Protein AF-A0A9D2EW72-F1 (afdb_monomer_lite)

pLDDT: mean 77.36, std 16.26, range [25.86, 97.81]

Foldseek 3Di:
DDADWCLLFAEFEEADDFAWFADPVLDTDTPVVVVLVVLVVNVQQWEWEWEDDPNWIWIATQFPRNVVLLVVLDDDDPVRVVCCVVPNDDPDDTCHPPIDTDDDLVVVLVSVLVSLVPAARHEYEYELVSVQCCLVPVVSLVSLLVSRVVNNVRTYYYYYYFYLACVGHVVQLPPCSTSNCDPNPVQSVVQVPFAAKDLNLVSCCVRSPSSYHQPLLLPLVRLLSLQVSLLVVVPPVSVVCPVCSSLLSLLVSLCQFFPQSCVVLDCLADDDLSSHSVSVNVRCVDPSSVVSSVVVSVVQCVVVVVPDRSNVVSVVPTDGQRSVRSHWYPFPLLVLLVPALADPVVVVLDDPLVVLVVVLNSQSRRDINNVPDPVLVVLLVVLSVLLRVCRVVVLVQLNSLSSVLNSCSRVNGDGPVCVVLSVLLSVLSVLLSVLSVVLVVLVVVLVVLVVVLVVLLVLLVVLLVVLVVVCVVVVHDLVVVVVVVPDPDPDDDPPVNVVNVVSVLSNVLSVVLSVLSVVLSVLSVVSSVLSVVLSVLSVVLNVVSVVDDPVVVVVSSVVNVCSSVVSVVVNVVSVVVSVVSVVVSVVVVVVSVVDDDDPDPDRSVNSVVVSVVVVVVVVVVVVVVVVVVVVVSD

Structure (mmCIF, N/CA/C/O backbone):
data_AF-A0A9D2EW72-F1
#
_entry.id   AF-A0A9D2EW72-F1
#
loop_
_atom_site.group_PDB
_atom_site.id
_atom_site.type_symbol
_atom_site.label_atom_id
_atom_site.label_alt_id
_atom_site.label_comp_id
_atom_site.label_asym_id
_atom_site.label_entity_id
_atom_site.label_seq_id
_atom_site.pdbx_PDB_ins_code
_atom_site.Cartn_x
_atom_site.Cartn_y
_atom_site.Cartn_z
_atom_site.occupancy
_atom_site.B_iso_or_equiv
_atom_site.auth_seq_id
_atom_site.auth_comp_id
_atom_site.auth_asym_id
_atom_site.auth_atom_id
_atom_site.pdbx_PDB_model_num
ATOM 1 N N . MET A 1 1 ? -11.889 12.818 17.934 1.00 44.91 1 MET A N 1
ATOM 2 C CA . MET A 1 1 ? -12.718 12.105 16.928 1.00 44.91 1 MET A CA 1
ATOM 3 C C . MET A 1 1 ? -13.891 11.385 17.600 1.00 44.91 1 MET A C 1
ATOM 5 O O . MET A 1 1 ? -13.773 10.989 18.754 1.00 44.91 1 MET A O 1
ATOM 9 N N . ARG A 1 2 ? -15.030 11.219 16.909 1.00 60.03 2 ARG A N 1
ATOM 10 C CA . ARG A 1 2 ? -16.156 10.376 17.361 1.00 60.03 2 ARG A CA 1
ATOM 11 C C . ARG A 1 2 ? -15.967 8.958 16.799 1.00 60.03 2 ARG A C 1
ATOM 13 O O . ARG A 1 2 ? -16.432 8.692 15.707 1.00 60.03 2 ARG A O 1
ATOM 20 N N . ARG A 1 3 ? -15.235 8.088 17.503 1.00 82.38 3 ARG A N 1
ATOM 21 C CA . ARG A 1 3 ? -15.126 6.652 17.174 1.00 82.38 3 ARG A CA 1
ATOM 22 C C . ARG A 1 3 ? -15.952 5.823 18.168 1.00 82.38 3 ARG A C 1
ATOM 24 O O . ARG A 1 3 ? -16.225 6.305 19.271 1.00 82.38 3 ARG A O 1
ATOM 31 N N . PHE A 1 4 ? -16.326 4.604 17.776 1.00 90.62 4 PHE A N 1
ATOM 32 C CA . PHE A 1 4 ? -16.984 3.591 18.618 1.00 90.62 4 PHE A CA 1
ATOM 33 C C . PHE A 1 4 ? -18.342 4.004 19.207 1.00 90.62 4 PHE A C 1
ATOM 35 O O . PHE A 1 4 ? -18.660 3.657 20.346 1.00 90.62 4 PHE A O 1
ATOM 42 N N . ASP A 1 5 ? -19.159 4.747 18.460 1.00 89.88 5 ASP A N 1
ATOM 43 C CA . ASP A 1 5 ? -20.520 5.082 18.884 1.00 89.88 5 ASP A CA 1
ATOM 44 C C . ASP A 1 5 ? -21.520 4.019 18.403 1.00 89.88 5 ASP A C 1
ATOM 46 O O . ASP A 1 5 ? -21.641 3.742 17.211 1.00 89.88 5 ASP A O 1
ATOM 50 N N . ALA A 1 6 ? -22.269 3.423 19.331 1.00 89.38 6 ALA A N 1
ATOM 51 C CA . ALA A 1 6 ? -23.319 2.460 19.008 1.00 89.38 6 ALA A CA 1
ATOM 52 C C . ALA A 1 6 ? -24.458 3.076 18.175 1.00 89.38 6 ALA A C 1
ATOM 54 O O . ALA A 1 6 ? -25.212 2.338 17.540 1.00 89.38 6 ALA A O 1
ATOM 55 N N . GLY A 1 7 ? -24.586 4.410 18.160 1.00 87.88 7 GLY A N 1
ATOM 56 C CA . GLY A 1 7 ? -25.495 5.128 17.267 1.00 87.88 7 GLY A CA 1
ATOM 57 C C . GLY A 1 7 ? -25.180 4.923 15.782 1.00 87.88 7 GLY A C 1
ATOM 58 O O . GLY A 1 7 ? -26.095 4.997 14.967 1.00 87.88 7 GLY A O 1
ATOM 59 N N . ASP A 1 8 ? -23.931 4.595 15.437 1.00 88.75 8 ASP A N 1
ATOM 60 C CA . ASP A 1 8 ? -23.515 4.321 14.056 1.00 88.75 8 ASP A CA 1
ATOM 61 C C . ASP A 1 8 ? -23.829 2.877 13.618 1.00 88.75 8 ASP A C 1
ATOM 63 O O . ASP A 1 8 ? -23.766 2.561 12.432 1.00 88.75 8 ASP A O 1
ATOM 67 N N . GLY A 1 9 ? -24.178 1.993 14.562 1.00 90.50 9 GLY A N 1
ATOM 68 C CA . GLY A 1 9 ? -24.550 0.595 14.334 1.00 90.50 9 GLY A CA 1
ATOM 69 C C . GLY A 1 9 ? -23.885 -0.374 15.317 1.00 90.50 9 GLY A C 1
ATOM 70 O O . GLY A 1 9 ? -23.028 0.011 16.109 1.00 90.50 9 GLY A O 1
ATOM 71 N N . LEU A 1 10 ? -24.293 -1.649 15.277 1.00 94.38 10 LEU A N 1
ATOM 72 C CA . LEU A 1 10 ? -23.786 -2.681 16.194 1.00 94.38 10 LEU A CA 1
ATOM 73 C C . LEU A 1 10 ? -22.352 -3.124 15.861 1.00 94.38 10 LEU A C 1
ATOM 75 O O . LEU A 1 10 ? -21.531 -3.225 16.766 1.00 94.38 10 LEU A O 1
ATOM 79 N N . TYR A 1 11 ? -22.049 -3.395 14.590 1.00 95.19 11 TYR A N 1
ATOM 80 C CA . TYR A 1 11 ? -20.768 -3.978 14.170 1.00 95.19 11 TYR A CA 1
ATOM 81 C C . TYR A 1 11 ? -19.793 -2.911 13.695 1.00 95.19 11 TYR A C 1
ATOM 83 O O . TYR A 1 11 ? -20.068 -2.216 12.719 1.00 95.19 11 TYR A O 1
ATOM 91 N N . HIS A 1 12 ? -18.647 -2.813 14.356 1.00 95.94 12 HIS A N 1
ATOM 92 C CA . HIS A 1 12 ? -17.573 -1.884 14.023 1.00 95.94 12 HIS A CA 1
ATOM 93 C C . HIS A 1 12 ? -16.308 -2.671 13.686 1.00 95.94 12 HIS A C 1
ATOM 95 O O . HIS A 1 12 ? -16.010 -3.668 14.337 1.00 95.94 12 HIS A O 1
ATOM 101 N N . LEU A 1 13 ? -15.553 -2.219 12.689 1.00 94.88 13 LEU A N 1
ATOM 102 C CA . LEU A 1 13 ? -14.235 -2.751 12.350 1.00 94.88 13 LEU A CA 1
ATOM 103 C C . LEU A 1 13 ? -13.169 -1.754 12.810 1.00 94.88 13 LEU A C 1
ATOM 105 O O . LEU A 1 13 ? -13.225 -0.571 12.466 1.00 94.88 13 LEU A O 1
ATOM 109 N N . VAL A 1 14 ? -12.175 -2.233 13.554 1.00 94.00 14 VAL A N 1
ATOM 110 C CA . VAL A 1 14 ? -11.003 -1.446 13.936 1.00 94.00 14 VAL A CA 1
ATOM 111 C C . VAL A 1 14 ? -9.735 -2.112 13.431 1.00 94.00 14 VAL A C 1
ATOM 113 O O . VAL A 1 14 ? -9.427 -3.244 13.783 1.00 94.00 14 VAL A O 1
ATOM 116 N N . PHE A 1 15 ? -8.984 -1.398 12.605 1.00 91.25 15 PHE A N 1
ATOM 117 C CA . PHE A 1 15 ? -7.681 -1.833 12.132 1.00 91.25 15 PHE A CA 1
ATOM 118 C C . PHE A 1 15 ? -6.600 -1.222 13.011 1.00 91.25 15 PHE A C 1
ATOM 120 O O . PHE A 1 15 ? -6.482 -0.000 13.086 1.00 91.25 15 PHE A O 1
ATOM 127 N N . ALA A 1 16 ? -5.842 -2.062 13.704 1.00 88.75 16 ALA A N 1
ATOM 128 C CA . ALA A 1 16 ? -4.860 -1.641 14.690 1.00 88.75 16 ALA A CA 1
ATOM 129 C C . ALA A 1 16 ? -3.717 -2.658 14.797 1.00 88.75 16 ALA A C 1
ATOM 131 O O . ALA A 1 16 ? -3.936 -3.861 14.676 1.00 88.75 16 ALA A O 1
ATOM 132 N N . ASN A 1 17 ? -2.505 -2.175 15.070 1.00 82.88 17 ASN A N 1
ATOM 133 C CA . ASN A 1 17 ? -1.360 -3.024 15.413 1.00 82.88 17 ASN A CA 1
ATOM 134 C C . ASN A 1 17 ? -1.117 -3.026 16.923 1.00 82.88 17 ASN A C 1
ATOM 136 O O . ASN A 1 17 ? -1.477 -2.077 17.622 1.00 82.88 17 ASN A O 1
ATOM 140 N N . GLU A 1 18 ? -0.433 -4.053 17.421 1.00 83.19 18 GLU A N 1
ATOM 141 C CA . GLU A 1 18 ? 0.188 -3.965 18.741 1.00 83.19 18 GLU A CA 1
ATOM 142 C C . GLU A 1 18 ? 1.267 -2.878 18.717 1.00 83.19 18 GLU A C 1
ATOM 144 O O . GLU A 1 18 ? 2.234 -2.947 17.958 1.00 83.19 18 GLU A O 1
ATOM 149 N N . ASP A 1 19 ? 1.048 -1.832 19.509 1.00 86.62 19 ASP A N 1
ATOM 150 C CA . ASP A 1 19 ? 1.893 -0.646 19.575 1.00 86.62 19 ASP A CA 1
ATOM 151 C C . ASP A 1 19 ? 1.599 0.143 20.860 1.00 86.62 19 ASP A C 1
ATOM 153 O O . ASP A 1 19 ? 0.824 -0.274 21.726 1.00 86.62 19 ASP A O 1
ATOM 157 N N . THR A 1 20 ? 2.228 1.308 20.980 1.00 86.50 20 THR A N 1
ATOM 158 C CA . THR A 1 20 ? 1.925 2.305 21.994 1.00 86.50 20 THR A CA 1
ATOM 159 C C . THR A 1 20 ? 0.855 3.282 21.520 1.00 86.50 20 THR A C 1
ATOM 161 O O . THR A 1 20 ? 1.019 3.949 20.504 1.00 86.50 20 THR A O 1
ATOM 164 N N . TYR A 1 21 ? -0.177 3.442 22.340 1.00 88.50 21 TYR A N 1
ATOM 165 C CA . TYR A 1 21 ? -1.257 4.400 22.147 1.00 88.50 21 TYR A CA 1
ATOM 166 C C . TYR A 1 21 ? -1.234 5.455 23.251 1.00 88.50 21 TYR A C 1
ATOM 168 O O . TYR A 1 21 ? -0.874 5.164 24.395 1.00 88.50 21 TYR A O 1
ATOM 176 N N . TYR A 1 22 ? -1.643 6.676 22.915 1.00 88.25 22 TYR A N 1
ATOM 177 C CA . TYR A 1 22 ? -1.661 7.800 23.846 1.00 88.25 22 TYR A CA 1
ATOM 178 C C . TYR A 1 22 ? -3.062 8.395 23.948 1.00 88.25 22 TYR A C 1
ATOM 180 O O . TYR A 1 22 ? -3.669 8.746 22.938 1.00 88.25 22 TYR A O 1
ATOM 188 N N . LEU A 1 23 ? -3.557 8.545 25.178 1.00 87.12 23 LEU A N 1
ATOM 189 C CA . LEU A 1 23 ? -4.755 9.344 25.448 1.00 87.12 23 LEU A CA 1
ATOM 190 C C . LEU A 1 23 ? -4.438 10.846 25.372 1.00 87.12 23 LEU A C 1
ATOM 192 O O . LEU A 1 23 ? -3.277 11.253 25.422 1.00 87.12 23 LEU A O 1
ATOM 196 N N . ASP A 1 24 ? -5.472 11.690 25.356 1.00 85.12 24 ASP A N 1
ATOM 197 C CA . ASP A 1 24 ? -5.320 13.153 25.451 1.00 85.12 24 ASP A CA 1
ATOM 198 C C . ASP A 1 24 ? -4.640 13.601 26.757 1.00 85.12 24 ASP A C 1
ATOM 200 O O . ASP A 1 24 ? -3.967 14.628 26.793 1.00 85.12 24 ASP A O 1
ATOM 204 N N . SER A 1 25 ? -4.740 12.793 27.817 1.00 87.38 25 SER A N 1
ATOM 205 C CA . SER A 1 25 ? -3.996 12.973 29.071 1.00 87.38 25 SER A CA 1
ATOM 206 C C . SER A 1 25 ? -2.507 12.615 28.969 1.00 87.38 25 SER A C 1
ATOM 208 O O . SER A 1 25 ? -1.794 12.698 29.966 1.00 87.38 25 SER A O 1
ATOM 210 N N . LEU A 1 26 ? -2.040 12.194 27.788 1.00 87.44 26 LEU A N 1
ATOM 211 C CA . LEU A 1 26 ? -0.697 11.675 27.509 1.00 87.44 26 LEU A CA 1
ATOM 212 C C . LEU A 1 26 ? -0.363 10.374 28.250 1.00 87.44 26 LEU A C 1
ATOM 214 O O . LEU A 1 26 ? 0.805 9.987 28.322 1.00 87.44 26 LEU A O 1
ATOM 218 N N . LEU A 1 27 ? -1.374 9.676 28.777 1.00 89.12 27 LEU A N 1
ATOM 219 C CA . LEU A 1 27 ? -1.190 8.347 29.346 1.00 89.12 27 LEU A CA 1
ATOM 220 C C . LEU A 1 27 ? -0.828 7.357 28.236 1.00 89.12 27 LEU A C 1
ATOM 222 O O . LEU A 1 27 ? -1.564 7.213 27.259 1.00 89.12 27 LEU A O 1
ATOM 226 N N . LYS A 1 28 ? 0.304 6.678 28.424 1.00 90.31 28 LYS A N 1
ATOM 227 C CA . LYS A 1 28 ? 0.820 5.638 27.537 1.00 90.31 28 LYS A CA 1
ATOM 228 C C . LYS A 1 28 ? 0.118 4.309 27.812 1.00 90.31 28 LYS A C 1
ATOM 230 O O . LYS A 1 28 ? 0.171 3.822 28.939 1.00 90.31 28 LYS A O 1
ATOM 235 N N . LEU A 1 29 ? -0.476 3.706 26.788 1.00 91.69 29 LEU A N 1
ATOM 236 C CA . LEU A 1 29 ? -1.267 2.479 26.881 1.00 91.69 29 LEU A CA 1
ATOM 237 C C . LEU A 1 29 ? -0.881 1.477 25.786 1.00 91.69 29 LEU A C 1
ATOM 239 O O . LEU A 1 29 ? -0.407 1.864 24.717 1.00 91.69 29 LEU A O 1
ATOM 243 N N . ASN A 1 30 ? -1.118 0.188 26.035 1.00 92.00 30 ASN A N 1
ATOM 244 C CA . ASN A 1 30 ? -1.187 -0.807 24.957 1.00 92.00 30 ASN A CA 1
ATOM 245 C C . ASN A 1 30 ? -2.565 -0.774 24.266 1.00 92.00 30 ASN A C 1
ATOM 247 O O . ASN A 1 30 ? -3.487 -0.105 24.743 1.00 92.00 30 ASN A O 1
ATOM 251 N N . LEU A 1 31 ? -2.724 -1.511 23.161 1.00 91.50 31 LEU A N 1
ATOM 252 C CA . LEU A 1 31 ? -3.960 -1.512 22.370 1.00 91.50 31 LEU A CA 1
ATOM 253 C C . LEU A 1 31 ? -5.195 -1.883 23.203 1.00 91.50 31 LEU A C 1
ATOM 255 O O . LEU A 1 31 ? -6.199 -1.174 23.178 1.00 91.50 31 LEU A O 1
ATOM 259 N N . ARG A 1 32 ? -5.121 -2.968 23.984 1.00 92.44 32 ARG A N 1
ATOM 260 C CA . ARG A 1 32 ? -6.243 -3.434 24.816 1.00 92.44 32 ARG A CA 1
ATOM 261 C C . ARG A 1 32 ? -6.686 -2.365 25.812 1.00 92.44 32 ARG A C 1
ATOM 263 O O . ARG A 1 32 ? -7.879 -2.097 25.942 1.00 92.44 32 ARG A O 1
ATOM 270 N N . GLN A 1 33 ? -5.731 -1.756 26.511 1.00 93.44 33 GLN A N 1
ATOM 271 C CA . GLN A 1 33 ? -6.006 -0.683 27.460 1.00 93.44 33 GLN A CA 1
ATOM 272 C C . GLN A 1 33 ? -6.594 0.538 26.752 1.00 93.44 33 GLN A C 1
ATOM 274 O O . GLN A 1 33 ? -7.574 1.099 27.231 1.00 93.44 33 GLN A O 1
ATOM 279 N N . TYR A 1 34 ? -6.039 0.928 25.605 1.00 93.56 34 TYR A N 1
ATOM 280 C CA . TYR A 1 34 ? -6.545 2.047 24.816 1.00 93.56 34 TYR A CA 1
ATOM 281 C C . TYR A 1 34 ? -8.006 1.838 24.404 1.00 93.56 34 TYR A C 1
ATOM 283 O O . TYR A 1 34 ? -8.849 2.680 24.708 1.00 93.56 34 TYR A O 1
ATOM 291 N N . LEU A 1 35 ? -8.336 0.680 23.820 1.00 94.38 35 LEU A N 1
ATOM 292 C CA . LEU A 1 35 ? -9.714 0.334 23.459 1.00 94.38 35 LEU A CA 1
ATOM 293 C C . LEU A 1 35 ? -10.637 0.330 24.682 1.00 94.38 35 LEU A C 1
ATOM 295 O O . LEU A 1 35 ? -11.750 0.846 24.610 1.00 94.38 35 LEU A O 1
ATOM 299 N N . TYR A 1 36 ? -10.178 -0.206 25.817 1.00 95.25 36 TYR A N 1
ATOM 300 C CA . TYR A 1 36 ? -10.941 -0.173 27.064 1.00 95.25 36 TYR A CA 1
ATOM 301 C C . TYR A 1 36 ? -11.273 1.263 27.495 1.00 95.25 36 TYR A C 1
ATOM 303 O O . TYR A 1 36 ? -12.439 1.561 27.761 1.00 95.25 36 TYR A O 1
ATOM 311 N N . TYR A 1 37 ? -10.283 2.160 27.541 1.00 94.31 37 TYR A N 1
ATOM 312 C CA . TYR A 1 37 ? -10.491 3.549 27.958 1.00 94.31 37 TYR A CA 1
ATOM 313 C C . TYR A 1 37 ? -11.356 4.335 26.970 1.00 94.31 37 TYR A C 1
ATOM 315 O O . TYR A 1 37 ? -12.236 5.073 27.412 1.00 94.31 37 TYR A O 1
ATOM 323 N N . GLU A 1 38 ? -11.174 4.142 25.663 1.00 93.12 38 GLU A N 1
ATOM 324 C CA . GLU A 1 38 ? -12.024 4.754 24.637 1.00 93.12 38 GLU A CA 1
ATOM 325 C C . GLU A 1 38 ? -13.486 4.317 24.801 1.00 93.12 38 GLU A C 1
ATOM 327 O O . GLU A 1 38 ? -14.386 5.154 24.884 1.00 93.12 38 GLU A O 1
ATOM 332 N N . LEU A 1 39 ? -13.741 3.012 24.944 1.00 95.44 39 LEU A N 1
ATOM 333 C CA . LEU A 1 39 ? -15.092 2.483 25.144 1.00 95.44 39 LEU A CA 1
ATOM 334 C C . LEU A 1 39 ? -15.703 2.985 26.466 1.00 95.44 39 LEU A C 1
ATOM 336 O O . LEU A 1 39 ? -16.849 3.441 26.506 1.00 95.44 39 LEU A O 1
ATOM 340 N N . LYS A 1 40 ? -14.941 2.990 27.560 1.00 94.19 40 LYS A N 1
ATOM 341 C CA . LYS A 1 40 ? -15.415 3.556 28.832 1.00 94.19 40 LYS A CA 1
ATOM 342 C C . LYS A 1 40 ? -15.729 5.045 28.721 1.00 94.19 40 LYS A C 1
ATOM 344 O O . LYS A 1 40 ? -16.767 5.475 29.220 1.00 94.19 40 LYS A O 1
ATOM 349 N N . GLY A 1 41 ? -14.907 5.810 28.006 1.00 91.50 41 GLY A N 1
ATOM 350 C CA . GLY A 1 41 ? -15.148 7.224 27.708 1.00 91.50 41 GLY A CA 1
ATOM 351 C C . GLY A 1 41 ? -16.426 7.471 26.897 1.00 91.50 41 GLY A C 1
ATOM 352 O O . GLY A 1 41 ? -17.028 8.536 27.012 1.00 91.50 41 GLY A O 1
ATOM 353 N N . LYS A 1 42 ? -16.892 6.477 26.129 1.00 91.19 42 LYS A N 1
ATOM 354 C CA . LYS A 1 42 ? -18.178 6.492 25.403 1.00 91.19 42 LYS A CA 1
ATOM 355 C C . LYS A 1 42 ? -19.372 6.003 26.228 1.00 91.19 42 LYS A C 1
ATOM 357 O O . LYS A 1 42 ? -20.497 5.986 25.729 1.00 91.19 42 LYS A O 1
ATOM 362 N N . GLY A 1 43 ? -19.152 5.639 27.489 1.00 93.50 43 GLY A N 1
ATOM 363 C CA . GLY A 1 43 ? -20.207 5.237 28.415 1.00 93.50 43 GLY A CA 1
ATOM 364 C C . GLY A 1 43 ? -20.625 3.770 28.307 1.00 93.50 43 GLY A C 1
ATOM 365 O O . GLY A 1 43 ? -21.711 3.430 28.775 1.00 93.50 43 GLY A O 1
ATOM 366 N N . TYR A 1 44 ? -19.804 2.894 27.713 1.00 95.44 44 TYR A N 1
ATOM 367 C CA . TYR A 1 44 ? -20.066 1.453 27.765 1.00 95.44 44 TYR A CA 1
ATOM 368 C C . TYR A 1 44 ? -19.852 0.923 29.188 1.00 95.44 44 TYR A C 1
ATOM 370 O O . TYR A 1 44 ? -18.780 1.050 29.780 1.00 95.44 44 TYR A O 1
ATOM 378 N N . GLU A 1 45 ? -20.886 0.316 29.762 1.00 92.62 45 GLU A N 1
ATOM 379 C CA . GLU A 1 45 ? -20.899 -0.100 31.162 1.00 92.62 45 GLU A CA 1
ATOM 380 C C . GLU A 1 45 ? -19.999 -1.305 31.425 1.00 92.62 45 GLU A C 1
ATOM 382 O O . GLU A 1 45 ? -19.402 -1.416 32.496 1.00 92.62 45 GLU A O 1
ATOM 387 N N . SER A 1 46 ? -19.882 -2.211 30.460 1.00 95.75 46 SER A N 1
ATOM 388 C CA . SER A 1 46 ? -19.080 -3.429 30.569 1.00 95.75 46 SER A CA 1
ATOM 389 C C . SER A 1 46 ? -18.402 -3.739 29.244 1.00 95.75 46 SER A C 1
ATOM 391 O O . SER A 1 46 ? -19.007 -3.576 28.184 1.00 95.75 46 SER A O 1
ATOM 393 N N . VAL A 1 47 ? -17.141 -4.159 29.329 1.00 97.19 47 VAL A N 1
ATOM 394 C CA . VAL A 1 47 ? -16.246 -4.373 28.191 1.00 97.19 47 VAL A CA 1
ATOM 395 C C . VAL A 1 47 ? -15.664 -5.780 28.280 1.00 97.19 47 VAL A C 1
ATOM 397 O O . VAL A 1 47 ? -15.070 -6.158 29.294 1.00 97.19 47 VAL A O 1
ATOM 400 N N . PHE A 1 48 ? -15.827 -6.544 27.207 1.00 97.00 48 PHE A N 1
ATOM 401 C CA . PHE A 1 48 ? -15.391 -7.933 27.089 1.00 97.00 48 PHE A CA 1
ATOM 402 C C . PHE A 1 48 ? -14.417 -8.057 25.925 1.00 97.00 48 PHE A C 1
ATOM 404 O O . PHE A 1 48 ? -14.739 -7.614 24.829 1.00 97.00 48 PHE A O 1
ATOM 411 N N . PHE A 1 49 ? -13.259 -8.671 26.145 1.00 96.56 49 PHE A N 1
ATOM 412 C CA . PHE A 1 49 ? -12.287 -8.955 25.089 1.00 96.56 49 PHE A CA 1
ATOM 413 C C . PHE A 1 49 ? -12.274 -10.450 24.794 1.00 96.56 49 PHE A C 1
ATOM 415 O O . PHE A 1 49 ? -12.138 -11.256 25.714 1.00 96.56 49 PHE A O 1
ATOM 422 N N . LEU A 1 50 ? -12.414 -10.803 23.522 1.00 94.62 50 LEU A N 1
ATOM 423 C CA . LEU A 1 50 ? -12.509 -12.166 23.025 1.00 94.62 50 LEU A CA 1
ATOM 424 C C . LEU A 1 50 ? -11.399 -12.407 22.001 1.00 94.62 50 LEU A C 1
ATOM 426 O O . LEU A 1 50 ? -11.333 -11.740 20.967 1.00 94.62 50 LEU A O 1
ATOM 430 N N . SER A 1 51 ? -10.524 -13.356 22.304 1.00 91.19 51 SER A N 1
ATOM 431 C CA . SER A 1 51 ? -9.331 -13.673 21.512 1.00 91.19 51 SER A CA 1
ATOM 432 C C . SER A 1 51 ? -9.207 -15.176 21.301 1.00 91.19 51 SER A C 1
ATOM 434 O O . SER A 1 51 ? -9.656 -15.950 22.145 1.00 91.19 51 SER A O 1
ATOM 436 N N . GLY A 1 52 ? -8.610 -15.577 20.183 1.00 83.44 52 GLY A N 1
ATOM 437 C CA . GLY A 1 52 ? -8.430 -16.974 19.800 1.00 83.44 52 GLY A CA 1
ATOM 438 C C . GLY A 1 52 ? -6.964 -17.253 19.491 1.00 83.44 52 GLY A C 1
ATOM 439 O O . GLY A 1 52 ? -6.360 -16.539 18.696 1.00 83.44 52 GLY A O 1
ATOM 440 N N . GLU A 1 53 ? -6.392 -18.283 20.111 1.00 75.56 53 GLU A N 1
ATOM 441 C CA . GLU A 1 53 ? -5.019 -18.737 19.854 1.00 75.56 53 GLU A CA 1
ATOM 442 C C . GLU A 1 53 ? -4.996 -20.264 19.736 1.00 75.56 53 GLU A C 1
ATOM 444 O O . GLU A 1 53 ? -5.440 -20.971 20.639 1.00 75.56 53 GLU A O 1
ATOM 449 N N . GLU A 1 54 ? -4.483 -20.778 18.612 1.00 68.31 54 GLU A N 1
ATOM 450 C CA . GLU A 1 54 ? -4.247 -22.218 18.389 1.00 68.31 54 GLU A CA 1
ATOM 451 C C . GLU A 1 54 ? -5.473 -23.120 18.660 1.00 68.31 54 GLU A C 1
ATOM 453 O O . GLU A 1 54 ? -5.355 -24.224 19.188 1.00 68.31 54 GLU A O 1
ATOM 458 N N . GLY A 1 55 ? -6.674 -22.648 18.305 1.00 67.12 55 GLY A N 1
ATOM 459 C CA . GLY A 1 55 ? -7.931 -23.379 18.521 1.00 67.12 55 GLY A CA 1
ATOM 460 C C . GLY A 1 55 ? -8.501 -23.267 19.940 1.00 67.12 55 GLY A C 1
ATOM 461 O O . GLY A 1 55 ? -9.526 -23.879 20.231 1.00 67.12 55 GLY A O 1
ATOM 462 N N . ASN A 1 56 ? -7.875 -22.475 20.814 1.00 80.62 56 ASN A N 1
ATOM 463 C CA . ASN A 1 56 ? -8.397 -22.133 22.131 1.00 80.62 56 ASN A CA 1
ATOM 464 C C . ASN A 1 56 ? -9.001 -20.730 22.121 1.00 80.62 56 ASN A C 1
ATOM 466 O O . ASN A 1 56 ? -8.402 -19.776 21.623 1.00 80.62 56 ASN A O 1
ATOM 470 N N . LEU A 1 57 ? -10.172 -20.601 22.736 1.00 88.62 57 LEU A N 1
ATOM 471 C CA . LEU A 1 57 ? -10.883 -19.340 22.880 1.00 88.62 57 LEU A CA 1
ATOM 472 C C . LEU A 1 57 ? -10.691 -18.779 24.287 1.00 88.62 57 LEU A C 1
ATOM 474 O O . LEU A 1 57 ? -10.845 -19.497 25.276 1.00 88.62 57 LEU A O 1
ATOM 478 N N . PHE A 1 58 ? -10.424 -17.481 24.387 1.00 91.38 58 PHE A N 1
ATOM 479 C CA . PHE A 1 58 ? -10.213 -16.794 25.655 1.00 91.38 58 PHE A CA 1
ATOM 480 C C . PHE A 1 58 ? -11.126 -15.580 25.799 1.00 91.38 58 PHE A C 1
ATOM 482 O O . PHE A 1 58 ? -11.289 -14.779 24.878 1.00 91.38 58 PHE A O 1
ATOM 489 N N . LEU A 1 59 ? -11.679 -15.417 26.999 1.00 92.75 59 LEU A N 1
ATOM 490 C CA . LEU A 1 59 ? -12.435 -14.247 27.425 1.00 92.75 59 LEU A CA 1
ATOM 491 C C . LEU A 1 59 ? -11.639 -13.480 28.479 1.00 92.75 59 LEU A C 1
ATOM 493 O O . LEU A 1 59 ? -11.213 -14.051 29.478 1.00 92.75 59 LEU A O 1
ATOM 497 N N . THR A 1 60 ? -11.487 -12.175 28.295 1.00 94.00 60 THR A N 1
ATOM 498 C CA . THR A 1 60 ? -10.914 -11.274 29.299 1.00 94.00 60 THR A CA 1
ATOM 499 C C . THR A 1 60 ? -11.925 -10.195 29.669 1.00 94.00 60 THR A C 1
ATOM 501 O O . THR A 1 60 ? -12.511 -9.547 28.799 1.00 94.00 60 THR A O 1
ATOM 504 N N . PHE A 1 61 ? -12.109 -9.965 30.968 1.00 93.31 61 PHE A N 1
ATOM 505 C CA . PHE A 1 61 ? -12.949 -8.879 31.472 1.00 93.31 61 PHE A CA 1
ATOM 506 C C . PHE A 1 61 ? -12.161 -7.573 31.550 1.00 93.31 61 PHE A C 1
ATOM 508 O O . PHE A 1 61 ? -11.048 -7.556 32.081 1.00 93.31 61 PHE A O 1
ATOM 515 N N . GLY A 1 62 ? -12.747 -6.476 31.061 1.00 87.56 62 GLY A N 1
ATOM 516 C CA . GLY A 1 62 ? -12.144 -5.147 31.181 1.00 87.56 62 GLY A CA 1
ATOM 517 C C . GLY A 1 62 ? -12.086 -4.638 32.624 1.00 87.56 62 GLY A C 1
ATOM 518 O O . GLY A 1 62 ? -11.165 -3.912 32.978 1.00 87.56 62 GLY A O 1
ATOM 519 N N . ASP A 1 63 ? -13.052 -5.034 33.456 1.00 90.62 63 ASP A N 1
ATOM 520 C CA . ASP A 1 63 ? -13.145 -4.674 34.872 1.00 90.62 63 ASP A CA 1
ATOM 521 C C . ASP A 1 63 ? -14.024 -5.670 35.660 1.00 90.62 63 ASP A C 1
ATOM 523 O O . ASP A 1 63 ? -14.699 -6.534 35.085 1.00 90.62 63 ASP A O 1
ATOM 527 N N . ALA A 1 64 ? -14.055 -5.519 36.987 1.00 89.31 64 ALA A N 1
ATOM 528 C CA . ALA A 1 64 ? -14.875 -6.335 37.885 1.00 89.31 64 ALA A CA 1
ATOM 529 C C . ALA A 1 64 ? -16.390 -6.235 37.595 1.00 89.31 64 ALA A C 1
ATOM 531 O O . ALA A 1 64 ? -17.140 -7.200 37.782 1.00 89.31 64 ALA A O 1
ATOM 532 N N . ARG A 1 65 ? -16.871 -5.087 37.087 1.00 90.44 65 ARG A N 1
ATOM 533 C CA . ARG A 1 65 ? -18.280 -4.920 36.683 1.00 90.44 65 ARG A CA 1
ATOM 534 C C . ARG A 1 65 ? -18.615 -5.826 35.500 1.00 90.44 65 ARG A C 1
ATOM 536 O O . ARG A 1 65 ? -19.658 -6.475 35.515 1.00 90.44 65 ARG A O 1
ATOM 543 N N . SER A 1 66 ? -17.725 -5.905 34.517 1.00 93.44 66 SER A N 1
ATOM 544 C CA . SER A 1 66 ? -17.868 -6.756 33.338 1.00 93.44 66 SER A CA 1
ATOM 545 C C . SER A 1 66 ? -17.929 -8.225 33.747 1.00 93.44 66 SER A C 1
ATOM 547 O O . SER A 1 66 ? -18.848 -8.930 33.331 1.00 93.44 66 SER A O 1
ATOM 549 N N . GLN A 1 67 ? -17.045 -8.660 34.651 1.00 90.62 67 GLN A N 1
ATOM 550 C CA . GLN A 1 67 ? -17.100 -10.004 35.238 1.00 90.62 67 GLN A CA 1
ATOM 551 C C . GLN A 1 67 ? -18.459 -10.273 35.907 1.00 90.62 67 GLN A C 1
ATOM 553 O O . GLN A 1 67 ? -19.132 -11.252 35.583 1.00 90.62 67 GLN A O 1
ATOM 558 N N . THR A 1 68 ? -18.918 -9.356 36.763 1.00 89.06 68 THR A N 1
ATOM 559 C CA . THR A 1 68 ? -20.201 -9.478 37.477 1.00 89.06 68 THR A CA 1
ATOM 560 C C . THR A 1 68 ? -21.389 -9.590 36.519 1.00 89.06 68 THR A C 1
ATOM 562 O O . THR A 1 68 ? -22.332 -10.343 36.771 1.00 89.06 68 THR A O 1
ATOM 565 N N . VAL A 1 69 ? -21.385 -8.819 35.427 1.00 90.56 69 VAL A N 1
ATOM 566 C CA . VAL A 1 69 ? -22.421 -8.900 34.391 1.00 90.56 69 VAL A CA 1
ATOM 567 C C . VAL A 1 69 ? -22.363 -10.258 33.702 1.00 90.56 69 VAL A C 1
ATOM 569 O O . VAL A 1 69 ? -23.389 -10.922 33.624 1.00 90.56 69 VAL A O 1
ATOM 572 N N . TYR A 1 70 ? -21.191 -10.713 33.260 1.00 90.25 70 TYR A N 1
ATOM 573 C CA . TYR A 1 70 ? -21.049 -12.000 32.575 1.00 90.25 70 TYR A CA 1
ATOM 574 C C . TYR A 1 70 ? -21.526 -13.181 33.428 1.00 90.25 70 TYR A C 1
ATOM 576 O O . TYR A 1 70 ? -22.275 -14.037 32.956 1.00 90.25 70 TYR A O 1
ATOM 584 N N . GLU A 1 71 ? -21.161 -13.196 34.710 1.00 87.06 71 GLU A N 1
ATOM 585 C CA . GLU A 1 71 ? -21.518 -14.263 35.646 1.00 87.06 71 GLU A CA 1
ATOM 586 C C . GLU A 1 71 ? -23.029 -14.389 35.889 1.00 87.06 71 GLU A C 1
ATOM 588 O O . GLU A 1 71 ? -23.510 -15.496 36.143 1.00 87.06 71 GLU A O 1
ATOM 593 N N . ARG A 1 72 ? -23.805 -13.300 35.757 1.00 86.75 72 ARG A N 1
ATOM 594 C CA . ARG A 1 72 ? -25.281 -13.347 35.844 1.00 86.75 72 ARG A CA 1
ATOM 595 C C . ARG A 1 72 ? -25.914 -14.211 34.754 1.00 86.75 72 ARG A C 1
ATOM 597 O O . ARG A 1 72 ? -26.990 -14.757 34.976 1.00 86.75 72 ARG A O 1
ATOM 604 N N . TYR A 1 73 ? -25.251 -14.344 33.607 1.00 86.06 73 TYR A N 1
ATOM 605 C CA . TYR A 1 73 ? -25.740 -15.097 32.449 1.00 86.06 73 TYR A CA 1
ATOM 606 C C . TYR A 1 73 ? -25.031 -16.449 32.279 1.00 86.06 73 TYR A C 1
ATOM 608 O O . TYR A 1 73 ? -25.273 -17.158 31.295 1.00 86.06 73 TYR A O 1
ATOM 616 N N . THR A 1 74 ? -24.187 -16.833 33.243 1.00 77.88 74 THR A N 1
ATOM 617 C CA . THR A 1 74 ? -23.607 -18.174 33.320 1.00 77.88 74 THR A CA 1
ATOM 618 C C . THR A 1 74 ? -24.671 -19.175 33.753 1.00 77.88 74 THR A C 1
ATOM 620 O O . THR A 1 74 ? -25.327 -19.005 34.782 1.00 77.88 74 THR A O 1
ATOM 623 N N . GLU A 1 75 ? -24.828 -20.250 32.983 1.00 65.69 75 GLU A N 1
ATOM 624 C CA . GLU A 1 75 ? -25.723 -21.346 33.345 1.00 65.69 75 GLU A CA 1
ATOM 625 C C . GLU A 1 75 ? -25.229 -22.014 34.629 1.00 65.69 75 GLU A C 1
ATOM 627 O O . GLU A 1 75 ? -24.199 -22.684 34.673 1.00 65.69 75 GLU A O 1
ATOM 632 N N . GLN A 1 76 ? -25.959 -21.775 35.716 1.00 59.25 76 GLN A N 1
ATOM 633 C CA . GLN A 1 76 ? -25.717 -22.446 36.983 1.00 59.25 76 GLN A CA 1
ATOM 634 C C . GLN A 1 76 ? -26.409 -23.807 36.954 1.00 59.25 76 GLN A C 1
ATOM 636 O O . GLN A 1 76 ? -27.628 -23.878 36.765 1.00 59.25 76 GLN A O 1
ATOM 641 N N . SER A 1 77 ? -25.646 -24.875 37.190 1.00 54.75 77 SER A N 1
ATOM 642 C CA . SER A 1 77 ? -26.208 -26.204 37.436 1.00 54.75 77 SER A CA 1
ATOM 643 C C . SER A 1 77 ? -27.187 -26.161 38.619 1.00 54.75 77 SER A C 1
ATOM 645 O O . SER A 1 77 ? -27.049 -25.332 39.524 1.00 54.75 77 SER A O 1
ATOM 647 N N . ALA A 1 78 ? -28.185 -27.052 38.632 1.00 56.28 78 ALA A N 1
ATOM 648 C CA . ALA A 1 78 ? -29.232 -27.067 39.662 1.00 56.28 78 ALA A CA 1
ATOM 649 C C . ALA A 1 78 ? -28.660 -27.112 41.096 1.00 56.28 78 ALA A C 1
ATOM 651 O O . ALA A 1 78 ? -29.128 -26.388 41.974 1.00 56.28 78 ALA A O 1
ATOM 652 N N . GLY A 1 79 ? -27.579 -27.872 41.309 1.00 53.91 79 GLY A N 1
ATOM 653 C CA . GLY A 1 79 ? -26.863 -27.920 42.587 1.00 53.91 79 GLY A CA 1
ATOM 654 C C . GLY A 1 79 ? -26.143 -26.615 42.952 1.00 53.91 79 GLY A C 1
ATOM 655 O O . GLY A 1 79 ? -26.130 -26.230 44.119 1.00 53.91 79 GLY A O 1
ATOM 656 N N . LYS A 1 80 ? -25.599 -25.880 41.971 1.00 58.97 80 LYS A N 1
ATOM 657 C CA . LYS A 1 80 ? -24.934 -24.585 42.201 1.00 58.97 80 LYS A CA 1
ATOM 658 C C . LYS A 1 80 ? -25.947 -23.477 42.515 1.00 58.97 80 LYS A C 1
ATOM 660 O O . LYS A 1 80 ? -25.676 -22.642 43.373 1.00 58.97 80 LYS A O 1
ATOM 665 N N . LYS A 1 81 ? -27.144 -23.520 41.911 1.00 60.22 81 LYS A N 1
ATOM 666 C CA . LYS A 1 81 ? -28.276 -22.645 42.281 1.00 60.22 81 LYS A CA 1
ATOM 667 C C . LYS A 1 81 ? -28.729 -22.876 43.723 1.00 60.22 81 LYS A C 1
ATOM 669 O O . LYS A 1 81 ? -28.899 -21.910 44.459 1.00 60.22 81 LYS A O 1
ATOM 674 N N . LEU A 1 82 ? -28.878 -24.139 44.134 1.00 53.47 82 LEU A N 1
ATOM 675 C CA . LEU A 1 82 ? -29.273 -24.501 45.500 1.00 53.47 82 LEU A CA 1
ATOM 676 C C . LEU A 1 82 ? -28.216 -24.077 46.535 1.00 53.47 82 LEU A C 1
ATOM 678 O O . LEU A 1 82 ? -28.563 -23.530 47.578 1.00 53.47 82 LEU A O 1
ATOM 682 N N . LYS A 1 83 ? -26.925 -24.261 46.226 1.00 57.16 83 LYS A N 1
ATOM 683 C CA . LYS A 1 83 ? -25.811 -23.848 47.095 1.00 57.16 83 LYS A CA 1
ATOM 684 C C . LYS A 1 83 ? -25.732 -22.323 47.249 1.00 57.16 83 LYS A C 1
ATOM 686 O O . LYS A 1 83 ? -25.628 -21.843 48.371 1.00 57.16 83 LYS A O 1
ATOM 691 N N . ASN A 1 84 ? -25.873 -21.574 46.151 1.00 64.06 84 ASN A N 1
ATOM 692 C CA . ASN A 1 84 ? -25.911 -20.106 46.174 1.00 64.06 84 ASN A CA 1
ATOM 693 C C . ASN A 1 84 ? -27.136 -19.553 46.922 1.00 64.06 84 ASN A C 1
ATOM 695 O O . ASN A 1 84 ? -27.050 -18.492 47.535 1.00 64.06 84 ASN A O 1
ATOM 699 N N . TRP A 1 85 ? -28.276 -20.252 46.861 1.00 59.84 85 TRP A N 1
ATOM 700 C CA . TRP A 1 85 ? -29.490 -19.889 47.597 1.00 59.84 85 TRP A CA 1
ATOM 701 C C . TRP A 1 85 ? -29.352 -20.132 49.109 1.00 59.84 85 TRP A C 1
ATOM 703 O O . TRP A 1 85 ? -29.809 -19.308 49.893 1.00 59.84 85 TRP A O 1
ATOM 713 N N . LEU A 1 86 ? -28.688 -21.221 49.518 1.00 56.31 86 LEU A N 1
ATOM 714 C CA . LEU A 1 86 ? -28.502 -21.585 50.930 1.00 56.31 86 LEU A CA 1
ATOM 715 C C . LEU A 1 86 ? -27.378 -20.811 51.641 1.00 56.31 86 LEU A C 1
ATOM 717 O O . LEU A 1 86 ? -27.498 -20.554 52.834 1.00 56.31 86 LEU A O 1
ATOM 721 N N . TRP A 1 87 ? -26.290 -20.466 50.945 1.00 55.03 87 TRP A N 1
ATOM 722 C CA . TRP A 1 87 ? -25.045 -20.004 51.587 1.00 55.03 87 TRP A CA 1
ATOM 723 C C . TRP A 1 87 ? -24.537 -18.645 51.088 1.00 55.03 87 TRP A C 1
ATOM 725 O O . TRP A 1 87 ? -23.455 -18.212 51.477 1.00 55.03 87 TRP A O 1
ATOM 735 N N . GLY A 1 88 ? -25.314 -17.956 50.248 1.00 51.31 88 GLY A N 1
ATOM 736 C CA . GLY A 1 88 ? -24.863 -16.756 49.545 1.00 51.31 88 GLY A CA 1
ATOM 737 C C . GLY A 1 88 ? -23.977 -17.091 48.342 1.00 51.31 88 GLY A C 1
ATOM 738 O O . GLY A 1 88 ? -23.534 -18.226 48.158 1.00 51.31 88 GLY A O 1
ATOM 739 N N . LYS A 1 89 ? -23.751 -16.105 47.466 1.00 56.44 89 LYS A N 1
ATOM 740 C CA . LYS A 1 89 ? -22.810 -16.265 46.350 1.00 56.44 89 LYS A CA 1
ATOM 741 C C . LYS A 1 89 ? -21.392 -16.352 46.914 1.00 56.44 89 LYS A C 1
ATOM 743 O O . LYS A 1 89 ? -20.988 -15.454 47.645 1.00 56.44 89 LYS A O 1
ATOM 748 N N . GLU A 1 90 ? -20.643 -17.388 46.540 1.00 53.66 90 GLU A N 1
ATOM 749 C CA . GLU A 1 90 ? -19.185 -17.378 46.700 1.00 53.66 90 GLU A CA 1
ATOM 750 C C . GLU A 1 90 ? -18.641 -16.135 45.974 1.00 53.66 90 GLU A C 1
ATOM 752 O O . GLU A 1 90 ? -18.907 -15.949 44.783 1.00 53.66 90 GLU A O 1
ATOM 757 N N . GLU A 1 91 ? -17.929 -15.261 46.693 1.00 49.41 91 GLU A N 1
ATOM 758 C CA . GLU A 1 91 ? -17.176 -14.170 46.075 1.00 49.41 91 GLU A CA 1
ATOM 759 C C . GLU A 1 91 ? -16.121 -14.794 45.161 1.00 49.41 91 GLU A C 1
ATOM 761 O O . GLU A 1 91 ? -15.158 -15.419 45.610 1.00 49.41 91 GLU A O 1
ATOM 766 N N . HIS A 1 92 ? -16.333 -14.682 43.852 1.00 58.69 92 HIS A N 1
ATOM 767 C CA . HIS A 1 92 ? -15.312 -15.047 42.890 1.00 58.69 92 HIS A CA 1
ATOM 768 C C . HIS A 1 92 ? -14.173 -14.033 42.980 1.00 58.69 92 HIS A C 1
ATOM 770 O O . HIS A 1 92 ? -14.405 -12.825 42.999 1.00 58.69 92 HIS A O 1
ATOM 776 N N . ALA A 1 93 ? -12.938 -14.537 43.043 1.00 61.72 93 ALA A N 1
ATOM 777 C CA . ALA A 1 93 ? -11.758 -13.690 42.974 1.00 61.72 93 ALA A CA 1
ATOM 778 C C . ALA A 1 93 ? -11.825 -12.829 41.703 1.00 61.72 93 ALA A C 1
ATOM 780 O O . ALA A 1 93 ? -12.163 -13.337 40.628 1.00 61.72 93 ALA A O 1
ATOM 781 N N . ASP A 1 94 ? -11.511 -11.539 41.833 1.00 71.75 94 ASP A N 1
ATOM 782 C CA . ASP A 1 94 ? -11.448 -10.622 40.697 1.00 71.75 94 ASP A CA 1
ATOM 783 C C . ASP A 1 94 ? -10.436 -11.157 39.672 1.00 71.75 94 ASP A C 1
ATOM 785 O O . ASP A 1 94 ? -9.242 -11.308 39.948 1.00 71.75 94 ASP A O 1
ATOM 789 N N . CYS A 1 95 ? -10.951 -11.513 38.497 1.00 76.38 95 CYS A N 1
ATOM 790 C CA . CYS A 1 95 ? -10.185 -12.038 37.373 1.00 76.38 95 CYS A CA 1
ATOM 791 C C . CYS A 1 95 ? -10.033 -10.989 36.264 1.00 76.38 95 CYS A C 1
ATOM 793 O O . CYS A 1 95 ? -9.671 -11.339 35.138 1.00 76.38 95 CYS A O 1
ATOM 795 N N . SER A 1 96 ? -10.319 -9.713 36.541 1.00 76.50 96 SER A N 1
ATOM 796 C CA . SER A 1 96 ? -10.169 -8.631 35.569 1.00 76.50 96 SER A CA 1
ATOM 797 C C . SER A 1 96 ? -8.761 -8.600 34.964 1.00 76.50 96 SER A C 1
ATOM 799 O O . SER A 1 96 ? -7.746 -8.834 35.623 1.00 76.50 96 SER A O 1
ATOM 801 N N . GLY A 1 97 ? -8.705 -8.406 33.646 1.00 75.75 97 GLY A N 1
ATOM 802 C CA . GLY A 1 97 ? -7.463 -8.437 32.874 1.00 75.75 97 GLY A CA 1
ATOM 803 C C . GLY A 1 97 ? -6.836 -9.823 32.653 1.00 75.75 97 GLY A C 1
ATOM 804 O O . GLY A 1 97 ? -5.921 -9.916 31.834 1.00 75.75 97 GLY A O 1
ATOM 805 N N . ARG A 1 98 ? -7.317 -10.896 33.301 1.00 84.50 98 ARG A N 1
ATOM 806 C CA . ARG A 1 98 ? -6.813 -12.265 33.090 1.00 84.50 98 ARG A CA 1
ATOM 807 C C . ARG A 1 98 ? -7.611 -12.988 31.994 1.00 84.50 98 ARG A C 1
ATOM 809 O O . ARG A 1 98 ? -8.841 -12.944 32.027 1.00 84.50 98 ARG A O 1
ATOM 816 N N . PRO A 1 99 ? -6.942 -13.673 31.049 1.00 85.50 99 PRO A N 1
ATOM 817 C CA . PRO A 1 99 ? -7.625 -14.495 30.059 1.00 85.50 99 PRO A CA 1
ATOM 818 C C . PRO A 1 99 ? -8.194 -15.758 30.713 1.00 85.50 99 PRO A C 1
ATOM 820 O O . PRO A 1 99 ? -7.494 -16.474 31.429 1.00 85.50 99 PRO A O 1
ATOM 823 N N . LEU A 1 100 ? -9.470 -16.033 30.455 1.00 86.94 100 LEU A N 1
ATOM 824 C CA . LEU A 1 100 ? -10.177 -17.225 30.908 1.00 86.94 100 LEU A CA 1
ATOM 825 C C . LEU A 1 100 ? -10.509 -18.110 29.704 1.00 86.94 100 LEU A C 1
ATOM 827 O O . LEU A 1 100 ? -11.114 -17.605 28.755 1.00 86.94 100 LEU A O 1
ATOM 831 N N . PRO A 1 101 ? -10.159 -19.406 29.726 1.00 85.69 101 PRO A N 1
ATOM 832 C CA . PRO A 1 101 ? -10.487 -20.306 28.633 1.00 85.69 101 PRO A CA 1
ATOM 833 C C . PRO A 1 101 ? -12.003 -20.484 28.524 1.00 85.69 101 PRO A C 1
ATOM 835 O O . PRO A 1 101 ? -12.718 -20.593 29.526 1.00 85.69 101 PRO A O 1
ATOM 838 N N . VAL A 1 102 ? -12.490 -20.531 27.292 1.00 84.88 102 VAL A N 1
ATOM 839 C CA . VAL A 1 102 ? -13.892 -20.756 26.955 1.00 84.88 102 VAL A CA 1
ATOM 840 C C . VAL A 1 102 ? -13.979 -22.078 26.202 1.00 84.88 102 VAL A C 1
ATOM 842 O O . VAL A 1 102 ? -13.315 -22.272 25.191 1.00 84.88 102 VAL A O 1
ATOM 845 N N . SER A 1 103 ? -14.787 -22.999 26.720 1.00 76.81 103 SER A N 1
ATOM 846 C CA . SER A 1 103 ? -14.848 -24.382 26.236 1.00 76.81 103 SER A CA 1
ATOM 847 C C . SER A 1 103 ? -15.612 -24.563 24.925 1.00 76.81 103 SER A C 1
ATOM 849 O O . SER A 1 103 ? -15.377 -25.540 24.227 1.00 76.81 103 SER A O 1
ATOM 851 N N . ASP A 1 104 ? -16.565 -23.675 24.630 1.00 86.56 104 ASP A N 1
ATOM 852 C CA . ASP A 1 104 ? -17.435 -23.775 23.458 1.00 86.56 104 ASP A CA 1
ATOM 853 C C . ASP A 1 104 ? -17.811 -22.385 22.929 1.00 86.56 104 ASP A C 1
ATOM 855 O O . ASP A 1 104 ? -18.336 -21.539 23.666 1.00 86.56 104 ASP A O 1
ATOM 859 N N . TYR A 1 105 ? -17.540 -22.158 21.643 1.00 87.62 105 TYR A N 1
ATOM 860 C CA . TYR A 1 105 ? -17.751 -20.876 20.973 1.00 87.62 105 TYR A CA 1
ATOM 861 C C . TYR A 1 105 ? -19.246 -20.574 20.781 1.00 87.62 105 TYR A C 1
ATOM 863 O O . TYR A 1 105 ? -19.697 -19.466 21.081 1.00 87.62 105 TYR A O 1
ATOM 871 N N . GLY A 1 106 ? -20.048 -21.567 20.380 1.00 87.38 106 GLY A N 1
ATOM 872 C CA . GLY A 1 106 ? -21.496 -21.404 20.201 1.00 87.38 106 GLY A CA 1
ATOM 873 C C . GLY A 1 106 ? -22.209 -21.001 21.499 1.00 87.38 106 GLY A C 1
ATOM 874 O O . GLY A 1 106 ? -22.989 -20.046 21.527 1.00 87.38 106 GLY A O 1
ATOM 875 N N . SER A 1 107 ? -21.880 -21.653 22.616 1.00 87.38 107 SER A N 1
ATOM 876 C CA . SER A 1 107 ? -22.414 -21.337 23.949 1.00 87.38 107 SER A CA 1
ATOM 877 C C . SER A 1 107 ? -22.039 -19.935 24.420 1.00 87.38 107 SER A C 1
ATOM 879 O O . SER A 1 107 ? -22.853 -19.243 25.042 1.00 87.38 107 SER A O 1
ATOM 881 N N . LEU A 1 108 ? -20.814 -19.493 24.134 1.00 90.38 108 LEU A N 1
ATOM 882 C CA . LEU A 1 108 ? -20.369 -18.134 24.422 1.00 90.38 108 LEU A CA 1
ATOM 883 C C . LEU A 1 108 ? -21.182 -17.109 23.631 1.00 90.38 108 LEU A C 1
ATOM 885 O O . LEU A 1 108 ? -21.690 -16.155 24.217 1.00 90.38 108 LEU A O 1
ATOM 889 N N . LEU A 1 109 ? -21.339 -17.307 22.325 1.00 91.50 109 LEU A N 1
ATOM 890 C CA . LEU A 1 109 ? -22.127 -16.420 21.475 1.00 91.50 109 LEU A CA 1
ATOM 891 C C . LEU A 1 109 ? -23.601 -16.375 21.894 1.00 91.50 109 LEU A C 1
ATOM 893 O O . LEU A 1 109 ? -24.183 -15.295 22.020 1.00 91.50 109 LEU A O 1
ATOM 897 N N . GLY A 1 110 ? -24.187 -17.531 22.215 1.00 90.81 110 GLY A N 1
ATOM 898 C CA . GLY A 1 110 ? -25.529 -17.612 22.786 1.00 90.81 110 GLY A CA 1
ATOM 899 C C . GLY A 1 110 ? -25.646 -16.817 24.090 1.00 90.81 110 GLY A C 1
ATOM 900 O O . GLY A 1 110 ? -26.646 -16.136 24.329 1.00 90.81 110 GLY A O 1
ATOM 901 N N . ARG A 1 111 ? -24.606 -16.828 24.931 1.00 91.25 111 ARG A N 1
ATOM 902 C CA . ARG A 1 111 ? -24.546 -16.003 26.144 1.00 91.25 111 ARG A CA 1
ATOM 903 C C . ARG A 1 111 ? -24.432 -14.512 25.832 1.00 91.25 111 ARG A C 1
ATOM 905 O O . ARG A 1 111 ? -25.154 -13.738 26.458 1.00 91.25 111 ARG A O 1
ATOM 912 N N . VAL A 1 112 ? -23.602 -14.114 24.867 1.00 93.62 112 VAL A N 1
ATOM 913 C CA . VAL A 1 112 ? -23.490 -12.721 24.393 1.00 93.62 112 VAL A CA 1
ATOM 914 C C . VAL A 1 112 ? -24.863 -12.189 23.974 1.00 93.62 112 VAL A C 1
ATOM 916 O O . VAL A 1 112 ? -25.289 -11.140 24.457 1.00 93.62 112 VAL A O 1
ATOM 919 N N . LEU A 1 113 ? -25.617 -12.952 23.178 1.00 92.88 113 LEU A N 1
ATOM 920 C CA . LEU A 1 113 ? -26.976 -12.589 22.760 1.00 92.88 113 LEU A CA 1
ATOM 921 C C . LEU A 1 113 ? -27.937 -12.434 23.950 1.00 92.88 113 LEU A C 1
ATOM 923 O O . LEU A 1 113 ? -28.733 -11.493 23.990 1.00 92.88 113 LEU A O 1
ATOM 927 N N . ARG A 1 114 ? -27.863 -13.318 24.956 1.00 92.12 114 ARG A N 1
ATOM 928 C CA . ARG A 1 114 ? -28.665 -13.186 26.189 1.00 92.12 114 ARG A CA 1
ATOM 929 C C . ARG A 1 114 ? -28.299 -11.932 26.984 1.00 92.12 114 ARG A C 1
ATOM 931 O O . ARG A 1 114 ? -29.198 -11.243 27.461 1.00 92.12 114 ARG A O 1
ATOM 938 N N . MET A 1 115 ? -27.010 -11.615 27.091 1.00 93.56 115 MET A N 1
ATOM 939 C CA . MET A 1 115 ? -26.530 -10.404 27.762 1.00 93.56 115 MET A CA 1
ATOM 940 C C . MET A 1 115 ? -27.021 -9.140 27.051 1.00 93.56 115 MET A C 1
ATOM 942 O O . MET A 1 115 ? -27.501 -8.224 27.712 1.00 93.56 115 MET A O 1
ATOM 946 N N . MET A 1 116 ? -26.975 -9.101 25.717 1.00 92.94 116 MET A N 1
ATOM 947 C CA . MET A 1 116 ? -27.492 -7.973 24.929 1.00 92.94 116 MET A CA 1
ATOM 948 C C . MET A 1 116 ? -29.012 -7.786 25.081 1.00 92.94 116 MET A C 1
ATOM 950 O O . MET A 1 116 ? -29.520 -6.670 25.053 1.00 92.94 116 MET A O 1
ATOM 954 N N . LYS A 1 117 ? -29.770 -8.866 25.302 1.00 90.75 117 LYS A N 1
ATOM 955 C CA . LYS A 1 117 ? -31.212 -8.768 25.595 1.00 90.75 117 LYS A CA 1
ATOM 956 C C . LYS A 1 117 ? -31.496 -8.208 26.993 1.00 90.75 117 LYS A C 1
ATOM 958 O O . LYS A 1 117 ? -32.508 -7.531 27.189 1.00 90.75 117 LYS A O 1
ATOM 963 N N . GLY A 1 118 ? -30.644 -8.511 27.971 1.00 89.75 118 GLY A N 1
ATOM 964 C CA . GLY A 1 118 ? -30.863 -8.146 29.371 1.00 89.75 118 GLY A CA 1
ATOM 965 C C . GLY A 1 118 ? -30.289 -6.786 29.766 1.00 89.75 118 GLY A C 1
ATOM 966 O O . GLY A 1 118 ? -30.971 -6.002 30.421 1.00 89.75 118 GLY A O 1
ATOM 967 N N . GLU A 1 119 ? -29.081 -6.463 29.317 1.00 92.81 119 GLU A N 1
ATOM 968 C CA . GLU A 1 119 ? -28.345 -5.263 29.729 1.00 92.81 119 GLU A CA 1
ATOM 969 C C . GLU A 1 119 ? -28.436 -4.141 28.674 1.00 92.81 119 GLU A C 1
ATOM 971 O O . GLU A 1 119 ? -29.140 -4.253 27.667 1.00 92.81 119 GLU A O 1
ATOM 976 N N . LYS A 1 120 ? -27.741 -3.023 28.906 1.00 92.81 120 LYS A N 1
ATOM 977 C CA . LYS A 1 120 ? -27.571 -1.917 27.949 1.00 92.81 120 LYS A CA 1
ATOM 978 C C . LYS A 1 120 ? -26.096 -1.541 27.858 1.00 92.81 120 LYS A C 1
ATOM 980 O O . LYS A 1 120 ? -25.335 -1.839 28.773 1.00 92.81 120 LYS A O 1
ATOM 985 N N . LYS A 1 121 ? -25.699 -0.871 26.771 1.00 93.62 121 LYS A N 1
ATOM 986 C CA . LYS A 1 121 ? -24.367 -0.252 26.636 1.00 93.62 121 LYS A CA 1
ATOM 987 C C . LYS A 1 121 ? -23.217 -1.227 26.941 1.00 93.62 121 LYS A C 1
ATOM 989 O O . LYS A 1 121 ? -22.276 -0.895 27.653 1.00 93.62 121 LYS A O 1
ATOM 994 N N . LEU A 1 122 ? -23.290 -2.437 26.386 1.00 96.62 122 LEU A N 1
ATOM 995 C CA . LEU A 1 122 ? -22.199 -3.425 26.452 1.00 96.62 122 LEU A CA 1
ATOM 996 C C . LEU A 1 122 ? -21.270 -3.278 25.246 1.00 96.62 122 LEU A C 1
ATOM 998 O O . LEU A 1 122 ? -21.755 -3.026 24.143 1.00 96.62 122 LEU A O 1
ATOM 1002 N N . ALA A 1 123 ? -19.975 -3.505 25.449 1.00 97.81 123 ALA A N 1
ATOM 1003 C CA . ALA A 1 123 ? -18.989 -3.589 24.380 1.00 97.81 123 ALA A CA 1
ATOM 1004 C C . ALA A 1 123 ? -18.323 -4.969 24.354 1.00 97.81 123 ALA A C 1
ATOM 1006 O O . ALA A 1 123 ? -17.778 -5.423 25.362 1.00 97.81 123 ALA A O 1
ATOM 1007 N N . PHE A 1 124 ? -18.339 -5.613 23.191 1.00 97.75 124 PHE A N 1
ATOM 1008 C CA . PHE A 1 124 ? -17.637 -6.867 22.935 1.00 97.75 124 PHE A CA 1
ATOM 1009 C C . PHE A 1 124 ? -16.559 -6.619 21.886 1.00 97.75 124 PHE A C 1
ATOM 1011 O O . PHE A 1 124 ? -16.866 -6.175 20.786 1.00 97.75 124 PHE A O 1
ATOM 1018 N N . VAL A 1 125 ? -15.305 -6.882 22.229 1.00 97.56 125 VAL A N 1
ATOM 1019 C CA . VAL A 1 125 ? -14.146 -6.680 21.362 1.00 97.56 125 VAL A CA 1
ATOM 1020 C C . VAL A 1 125 ? -13.631 -8.045 20.929 1.00 97.56 125 VAL A C 1
ATOM 1022 O O . VAL A 1 125 ? -13.153 -8.801 21.768 1.00 97.56 125 VAL A O 1
ATOM 1025 N N . PHE A 1 126 ? -13.731 -8.367 19.646 1.00 96.50 126 PHE A N 1
ATOM 1026 C CA . PHE A 1 126 ? -13.260 -9.626 19.071 1.00 96.50 126 PHE A CA 1
ATOM 1027 C C . PHE A 1 126 ? -12.010 -9.396 18.227 1.00 96.50 126 PHE A C 1
ATOM 1029 O O . PHE A 1 126 ? -11.959 -8.421 17.485 1.00 96.50 126 PHE A O 1
ATOM 1036 N N . GLN A 1 127 ? -11.047 -10.314 18.254 1.00 94.06 127 GLN A N 1
ATOM 1037 C CA . GLN A 1 127 ? -10.096 -10.441 17.141 1.00 94.06 127 GLN A CA 1
ATOM 1038 C C . GLN A 1 127 ? -10.830 -10.916 15.875 1.00 94.06 127 GLN A C 1
ATOM 1040 O O . GLN A 1 127 ? -11.818 -11.653 15.970 1.00 94.06 127 GLN A O 1
ATOM 1045 N N . ILE A 1 128 ? -10.377 -10.489 14.694 1.00 93.88 128 ILE A N 1
ATOM 1046 C CA . ILE A 1 128 ? -11.025 -10.805 13.413 1.00 93.88 128 ILE A CA 1
ATOM 1047 C C . ILE A 1 128 ? -11.086 -12.315 13.171 1.00 93.88 128 ILE A C 1
ATOM 1049 O O . ILE A 1 128 ? -12.124 -12.808 12.739 1.00 93.88 128 ILE A O 1
ATOM 1053 N N . GLU A 1 129 ? -10.028 -13.044 13.525 1.00 92.81 129 GLU A N 1
ATOM 1054 C CA . GLU A 1 129 ? -9.940 -14.505 13.501 1.00 92.81 129 GLU A CA 1
ATOM 1055 C C . GLU A 1 129 ? -11.050 -15.131 14.352 1.00 92.81 129 GLU A C 1
ATOM 1057 O O . GLU A 1 129 ? -11.816 -15.965 13.879 1.00 92.81 129 GLU A O 1
ATOM 1062 N N . THR A 1 130 ? -11.178 -14.673 15.596 1.00 92.88 130 THR A N 1
ATOM 1063 C CA . THR A 1 130 ? -12.167 -15.170 16.552 1.00 92.88 130 THR A CA 1
ATOM 1064 C C . THR A 1 130 ? -13.582 -14.882 16.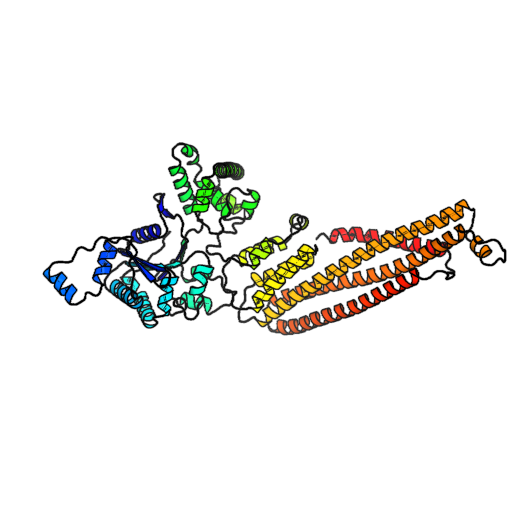090 1.00 92.88 130 THR A C 1
ATOM 1066 O O . THR A 1 130 ? -14.459 -15.725 16.222 1.00 92.88 130 THR A O 1
ATOM 1069 N N . PHE A 1 131 ? -13.847 -13.690 15.554 1.00 95.12 131 PHE A N 1
ATOM 1070 C CA . PHE A 1 131 ? -15.172 -13.362 15.032 1.00 95.12 131 PHE A CA 1
ATOM 1071 C C . PHE A 1 131 ? -15.498 -14.171 13.770 1.00 95.12 131 PHE A C 1
ATOM 1073 O O . PHE A 1 131 ? -16.652 -14.531 13.544 1.00 95.12 131 PHE A O 1
ATOM 1080 N N . TYR A 1 132 ? -14.481 -14.497 12.968 1.00 93.94 132 TYR A N 1
ATOM 1081 C CA . TYR A 1 132 ? -14.626 -15.306 11.765 1.00 93.94 132 TYR A CA 1
ATOM 1082 C C . TYR A 1 132 ? -15.172 -16.713 12.048 1.00 93.94 132 TYR A C 1
ATOM 1084 O O . TYR A 1 132 ? -15.902 -17.254 11.216 1.00 93.94 132 TYR A O 1
ATOM 1092 N N . GLU A 1 133 ? -14.904 -17.283 13.226 1.00 92.19 133 GLU A N 1
ATOM 1093 C CA . GLU A 1 133 ? -15.432 -18.593 13.642 1.00 92.19 133 GLU A CA 1
ATOM 1094 C C . GLU A 1 133 ? -16.969 -18.652 13.677 1.00 92.19 133 GLU A C 1
ATOM 1096 O O . GLU A 1 133 ? -17.541 -19.731 13.517 1.00 92.19 133 GLU A O 1
ATOM 1101 N N . LEU A 1 134 ? -17.661 -17.505 13.765 1.00 92.31 134 LEU A N 1
ATOM 1102 C CA . LEU A 1 134 ? -19.122 -17.428 13.633 1.00 92.31 134 LEU A CA 1
ATOM 1103 C C . LEU A 1 134 ? -19.625 -18.012 12.296 1.00 92.31 134 LEU A C 1
ATOM 1105 O O . LEU A 1 134 ? -20.765 -18.459 12.216 1.00 92.31 134 LEU A O 1
ATOM 1109 N N . SER A 1 135 ? -18.768 -18.093 11.271 1.00 92.00 135 SER A N 1
ATOM 1110 C CA . SER A 1 135 ? -19.072 -18.747 9.987 1.00 92.00 135 SER A CA 1
ATOM 1111 C C . SER A 1 135 ? -19.486 -20.219 10.134 1.00 92.00 135 SER A C 1
ATOM 1113 O O . SER A 1 135 ? -20.187 -20.738 9.270 1.00 92.00 135 SER A O 1
ATOM 1115 N N . ALA A 1 136 ? -19.073 -20.894 11.213 1.00 90.25 136 ALA A N 1
ATOM 1116 C CA . ALA A 1 136 ? -19.437 -22.283 11.492 1.00 90.25 136 ALA A CA 1
ATOM 1117 C C . ALA A 1 136 ? -20.844 -22.451 12.103 1.00 90.25 136 ALA A C 1
ATOM 1119 O O . ALA A 1 136 ? -21.305 -23.584 12.223 1.00 90.25 136 ALA A O 1
ATOM 1120 N N . TYR A 1 137 ? -21.531 -21.354 12.454 1.00 90.81 137 TYR A N 1
ATOM 1121 C CA . TYR A 1 137 ? -22.823 -21.356 13.155 1.00 90.81 137 TYR A CA 1
ATOM 1122 C C . TYR A 1 137 ? -23.865 -20.475 12.431 1.00 90.81 137 TYR A C 1
ATOM 1124 O O . TYR A 1 137 ? -24.178 -19.372 12.897 1.00 90.81 137 TYR A O 1
ATOM 1132 N N . PRO A 1 138 ? -24.403 -20.907 11.272 1.00 89.00 138 PRO A N 1
ATOM 1133 C CA . PRO A 1 138 ? -25.335 -20.106 10.470 1.00 89.00 138 PRO A CA 1
ATOM 1134 C C . PRO A 1 138 ? -26.574 -19.624 11.236 1.00 89.00 138 PRO A C 1
ATOM 1136 O O . PRO A 1 138 ? -27.016 -18.492 11.050 1.00 89.00 138 PRO A O 1
ATOM 1139 N N . GLU A 1 139 ? -27.103 -20.443 12.142 1.00 89.88 139 GLU A N 1
ATOM 1140 C CA . GLU A 1 139 ? -28.239 -20.103 12.999 1.00 89.88 139 GLU A CA 1
ATOM 1141 C C . GLU A 1 139 ? -27.942 -18.916 13.928 1.00 89.88 139 GLU A C 1
ATOM 1143 O O . GLU A 1 139 ? -28.797 -18.056 14.144 1.00 89.88 139 GLU A O 1
ATOM 1148 N N . LEU A 1 140 ? -26.706 -18.809 14.424 1.00 91.19 140 LEU A N 1
ATOM 1149 C CA . LEU A 1 140 ? -26.288 -17.687 15.261 1.00 91.19 140 LEU A CA 1
ATOM 1150 C C . LEU A 1 140 ? -26.062 -16.417 14.436 1.00 91.19 140 LEU A C 1
ATOM 1152 O O . LEU A 1 140 ? -26.291 -15.322 14.947 1.00 91.19 140 LEU A O 1
ATOM 1156 N N . ILE A 1 141 ? -25.667 -16.529 13.162 1.00 91.81 141 ILE A N 1
ATOM 1157 C CA . ILE A 1 141 ? -25.566 -15.371 12.259 1.00 91.81 141 ILE A CA 1
ATOM 1158 C C . ILE A 1 141 ? -26.926 -14.674 12.142 1.00 91.81 141 ILE A C 1
ATOM 1160 O O . ILE A 1 141 ? -26.995 -13.450 12.261 1.00 91.81 141 ILE A O 1
ATOM 1164 N N . GLU A 1 142 ? -28.011 -15.432 11.971 1.00 90.31 142 GLU A N 1
ATOM 1165 C CA . GLU A 1 142 ? -29.368 -14.876 11.909 1.00 90.31 142 GLU A CA 1
ATOM 1166 C C . GLU A 1 142 ? -29.784 -14.200 13.226 1.00 90.31 142 GLU A C 1
ATOM 1168 O O . GLU A 1 142 ? -30.377 -13.116 13.216 1.00 90.31 142 GLU A O 1
ATOM 1173 N N . ASP A 1 143 ? -29.438 -14.793 14.371 1.00 91.94 143 ASP A N 1
ATOM 1174 C CA . ASP A 1 143 ? -29.681 -14.194 15.688 1.00 91.94 143 ASP A CA 1
ATOM 1175 C C . ASP A 1 143 ? -28.948 -12.862 15.869 1.00 91.94 143 ASP A C 1
ATOM 1177 O O . ASP A 1 143 ? -29.524 -11.891 16.370 1.00 91.94 143 ASP A O 1
ATOM 1181 N N . PHE A 1 144 ? -27.694 -12.795 15.430 1.00 93.19 144 PHE A N 1
ATOM 1182 C CA . PHE A 1 144 ? -26.895 -11.576 15.453 1.00 93.19 144 PHE A CA 1
ATOM 1183 C C . PHE A 1 144 ? -27.428 -10.521 14.475 1.00 93.19 144 PHE A C 1
ATOM 1185 O O . PHE A 1 144 ? -27.540 -9.355 14.855 1.00 93.19 144 PHE A O 1
ATOM 1192 N N . CYS A 1 145 ? -27.873 -10.910 13.275 1.00 90.56 145 CYS A N 1
ATOM 1193 C CA . CYS A 1 145 ? -28.564 -10.004 12.351 1.00 90.56 145 CYS A CA 1
ATOM 1194 C C . CYS A 1 145 ? -29.780 -9.339 13.016 1.00 90.56 145 CYS A C 1
ATOM 1196 O O . CYS A 1 145 ? -29.932 -8.118 12.936 1.00 90.56 145 CYS A O 1
ATOM 1198 N N . ARG A 1 146 ? -30.618 -10.120 13.714 1.00 89.44 146 ARG A N 1
ATOM 1199 C CA . ARG A 1 146 ? -31.777 -9.597 14.459 1.00 89.44 146 ARG A CA 1
ATOM 1200 C C . ARG A 1 146 ? -31.353 -8.663 15.590 1.00 89.44 146 ARG A C 1
ATOM 1202 O O . ARG A 1 146 ? -31.872 -7.555 15.700 1.00 89.44 146 ARG A O 1
ATOM 1209 N N . ALA A 1 147 ? -30.351 -9.057 16.376 1.00 88.12 147 ALA A N 1
ATOM 1210 C CA . ALA A 1 147 ? -29.814 -8.217 17.445 1.00 88.12 147 ALA A CA 1
ATOM 1211 C C . ALA A 1 147 ? -29.265 -6.873 16.925 1.00 88.12 147 ALA A C 1
ATOM 1213 O O . ALA A 1 147 ? -29.394 -5.856 17.605 1.00 88.12 147 ALA A O 1
ATOM 1214 N N . GLY A 1 148 ? -28.691 -6.851 15.718 1.00 85.69 148 GLY A N 1
ATOM 1215 C CA . GLY A 1 148 ? -28.240 -5.630 15.051 1.00 85.69 148 GLY A CA 1
ATOM 1216 C C . GLY A 1 148 ? -29.372 -4.651 14.740 1.00 85.69 148 GLY A C 1
ATOM 1217 O O . GLY A 1 148 ? -29.201 -3.452 14.954 1.00 85.69 148 GLY A O 1
ATOM 1218 N N . GLN A 1 149 ? -30.530 -5.151 14.300 1.00 84.12 149 GLN A N 1
ATOM 1219 C CA . GLN A 1 149 ? -31.718 -4.333 14.012 1.00 84.12 149 GLN A CA 1
ATOM 1220 C C . GLN A 1 149 ? -32.320 -3.732 15.292 1.00 84.12 149 GLN A C 1
ATOM 1222 O O . GLN A 1 149 ? -32.705 -2.563 15.311 1.00 84.12 149 GLN A O 1
ATOM 1227 N N . ASP A 1 150 ? -32.314 -4.494 16.386 1.00 83.19 150 ASP A N 1
ATOM 1228 C CA . ASP A 1 150 ? -32.887 -4.080 17.673 1.00 83.19 150 ASP A CA 1
ATOM 1229 C C . ASP A 1 150 ? -31.938 -3.204 18.524 1.00 83.19 150 ASP A C 1
ATOM 1231 O O . ASP A 1 150 ? -32.326 -2.671 19.574 1.00 83.19 150 ASP A O 1
ATOM 1235 N N . ASN A 1 151 ? -30.683 -3.021 18.089 1.00 86.31 151 ASN A N 1
ATOM 1236 C CA . ASN A 1 151 ? -29.624 -2.413 18.899 1.00 86.31 151 ASN A CA 1
ATOM 1237 C 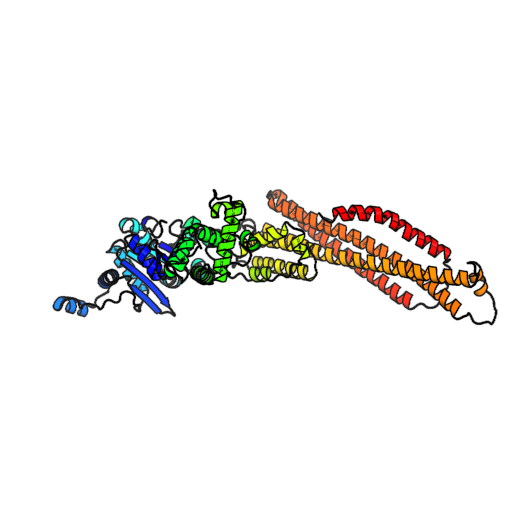C . ASN A 1 151 ? -29.841 -0.923 19.211 1.00 86.31 151 ASN A C 1
ATOM 1239 O O . ASN A 1 151 ? -29.307 -0.425 20.204 1.00 86.31 151 ASN A O 1
ATOM 1243 N N . TYR A 1 152 ? -30.641 -0.207 18.414 1.00 72.75 152 TYR A N 1
ATOM 1244 C CA . TYR A 1 152 ? -30.838 1.244 18.549 1.00 72.75 152 TYR A CA 1
ATOM 1245 C C . TYR A 1 152 ? -31.254 1.668 19.971 1.00 72.75 152 TYR A C 1
ATOM 1247 O O . TYR A 1 152 ? -30.761 2.655 20.511 1.00 72.75 152 TYR A O 1
ATOM 1255 N N . SER A 1 153 ? -32.113 0.878 20.625 1.00 74.88 153 SER A N 1
ATOM 1256 C CA . SER A 1 153 ? -32.626 1.172 21.974 1.00 74.88 153 SER A CA 1
ATOM 1257 C C . SER A 1 153 ? -31.691 0.747 23.120 1.00 74.88 153 SER A C 1
ATOM 1259 O O . SER A 1 153 ? -31.880 1.147 24.276 1.00 74.88 153 SER A O 1
ATOM 1261 N N . ARG A 1 154 ? -30.690 -0.085 22.818 1.00 86.25 154 ARG A N 1
ATOM 1262 C CA . ARG A 1 154 ? -29.814 -0.740 23.800 1.00 86.25 154 ARG A CA 1
ATOM 1263 C C . ARG A 1 154 ? -28.385 -0.209 23.775 1.00 86.25 154 ARG A C 1
ATOM 1265 O O . ARG A 1 154 ? -27.736 -0.152 24.822 1.00 86.25 154 ARG A O 1
ATOM 1272 N N . GLY A 1 155 ? -27.923 0.225 22.606 1.00 92.12 155 GLY A N 1
ATOM 1273 C CA . GLY A 1 155 ? -26.640 0.885 22.404 1.00 92.12 155 GLY A CA 1
ATOM 1274 C C . GLY A 1 155 ? -25.435 -0.015 22.663 1.00 92.12 155 GLY A C 1
ATOM 1275 O O . GLY A 1 155 ? -24.480 0.453 23.276 1.00 92.12 155 GLY A O 1
ATOM 1276 N N . HIS A 1 156 ? -25.478 -1.288 22.269 1.00 95.88 156 HIS A N 1
ATOM 1277 C CA . HIS A 1 156 ? -24.316 -2.179 22.331 1.00 95.88 156 HIS A CA 1
ATOM 1278 C C . HIS A 1 156 ? -23.369 -1.956 21.151 1.00 95.88 156 HIS A C 1
ATOM 1280 O O . HIS A 1 156 ? -23.773 -1.429 20.114 1.00 95.88 156 HIS A O 1
ATOM 1286 N N . ILE A 1 157 ? -22.129 -2.419 21.294 1.00 96.38 157 ILE A N 1
ATOM 1287 C CA . ILE A 1 157 ? -21.148 -2.459 20.211 1.00 96.38 157 ILE A CA 1
ATOM 1288 C C . ILE A 1 157 ? -20.430 -3.810 20.177 1.00 96.38 157 ILE A C 1
ATOM 1290 O O . ILE A 1 157 ? -20.060 -4.367 21.214 1.00 96.38 157 ILE A O 1
ATOM 1294 N N . ILE A 1 158 ? -20.228 -4.322 18.969 1.00 97.19 158 ILE A N 1
ATOM 1295 C CA . ILE A 1 158 ? -19.328 -5.425 18.651 1.00 97.19 158 ILE A CA 1
ATOM 1296 C C . ILE A 1 158 ? -18.201 -4.823 17.820 1.00 97.19 158 ILE A C 1
ATOM 1298 O O . ILE A 1 158 ? -18.395 -4.451 16.664 1.00 97.19 158 ILE A O 1
ATOM 1302 N N . LEU A 1 159 ? -17.038 -4.683 18.440 1.00 97.44 159 LEU A N 1
ATOM 1303 C CA . LEU A 1 159 ? -15.838 -4.129 17.840 1.00 97.44 159 LEU A CA 1
ATOM 1304 C C . LEU A 1 159 ? -14.930 -5.271 17.386 1.00 97.44 159 LEU A C 1
ATOM 1306 O O . LEU A 1 159 ? -14.479 -6.068 18.199 1.00 97.44 159 LEU A O 1
ATOM 1310 N N . ILE A 1 160 ? -14.655 -5.354 16.093 1.00 96.88 160 ILE A N 1
ATOM 1311 C CA . ILE A 1 160 ? -13.863 -6.423 15.489 1.00 96.88 160 ILE A CA 1
ATOM 1312 C C . ILE A 1 160 ? -12.499 -5.841 15.128 1.00 96.88 160 ILE A C 1
ATOM 1314 O O . ILE A 1 160 ? -12.378 -5.002 14.235 1.00 96.88 160 ILE A O 1
ATOM 1318 N N . GLN A 1 161 ? -11.483 -6.268 15.863 1.00 95.00 161 GLN A N 1
ATOM 1319 C CA . GLN A 1 161 ? -10.101 -5.855 15.712 1.00 95.00 161 GLN A CA 1
ATOM 1320 C C . GLN A 1 161 ? -9.406 -6.678 14.628 1.00 95.00 161 GLN A C 1
ATOM 1322 O O . GLN A 1 161 ? -9.360 -7.902 14.698 1.00 95.00 161 GLN A O 1
ATOM 1327 N N . ALA A 1 162 ? -8.790 -5.995 13.673 1.00 91.75 162 ALA A N 1
ATOM 1328 C CA . ALA A 1 162 ? -7.975 -6.575 12.619 1.00 91.75 162 ALA A CA 1
ATOM 1329 C C . ALA A 1 162 ? -6.577 -5.926 12.589 1.00 91.75 162 ALA A C 1
ATOM 1331 O O . ALA A 1 162 ? -6.445 -4.753 12.943 1.00 91.75 162 ALA A O 1
ATOM 1332 N N . PRO A 1 163 ? -5.526 -6.638 12.150 1.00 86.25 163 PRO A N 1
ATOM 1333 C CA . PRO A 1 163 ? -4.202 -6.044 11.960 1.00 86.25 163 PRO A CA 1
ATOM 1334 C C . PRO A 1 163 ? -4.200 -5.039 10.799 1.00 86.25 163 PRO A C 1
ATOM 1336 O O . PRO A 1 163 ? -4.931 -5.228 9.823 1.00 86.25 163 PRO A O 1
ATOM 1339 N N . VAL A 1 164 ? -3.333 -4.012 10.840 1.00 82.44 164 VAL A N 1
ATOM 1340 C CA . VAL A 1 164 ? -3.202 -3.057 9.711 1.00 82.44 164 VAL A CA 1
ATOM 1341 C C . VAL A 1 164 ? -2.390 -3.606 8.526 1.00 82.44 164 VAL A C 1
ATOM 1343 O O . VAL A 1 164 ? -2.138 -2.903 7.551 1.00 82.44 164 VAL A O 1
ATOM 1346 N N . VAL A 1 165 ? -1.985 -4.875 8.584 1.00 80.69 165 VAL A N 1
ATOM 1347 C CA . VAL A 1 165 ? -1.375 -5.593 7.458 1.00 80.69 165 VAL A CA 1
ATOM 1348 C C . VAL A 1 165 ? -2.469 -6.348 6.718 1.00 80.69 165 VAL A C 1
ATOM 1350 O O . VAL A 1 165 ? -3.174 -7.164 7.320 1.00 80.69 165 VAL A O 1
ATOM 1353 N N . ALA A 1 166 ? -2.598 -6.124 5.410 1.00 78.62 166 ALA A N 1
ATOM 1354 C CA . ALA A 1 166 ? -3.643 -6.743 4.599 1.00 78.62 166 ALA A CA 1
ATOM 1355 C C . ALA A 1 166 ? -3.620 -8.271 4.703 1.00 78.62 166 ALA A C 1
ATOM 1357 O O . ALA A 1 166 ? -4.669 -8.884 4.884 1.00 78.62 166 ALA A O 1
ATOM 1358 N N . GLY A 1 167 ? -2.433 -8.887 4.687 1.00 76.88 167 GLY A N 1
ATOM 1359 C CA . GLY A 1 167 ? -2.276 -10.339 4.824 1.00 76.88 167 GLY A CA 1
ATOM 1360 C C . GLY A 1 167 ? -2.930 -10.932 6.081 1.00 76.88 167 GLY A C 1
ATOM 1361 O O . GLY A 1 167 ? -3.366 -12.080 6.054 1.00 76.88 167 GLY A O 1
ATOM 1362 N N . GLY A 1 168 ? -3.073 -10.147 7.155 1.00 81.38 168 GLY A N 1
ATOM 1363 C CA . GLY A 1 168 ? -3.704 -10.595 8.396 1.00 81.38 168 GLY A CA 1
ATOM 1364 C C . GLY A 1 168 ? -5.232 -10.482 8.423 1.00 81.38 168 GLY A C 1
ATOM 1365 O O . GLY A 1 168 ? -5.866 -11.141 9.233 1.00 81.38 168 GLY A O 1
ATOM 1366 N N . SER A 1 169 ? -5.856 -9.696 7.540 1.00 87.50 169 SER A N 1
ATOM 1367 C CA . SER A 1 169 ? -7.314 -9.466 7.568 1.00 87.50 169 SER A CA 1
ATOM 1368 C C . SER A 1 169 ? -8.032 -9.804 6.262 1.00 87.50 169 SER A C 1
ATOM 1370 O O . SER A 1 169 ? -9.184 -10.240 6.275 1.00 87.50 169 SER A O 1
ATOM 1372 N N . ARG A 1 170 ? -7.343 -9.666 5.127 1.00 85.06 170 ARG A N 1
ATOM 1373 C CA . ARG A 1 170 ? -7.887 -9.830 3.776 1.00 85.06 170 ARG A CA 1
ATOM 1374 C C . ARG A 1 170 ? -8.576 -11.176 3.587 1.00 85.06 170 ARG A C 1
ATOM 1376 O O . ARG A 1 170 ? -9.714 -11.191 3.136 1.00 85.06 170 ARG A O 1
ATOM 1383 N N . ARG A 1 171 ? -7.931 -12.279 3.990 1.00 85.50 171 ARG A N 1
ATOM 1384 C CA . ARG A 1 171 ? -8.467 -13.645 3.824 1.00 85.50 171 ARG A CA 1
ATOM 1385 C C . ARG A 1 171 ? -9.869 -13.817 4.417 1.00 85.50 171 ARG A C 1
ATOM 1387 O O . ARG A 1 171 ? -10.703 -14.472 3.805 1.00 85.50 171 ARG A O 1
ATOM 1394 N N . PHE A 1 172 ? -10.141 -13.175 5.554 1.00 89.94 172 PHE A N 1
ATOM 1395 C CA . PHE A 1 172 ? -11.429 -13.250 6.246 1.00 89.94 172 PHE A CA 1
ATOM 1396 C C . PHE A 1 172 ? -12.508 -12.422 5.549 1.00 89.94 172 PHE A C 1
ATOM 1398 O O . PHE A 1 172 ? -13.656 -12.846 5.454 1.00 89.94 172 PHE A O 1
ATOM 1405 N N . LEU A 1 173 ? -12.132 -11.249 5.037 1.00 88.88 173 LEU A N 1
ATOM 1406 C CA . LEU A 1 173 ? -13.041 -10.335 4.342 1.00 88.88 173 LEU A CA 1
ATOM 1407 C C . LEU A 1 173 ? -13.409 -10.841 2.939 1.00 88.88 173 LEU A C 1
ATOM 1409 O O . LEU A 1 173 ? -14.491 -10.537 2.440 1.00 88.88 173 LEU A O 1
ATOM 1413 N N . THR A 1 174 ? -12.514 -11.602 2.302 1.00 83.25 174 THR A N 1
ATOM 1414 C CA . THR A 1 174 ? -12.687 -12.091 0.927 1.00 83.25 174 THR A CA 1
ATOM 1415 C C . THR A 1 174 ? -13.331 -13.469 0.816 1.00 83.25 174 THR A C 1
ATOM 1417 O O . THR A 1 174 ? -13.767 -13.810 -0.282 1.00 83.25 174 THR A O 1
ATOM 1420 N N . ASP A 1 175 ? -13.376 -14.274 1.885 1.00 87.25 175 ASP A N 1
ATOM 1421 C CA . ASP A 1 175 ? -13.923 -15.638 1.817 1.00 87.25 175 ASP A CA 1
ATOM 1422 C C . ASP A 1 175 ? -15.433 -15.607 1.507 1.00 87.25 175 ASP A C 1
ATOM 1424 O O . ASP A 1 175 ? -16.215 -15.171 2.357 1.00 87.25 175 ASP A O 1
ATOM 1428 N N . PRO A 1 176 ? -15.886 -16.100 0.334 1.00 85.69 176 PRO A N 1
ATOM 1429 C CA . PRO A 1 176 ? -17.297 -16.079 -0.049 1.00 85.69 176 PRO A CA 1
ATOM 1430 C C . PRO A 1 176 ? -18.233 -16.831 0.906 1.00 85.69 176 PRO A C 1
ATOM 1432 O O . PRO A 1 176 ? -19.432 -16.560 0.895 1.00 85.69 176 PRO A O 1
ATOM 1435 N N . LYS A 1 177 ? -17.711 -17.779 1.693 1.00 88.69 177 LYS A N 1
ATOM 1436 C CA . LYS A 1 177 ? -18.468 -18.568 2.677 1.00 88.69 177 LYS A CA 1
ATOM 1437 C C . LYS A 1 177 ? -18.329 -18.030 4.105 1.00 88.69 177 LYS A C 1
ATOM 1439 O O . LYS A 1 177 ? -18.961 -18.564 5.012 1.00 88.69 177 LYS A O 1
ATOM 1444 N N . GLY A 1 178 ? -17.514 -16.998 4.306 1.00 91.81 178 GLY A N 1
ATOM 1445 C CA . GLY A 1 178 ? -17.234 -16.423 5.613 1.00 91.81 178 GLY A CA 1
ATOM 1446 C C . GLY A 1 178 ? -18.327 -15.487 6.134 1.00 91.81 178 GLY A C 1
ATOM 1447 O O . GLY A 1 178 ? -19.104 -14.901 5.376 1.00 91.81 178 GLY A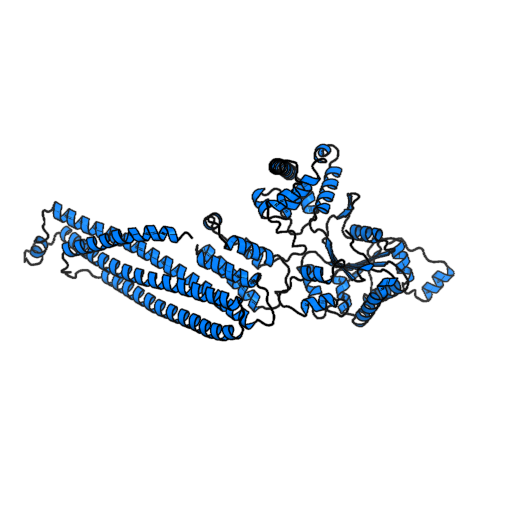 O 1
ATOM 1448 N N . VAL A 1 179 ? -18.332 -15.262 7.448 1.00 94.00 179 VAL A N 1
ATOM 1449 C CA . VAL A 1 179 ? -19.273 -14.374 8.152 1.00 94.00 179 VAL A CA 1
ATOM 1450 C C . VAL A 1 179 ? -19.276 -12.947 7.591 1.00 94.00 179 VAL A C 1
ATOM 1452 O O . VAL A 1 179 ? -20.340 -12.345 7.460 1.00 94.00 179 VAL A O 1
ATOM 1455 N N . PHE A 1 180 ? -18.123 -12.417 7.173 1.00 92.88 180 PHE A N 1
ATOM 1456 C CA . PHE A 1 180 ? -18.011 -11.077 6.578 1.00 92.88 180 PHE A CA 1
ATOM 1457 C C . PHE A 1 180 ? -18.661 -10.971 5.191 1.00 92.88 180 PHE A C 1
ATOM 1459 O O . PHE A 1 180 ? -18.921 -9.872 4.714 1.00 92.88 180 PHE A O 1
ATOM 1466 N N . ARG A 1 181 ? -18.962 -12.101 4.546 1.00 89.06 181 ARG A N 1
ATOM 1467 C CA . ARG A 1 181 ? -19.671 -12.186 3.261 1.00 89.06 181 ARG A CA 1
ATOM 1468 C C . ARG A 1 181 ? -21.114 -12.691 3.423 1.00 89.06 181 ARG A C 1
ATOM 1470 O O . ARG A 1 181 ? -21.794 -12.936 2.426 1.00 89.06 181 ARG A O 1
ATOM 1477 N N . SER A 1 182 ? -21.601 -12.793 4.663 1.00 91.12 182 SER A N 1
ATOM 1478 C CA . SER A 1 182 ? -22.966 -13.209 5.014 1.00 91.12 182 SER A CA 1
ATOM 1479 C C . SER A 1 182 ? -23.965 -12.037 5.059 1.00 91.12 182 SER A C 1
ATOM 1481 O O . SER A 1 182 ? -23.636 -10.892 4.745 1.00 91.12 182 SER A O 1
ATOM 1483 N N . SER A 1 183 ? -25.208 -12.309 5.476 1.00 89.00 183 SER A N 1
ATOM 1484 C CA . SER A 1 183 ? -26.236 -11.290 5.747 1.00 89.00 183 SER A CA 1
ATOM 1485 C C . SER A 1 183 ? -25.888 -10.340 6.893 1.00 89.00 183 SER A C 1
ATOM 1487 O O . SER A 1 183 ? -26.554 -9.318 7.039 1.00 89.00 183 SER A O 1
ATOM 1489 N N . LEU A 1 184 ? -24.870 -10.655 7.699 1.00 91.25 184 LEU A N 1
ATOM 1490 C CA . LEU A 1 184 ? -24.436 -9.816 8.813 1.00 91.25 184 LEU A CA 1
ATOM 1491 C C . LEU A 1 184 ? -23.749 -8.524 8.356 1.00 91.25 184 LEU A C 1
ATOM 1493 O O . LEU A 1 184 ? -23.845 -7.505 9.035 1.00 91.25 184 LEU A O 1
ATOM 1497 N N . PHE A 1 185 ? -23.097 -8.569 7.191 1.00 91.94 185 PHE A N 1
ATOM 1498 C CA . PHE A 1 185 ? -22.390 -7.442 6.584 1.00 91.94 185 PHE A CA 1
ATOM 1499 C C . PHE A 1 185 ? -22.809 -7.281 5.118 1.00 91.94 185 PHE A C 1
ATOM 1501 O O . PHE A 1 185 ? -22.021 -7.559 4.204 1.00 91.94 185 PHE A O 1
ATOM 1508 N N . PRO A 1 186 ? -24.059 -6.857 4.853 1.00 88.25 186 PRO A N 1
ATOM 1509 C CA . PRO A 1 186 ? -24.538 -6.667 3.488 1.00 88.25 186 PRO A CA 1
ATOM 1510 C C . PRO A 1 186 ? -23.652 -5.695 2.693 1.00 88.25 186 PRO A C 1
ATOM 1512 O O . PRO A 1 186 ? -23.437 -5.907 1.502 1.00 88.25 186 PRO A O 1
ATOM 1515 N N . GLU A 1 187 ? -23.072 -4.696 3.359 1.00 88.69 187 GLU A N 1
ATOM 1516 C CA . GLU A 1 187 ? -22.130 -3.724 2.804 1.00 88.69 187 GLU A CA 1
ATOM 1517 C C . GLU A 1 187 ? -20.884 -4.404 2.235 1.00 88.69 187 GLU A C 1
ATOM 1519 O O . GLU A 1 187 ? -20.521 -4.201 1.079 1.00 88.69 187 GLU A O 1
ATOM 1524 N N . ILE A 1 188 ? -20.254 -5.269 3.031 1.00 89.06 188 ILE A N 1
ATOM 1525 C CA . ILE A 1 188 ? -19.061 -6.020 2.632 1.00 89.06 188 ILE A CA 1
ATOM 1526 C C . ILE A 1 188 ? -19.429 -7.008 1.521 1.00 89.06 188 ILE A C 1
ATOM 1528 O O . ILE A 1 188 ? -18.693 -7.172 0.547 1.00 89.06 188 ILE A O 1
ATOM 1532 N N . ARG A 1 189 ? -20.610 -7.631 1.592 1.00 86.31 189 ARG A N 1
ATOM 1533 C CA . ARG A 1 189 ? -21.105 -8.506 0.524 1.00 86.31 189 ARG A CA 1
ATOM 1534 C C . ARG A 1 189 ? -21.265 -7.768 -0.814 1.00 86.31 189 ARG A C 1
ATOM 1536 O O . ARG A 1 189 ? -20.900 -8.325 -1.849 1.00 86.31 189 ARG A O 1
ATOM 1543 N N . MET A 1 190 ? -21.745 -6.526 -0.808 1.00 83.75 190 MET A N 1
ATOM 1544 C CA . MET A 1 190 ? -21.856 -5.705 -2.021 1.00 83.75 190 MET A CA 1
ATOM 1545 C C . MET A 1 190 ? -20.487 -5.357 -2.612 1.00 83.75 190 MET A C 1
ATOM 1547 O O . MET A 1 190 ? -20.288 -5.520 -3.813 1.00 83.75 190 MET A O 1
ATOM 1551 N N . ILE A 1 191 ? -19.514 -4.983 -1.771 1.00 82.88 191 ILE A N 1
ATOM 1552 C CA . ILE A 1 191 ? -18.166 -4.581 -2.214 1.00 82.88 191 ILE A CA 1
ATOM 1553 C C . ILE A 1 191 ? -17.516 -5.632 -3.123 1.00 82.88 191 ILE A C 1
ATOM 1555 O O . ILE A 1 191 ? -16.988 -5.278 -4.175 1.00 82.88 191 ILE A O 1
ATOM 1559 N N . PHE A 1 192 ? -17.590 -6.918 -2.762 1.00 75.56 192 PHE A N 1
ATOM 1560 C CA . PHE A 1 192 ? -17.063 -8.001 -3.611 1.00 75.56 192 PHE A CA 1
ATOM 1561 C C . PHE A 1 192 ? -18.142 -8.732 -4.427 1.00 75.56 192 PHE A C 1
ATOM 1563 O O . PHE A 1 192 ? -17.939 -9.873 -4.835 1.00 75.56 192 PHE A O 1
ATOM 1570 N N . GLY A 1 193 ? -19.324 -8.138 -4.598 1.00 66.62 193 GLY A N 1
ATOM 1571 C CA . GLY A 1 193 ? -20.353 -8.619 -5.527 1.00 66.62 193 GLY A CA 1
ATOM 1572 C C . GLY A 1 193 ? -20.255 -7.974 -6.913 1.00 66.62 193 GLY A C 1
ATOM 1573 O O . GLY A 1 193 ? -20.680 -8.581 -7.891 1.00 66.62 193 GLY A O 1
ATOM 1574 N N . GLU A 1 194 ? -19.682 -6.768 -7.008 1.00 57.16 194 GLU A N 1
ATOM 1575 C CA . GLU A 1 194 ? -19.868 -5.894 -8.178 1.00 57.16 194 GLU A CA 1
ATOM 1576 C C . GLU A 1 194 ? -18.610 -5.694 -9.047 1.00 57.16 194 GLU A C 1
ATOM 1578 O O . GLU A 1 194 ? -18.731 -5.298 -10.208 1.00 57.16 194 GLU A O 1
ATOM 1583 N N . HIS A 1 195 ? -17.399 -5.997 -8.558 1.00 54.72 195 HIS A N 1
ATOM 1584 C CA . HIS A 1 195 ? -16.165 -5.557 -9.225 1.00 54.72 195 HIS A CA 1
ATOM 1585 C C . HIS A 1 195 ? -14.975 -6.525 -9.091 1.00 54.72 195 HIS A C 1
ATOM 1587 O O . HIS A 1 195 ? -14.721 -7.091 -8.026 1.00 54.72 195 HIS A O 1
ATOM 1593 N N . LYS A 1 196 ? -14.194 -6.643 -10.175 1.00 56.75 196 LYS A N 1
ATOM 1594 C CA . LYS A 1 196 ? -12.823 -7.175 -10.165 1.00 56.75 196 LYS A CA 1
ATOM 1595 C C . LYS A 1 196 ? -11.876 -6.000 -9.898 1.00 56.75 196 LYS A C 1
ATOM 1597 O O . LYS A 1 196 ? -12.066 -4.940 -10.482 1.00 56.75 196 LYS A O 1
ATOM 1602 N N . ASN A 1 197 ? -10.901 -6.179 -9.009 1.00 59.59 197 ASN A N 1
ATOM 1603 C CA . ASN A 1 197 ? -9.957 -5.145 -8.570 1.00 59.59 197 ASN A CA 1
ATOM 1604 C C . ASN A 1 197 ? -10.591 -3.956 -7.806 1.00 59.59 197 ASN A C 1
ATOM 1606 O O . ASN A 1 197 ? -10.673 -2.830 -8.296 1.00 59.59 197 ASN A O 1
ATOM 1610 N N . VAL A 1 198 ? -11.026 -4.206 -6.567 1.00 65.25 198 VAL A N 1
ATOM 1611 C CA . VAL A 1 198 ? -11.455 -3.156 -5.627 1.00 65.25 198 VAL A CA 1
ATOM 1612 C C . VAL A 1 198 ? -10.365 -2.925 -4.603 1.00 65.25 198 VAL A C 1
ATOM 1614 O O . VAL A 1 198 ? -9.829 -3.882 -4.035 1.00 65.25 198 VAL A O 1
ATOM 1617 N N . ARG A 1 199 ? -10.090 -1.654 -4.309 1.00 76.62 199 ARG A N 1
ATOM 1618 C CA . ARG A 1 199 ? -9.292 -1.304 -3.142 1.00 76.62 199 ARG A CA 1
ATOM 1619 C C . ARG A 1 199 ? -10.140 -1.455 -1.884 1.00 76.62 199 ARG A C 1
ATOM 1621 O O . ARG A 1 199 ? -10.983 -0.616 -1.557 1.00 76.62 199 ARG A O 1
ATOM 1628 N N . ILE A 1 200 ? -9.989 -2.617 -1.257 1.00 79.62 200 ILE A N 1
ATOM 1629 C CA . ILE A 1 200 ? -10.952 -3.163 -0.295 1.00 79.62 200 ILE A CA 1
ATOM 1630 C C . ILE A 1 200 ? -11.161 -2.194 0.865 1.00 79.62 200 ILE A C 1
ATOM 1632 O O . ILE A 1 200 ? -12.294 -1.893 1.222 1.00 79.62 200 ILE A O 1
ATOM 1636 N N . TYR A 1 201 ? -10.074 -1.684 1.437 1.00 84.62 201 TYR A N 1
ATOM 1637 C CA . TYR A 1 201 ? -10.122 -0.900 2.666 1.00 84.62 201 TYR A CA 1
ATOM 1638 C C . TYR A 1 201 ? -10.622 0.530 2.448 1.00 84.62 201 TYR A C 1
ATOM 1640 O O . TYR A 1 201 ? -11.373 1.025 3.288 1.00 84.62 201 TYR A O 1
ATOM 1648 N N . GLU A 1 202 ? -10.304 1.172 1.315 1.00 81.69 202 GLU A N 1
ATOM 1649 C CA . GLU A 1 202 ? -10.945 2.445 0.952 1.00 81.69 202 GLU A CA 1
ATOM 1650 C C . GLU A 1 202 ? -12.451 2.254 0.761 1.00 81.69 202 GLU A C 1
ATOM 1652 O O . GLU A 1 202 ? -13.243 3.022 1.306 1.00 81.69 202 GLU A O 1
ATOM 1657 N N . LYS A 1 203 ? -12.864 1.185 0.065 1.00 82.69 203 LYS A N 1
ATOM 1658 C CA . LYS A 1 203 ? -14.288 0.936 -0.169 1.00 82.69 203 LYS A CA 1
ATOM 1659 C C . LYS A 1 203 ? -15.038 0.577 1.111 1.00 82.69 203 LYS A C 1
ATOM 1661 O O . LYS A 1 203 ? -16.161 1.032 1.303 1.00 82.69 203 LYS A O 1
ATOM 1666 N N . LEU A 1 204 ? -14.415 -0.178 2.016 1.00 87.25 204 LEU A N 1
ATOM 1667 C CA . LEU A 1 204 ? -14.954 -0.398 3.358 1.00 87.25 204 LEU A CA 1
ATOM 1668 C C . LEU A 1 204 ? -15.163 0.935 4.081 1.00 87.25 204 LEU A C 1
ATOM 1670 O O . LEU A 1 204 ? -16.205 1.114 4.701 1.00 87.25 204 LEU A O 1
ATOM 1674 N N . GLY A 1 205 ? -14.218 1.875 3.975 1.00 87.12 205 GLY A N 1
ATOM 1675 C CA . GLY A 1 205 ? -14.339 3.201 4.588 1.00 87.12 205 GLY A CA 1
ATOM 1676 C C . GLY A 1 205 ? -15.510 4.001 4.038 1.00 87.12 205 GLY A C 1
ATOM 1677 O O . GLY A 1 205 ? -16.270 4.581 4.810 1.00 87.12 205 GLY A O 1
ATOM 1678 N N . GLU A 1 206 ? -15.707 3.967 2.722 1.00 86.00 206 GLU A N 1
ATOM 1679 C CA . GLU A 1 206 ? -16.848 4.616 2.071 1.00 86.00 206 GLU A CA 1
ATOM 1680 C C . GLU A 1 206 ? -18.192 4.036 2.530 1.00 86.00 206 GLU A C 1
ATOM 1682 O O . GLU A 1 206 ? -19.120 4.792 2.808 1.00 86.00 206 GLU A O 1
ATOM 1687 N N . VAL A 1 207 ? -18.313 2.706 2.602 1.00 88.50 207 VAL A N 1
ATOM 1688 C CA . VAL A 1 207 ? -19.611 2.050 2.835 1.00 88.50 207 VAL A CA 1
ATOM 1689 C C . VAL A 1 207 ? -19.931 1.898 4.329 1.00 88.50 207 VAL A C 1
ATOM 1691 O O . VAL A 1 207 ? -21.086 2.028 4.730 1.00 88.50 207 VAL A O 1
ATOM 1694 N N . MET A 1 208 ? -18.933 1.647 5.181 1.00 89.06 208 MET A N 1
ATOM 1695 C CA . MET A 1 208 ? -19.137 1.492 6.628 1.00 89.06 208 MET A CA 1
ATOM 1696 C C . MET A 1 208 ? -19.086 2.821 7.393 1.00 89.06 208 MET A C 1
ATOM 1698 O O . MET A 1 208 ? -19.634 2.901 8.497 1.00 89.06 208 MET A O 1
ATOM 1702 N N . GLY A 1 209 ? -18.471 3.865 6.827 1.00 89.88 209 GLY A N 1
ATOM 1703 C CA . GLY A 1 209 ? -18.398 5.194 7.433 1.00 89.88 209 GLY A CA 1
ATOM 1704 C C . GLY A 1 209 ? -17.740 5.172 8.817 1.00 89.88 209 GLY A C 1
ATOM 1705 O O . GLY A 1 209 ? -16.665 4.608 8.994 1.00 89.88 209 GLY A O 1
ATOM 1706 N N . GLN A 1 210 ? -18.405 5.758 9.820 1.00 90.38 210 GLN A N 1
ATOM 1707 C CA . GLN A 1 210 ? -17.885 5.861 11.196 1.00 90.38 210 GLN A CA 1
ATOM 1708 C C . GLN A 1 210 ? -17.738 4.508 11.918 1.00 90.38 210 GLN A C 1
ATOM 1710 O O . GLN A 1 210 ? -17.031 4.425 12.922 1.00 90.38 210 GLN A O 1
ATOM 1715 N N . ARG A 1 211 ? -18.348 3.434 11.390 1.00 92.31 211 ARG A N 1
ATOM 1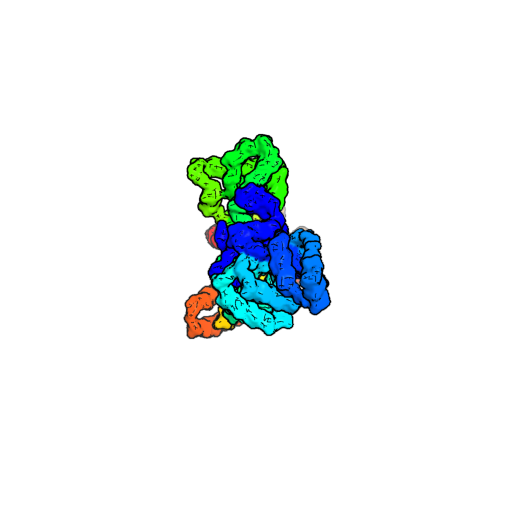716 C CA . ARG A 1 211 ? -18.158 2.064 11.899 1.00 92.31 211 ARG A CA 1
ATOM 1717 C C . ARG A 1 211 ? -16.801 1.464 11.530 1.00 92.31 211 ARG A C 1
ATOM 1719 O O . ARG A 1 211 ? -16.478 0.376 11.999 1.00 92.31 211 ARG A O 1
ATOM 1726 N N . LEU A 1 212 ? -16.022 2.132 10.680 1.00 91.44 212 LEU A N 1
ATOM 1727 C CA . LEU A 1 212 ? -14.657 1.751 10.349 1.00 91.44 212 LEU A CA 1
ATOM 1728 C C . LEU A 1 212 ? -13.679 2.713 11.014 1.00 91.44 212 LEU A C 1
ATOM 1730 O O . LEU A 1 212 ? -13.783 3.929 10.868 1.00 91.44 212 LEU A O 1
ATOM 1734 N N . SER A 1 213 ? -12.696 2.178 11.724 1.00 89.88 213 SER A N 1
ATOM 1735 C CA . SER A 1 213 ? -11.616 2.970 12.307 1.00 89.88 213 SER A CA 1
ATOM 1736 C C . SER A 1 213 ? -10.266 2.362 11.967 1.00 89.88 213 SER A C 1
ATOM 1738 O O . SER A 1 213 ? -10.058 1.166 12.130 1.00 89.88 213 SER A O 1
ATOM 1740 N N . PHE A 1 214 ? -9.330 3.201 11.542 1.00 86.62 214 PHE A N 1
ATOM 1741 C CA . PHE A 1 214 ? -7.922 2.843 11.431 1.00 86.62 214 PHE A CA 1
ATOM 1742 C C . PHE A 1 214 ? -7.185 3.543 12.569 1.00 86.62 214 PHE A C 1
ATOM 1744 O O . PHE A 1 214 ? -7.339 4.751 12.758 1.00 86.62 214 PHE A O 1
ATOM 1751 N N . LEU A 1 215 ? -6.445 2.782 13.367 1.00 86.12 215 LEU A N 1
ATOM 1752 C CA . LEU A 1 215 ? -5.557 3.309 14.395 1.00 86.12 215 LEU A CA 1
ATOM 1753 C C . LEU A 1 215 ? -4.114 3.301 13.872 1.00 86.12 215 LEU A C 1
ATOM 1755 O O . LEU A 1 215 ? -3.805 2.601 12.909 1.00 86.12 215 LEU A O 1
ATOM 1759 N N . ASN A 1 216 ? -3.232 4.084 14.500 1.00 76.50 216 ASN A N 1
ATOM 1760 C CA . ASN A 1 216 ? -1.832 4.251 14.082 1.00 76.50 216 ASN A CA 1
ATOM 1761 C C . ASN A 1 216 ? -1.679 4.726 12.631 1.00 76.50 216 ASN A C 1
ATOM 1763 O O . ASN A 1 216 ? -0.766 4.340 11.905 1.00 76.50 216 ASN A O 1
ATOM 1767 N N . THR A 1 217 ? -2.558 5.628 12.208 1.00 75.56 217 THR A N 1
ATOM 1768 C CA . THR A 1 217 ? -2.550 6.239 10.872 1.00 75.56 217 THR A CA 1
ATOM 1769 C C . THR A 1 217 ? -1.410 7.247 10.684 1.00 75.56 217 THR A C 1
ATOM 1771 O O . THR A 1 217 ? -1.334 7.895 9.646 1.00 75.56 217 THR A O 1
ATOM 1774 N N . LEU A 1 218 ? -0.514 7.375 11.675 1.00 82.56 218 LEU A N 1
ATOM 1775 C CA . LEU A 1 218 ? 0.458 8.462 11.800 1.00 82.56 218 LEU A CA 1
ATOM 1776 C C . LEU A 1 218 ? -0.211 9.846 11.700 1.00 82.56 218 LEU A C 1
ATOM 1778 O O . LEU A 1 218 ? 0.387 10.808 11.219 1.00 82.56 218 LEU A O 1
ATOM 1782 N N . GLU A 1 219 ? -1.459 9.953 12.169 1.00 85.06 219 GLU A N 1
ATOM 1783 C CA . GLU A 1 219 ? -2.158 11.228 12.276 1.00 85.06 219 GLU A CA 1
ATOM 1784 C C . GLU A 1 219 ? -1.312 12.229 13.069 1.00 85.06 219 GLU A C 1
ATOM 1786 O O . GLU A 1 219 ? -0.673 11.896 14.071 1.00 85.06 219 GLU A O 1
ATOM 1791 N N . ARG A 1 220 ? -1.316 13.483 12.609 1.00 88.38 220 ARG A N 1
ATOM 1792 C CA . ARG A 1 220 ? -0.526 14.566 13.204 1.00 88.38 220 ARG A CA 1
ATOM 1793 C C . ARG A 1 220 ? -0.744 14.670 14.715 1.00 88.38 220 ARG A C 1
ATOM 1795 O O . ARG A 1 220 ? 0.217 14.852 15.459 1.00 88.38 220 ARG A O 1
ATOM 1802 N N . ASP A 1 221 ? -1.987 14.525 15.166 1.00 88.56 221 ASP A N 1
ATOM 1803 C CA . ASP A 1 221 ? -2.334 14.603 16.585 1.00 88.56 221 ASP A CA 1
ATOM 1804 C C . ASP A 1 221 ? -1.696 13.465 17.391 1.00 88.56 221 ASP A C 1
ATOM 1806 O O . ASP A 1 221 ? -1.176 13.705 18.480 1.00 88.56 221 ASP A O 1
ATOM 1810 N N . ASP A 1 222 ? -1.649 12.246 16.849 1.00 87.25 222 ASP A N 1
ATOM 1811 C CA . ASP A 1 222 ? -1.012 11.100 17.505 1.00 87.25 222 ASP A CA 1
ATOM 1812 C C . ASP A 1 222 ? 0.515 11.252 17.563 1.00 87.25 222 ASP A C 1
ATOM 1814 O O . ASP A 1 222 ? 1.135 10.981 18.599 1.00 87.25 222 ASP A O 1
ATOM 1818 N N . ILE A 1 223 ? 1.129 11.766 16.489 1.00 91.75 223 ILE A N 1
ATOM 1819 C CA . ILE A 1 223 ? 2.556 12.130 16.467 1.00 91.75 223 ILE A CA 1
ATOM 1820 C C . ILE A 1 223 ? 2.836 13.205 17.525 1.00 91.75 223 ILE A C 1
ATOM 1822 O O . ILE A 1 223 ? 3.780 13.086 18.307 1.00 91.75 223 ILE A O 1
ATOM 1826 N N . CYS A 1 224 ? 1.995 14.236 17.594 1.00 92.81 224 CYS A N 1
ATOM 1827 C CA . CYS A 1 224 ? 2.134 15.323 18.555 1.00 92.81 224 CYS A CA 1
ATOM 1828 C C . CYS A 1 224 ? 1.995 14.827 20.005 1.00 92.81 224 CYS A C 1
ATOM 1830 O O . CYS A 1 224 ? 2.804 15.195 20.859 1.00 92.81 224 CYS A O 1
ATOM 1832 N N . ARG A 1 225 ? 1.035 13.936 20.297 1.00 91.56 225 ARG A N 1
ATOM 1833 C CA . ARG A 1 225 ? 0.916 13.283 21.616 1.00 91.56 225 ARG A CA 1
ATOM 1834 C C . ARG A 1 225 ? 2.163 12.465 21.951 1.00 91.56 225 ARG A C 1
ATOM 1836 O O . ARG A 1 225 ? 2.668 12.575 23.068 1.00 91.56 225 ARG A O 1
ATOM 1843 N N . THR A 1 226 ? 2.697 11.717 20.986 1.00 91.75 226 THR A N 1
ATOM 1844 C CA . THR A 1 226 ? 3.934 10.932 21.149 1.00 91.75 226 THR A CA 1
ATOM 1845 C C . THR A 1 226 ? 5.125 11.830 21.494 1.00 91.75 226 THR A C 1
ATOM 1847 O O . THR A 1 226 ? 5.860 11.544 22.440 1.00 91.75 226 THR A O 1
ATOM 1850 N N . LEU A 1 227 ? 5.284 12.957 20.792 1.00 93.25 227 LEU A N 1
ATOM 1851 C CA . LEU A 1 227 ? 6.331 13.948 21.059 1.00 93.25 227 LEU A CA 1
ATOM 1852 C C . LEU A 1 227 ? 6.179 14.608 22.429 1.00 93.25 227 LEU A C 1
ATOM 1854 O O . LEU A 1 227 ? 7.153 14.698 23.173 1.00 93.25 227 LEU A O 1
ATOM 1858 N N . LYS A 1 228 ? 4.967 15.051 22.782 1.00 92.81 228 LYS A N 1
ATOM 1859 C CA . LYS A 1 228 ? 4.681 15.645 24.096 1.00 92.81 228 LYS A CA 1
ATOM 1860 C C . LYS A 1 228 ? 5.021 14.654 25.206 1.00 92.81 228 LYS A C 1
ATOM 1862 O O . LYS A 1 228 ? 5.729 15.001 26.146 1.00 92.81 228 LYS A O 1
ATOM 1867 N N . HIS A 1 229 ? 4.586 13.404 25.078 1.00 91.38 229 HIS A N 1
ATOM 1868 C CA . HIS A 1 229 ? 4.921 12.376 26.054 1.00 91.38 229 HIS A CA 1
ATOM 1869 C C . HIS A 1 229 ? 6.437 12.149 26.159 1.00 91.38 229 HIS A C 1
ATOM 1871 O O . HIS A 1 229 ? 6.976 12.178 27.262 1.00 91.38 229 HIS A O 1
ATOM 1877 N N . PHE A 1 230 ? 7.139 12.008 25.030 1.00 91.44 230 PHE A N 1
ATOM 1878 C CA . PHE A 1 230 ? 8.597 11.859 25.011 1.00 91.44 230 PHE A CA 1
ATOM 1879 C C . PHE A 1 230 ? 9.306 13.018 25.720 1.00 91.44 230 PHE A C 1
ATOM 1881 O O . PHE A 1 230 ? 10.126 12.798 26.608 1.00 91.44 230 PHE A O 1
ATOM 1888 N N . LEU A 1 231 ? 8.967 14.258 25.372 1.00 91.19 231 LEU A N 1
ATOM 1889 C CA . LEU A 1 231 ? 9.584 15.441 25.963 1.00 91.19 231 LEU A CA 1
ATOM 1890 C C . LEU A 1 231 ? 9.301 15.545 27.481 1.00 91.19 231 LEU A C 1
ATOM 1892 O O . LEU A 1 231 ? 10.157 16.037 28.213 1.00 91.19 231 LEU A O 1
ATOM 1896 N N . LEU A 1 232 ? 8.147 15.057 27.970 1.00 89.56 232 LEU A N 1
ATOM 1897 C CA . LEU A 1 232 ? 7.849 14.972 29.410 1.00 89.56 232 LEU A CA 1
ATOM 1898 C C . LEU A 1 232 ? 8.720 13.925 30.105 1.00 89.56 232 LEU A C 1
ATOM 1900 O O . LEU A 1 232 ? 9.255 14.209 31.175 1.00 89.56 232 LEU A O 1
ATOM 1904 N N . GLU A 1 233 ? 8.885 12.744 29.500 1.00 90.00 233 GLU A N 1
ATOM 1905 C CA . GLU A 1 233 ? 9.724 11.663 30.039 1.00 90.00 233 GLU A CA 1
ATOM 1906 C C . GLU A 1 233 ? 11.192 12.098 30.204 1.00 90.00 233 GLU A C 1
ATOM 1908 O O . GLU A 1 233 ? 11.847 11.693 31.161 1.00 90.00 233 GLU A O 1
ATOM 1913 N N . GLN A 1 234 ? 11.708 12.950 29.309 1.00 86.12 234 GLN A N 1
ATOM 1914 C CA . GLN A 1 234 ? 13.095 13.443 29.360 1.00 86.12 234 GLN A CA 1
ATOM 1915 C C . GLN A 1 234 ? 13.335 14.545 30.413 1.00 86.12 234 GLN A C 1
ATOM 1917 O O . GLN A 1 234 ? 14.481 14.910 30.691 1.00 86.12 234 GLN A O 1
ATOM 1922 N N . GLY A 1 235 ? 12.276 15.096 31.010 1.00 83.31 235 GLY A N 1
ATOM 1923 C CA . GLY A 1 235 ? 12.383 16.053 32.107 1.00 83.31 235 GLY A CA 1
ATOM 1924 C C . GLY A 1 235 ? 12.976 17.425 31.721 1.00 83.31 235 GLY A C 1
ATOM 1925 O O . GLY A 1 235 ? 12.858 17.875 30.577 1.00 83.31 235 GLY A O 1
ATOM 1926 N N . PRO A 1 236 ? 13.601 18.149 32.675 1.00 84.75 236 PRO A N 1
ATOM 1927 C CA . PRO A 1 236 ? 13.948 19.567 32.514 1.00 84.75 236 PRO A CA 1
ATOM 1928 C C . PRO A 1 236 ? 14.881 19.893 31.342 1.00 84.75 236 PRO A C 1
ATOM 1930 O O . PRO A 1 236 ? 14.791 20.988 30.788 1.00 84.75 236 PRO A O 1
ATOM 1933 N N . ALA A 1 237 ? 15.751 18.959 30.947 1.00 82.75 237 ALA A N 1
ATOM 1934 C CA . ALA A 1 237 ? 16.714 19.153 29.861 1.00 82.75 237 ALA A CA 1
ATOM 1935 C C . ALA A 1 237 ? 16.039 19.401 28.502 1.00 82.75 237 ALA A C 1
ATOM 1937 O O . ALA A 1 237 ? 16.597 20.098 27.658 1.00 82.75 237 ALA A O 1
ATOM 1938 N N . MET A 1 238 ? 14.823 18.880 28.309 1.00 84.69 238 MET A N 1
ATOM 1939 C CA . MET A 1 238 ? 14.073 19.028 27.062 1.00 84.69 238 MET A CA 1
ATOM 1940 C C . MET A 1 238 ? 13.061 20.184 27.075 1.00 84.69 238 MET A C 1
ATOM 1942 O O . MET A 1 238 ? 12.422 20.462 26.060 1.00 84.69 238 MET A O 1
ATOM 1946 N N . LYS A 1 239 ? 12.941 20.918 28.190 1.00 83.50 239 LYS A N 1
ATOM 1947 C CA . LYS A 1 239 ? 12.015 22.054 28.339 1.00 83.50 239 LYS A CA 1
ATOM 1948 C C . LYS A 1 239 ? 12.151 23.134 27.246 1.00 83.50 239 LYS A C 1
ATOM 1950 O O . LYS A 1 239 ? 11.108 23.620 26.808 1.00 83.50 239 LYS A O 1
ATOM 1955 N N . PRO A 1 240 ? 13.357 23.509 26.764 1.00 86.50 240 PRO A N 1
ATOM 1956 C CA . PRO A 1 240 ? 13.492 24.511 25.699 1.00 86.50 240 PRO A CA 1
ATOM 1957 C C . PRO A 1 240 ? 12.809 24.110 24.386 1.00 86.50 240 PRO A C 1
ATOM 1959 O O . PRO A 1 240 ? 12.327 24.965 23.648 1.00 86.50 240 PRO A O 1
ATOM 1962 N N . PHE A 1 241 ? 12.719 22.809 24.112 1.00 89.69 241 PHE A N 1
ATOM 1963 C CA . PHE A 1 241 ? 12.157 22.278 22.873 1.00 89.69 241 PHE A CA 1
ATOM 1964 C C . PHE A 1 241 ? 10.624 22.207 22.891 1.00 89.69 241 PHE A C 1
ATOM 1966 O O . PHE A 1 241 ? 10.003 22.031 21.846 1.00 89.69 241 PHE A O 1
ATOM 1973 N N . TRP A 1 242 ? 9.997 22.402 24.056 1.00 90.44 242 TRP A N 1
ATOM 1974 C CA . TRP A 1 242 ? 8.543 22.345 24.213 1.00 90.44 242 TRP A CA 1
ATOM 1975 C C . TRP A 1 242 ? 7.809 23.391 23.362 1.00 90.44 242 TRP A C 1
ATOM 1977 O O . TRP A 1 242 ? 6.727 23.127 22.844 1.00 90.44 242 TRP A O 1
ATOM 1987 N N . ALA A 1 243 ? 8.424 24.562 23.163 1.00 89.25 243 ALA A N 1
ATOM 1988 C CA . ALA A 1 243 ? 7.867 25.639 22.344 1.00 89.25 243 ALA A CA 1
ATOM 1989 C C . ALA A 1 243 ? 7.755 25.277 20.851 1.00 89.25 243 ALA A C 1
ATOM 1991 O O . ALA A 1 243 ? 6.922 25.848 20.153 1.00 89.25 243 ALA A O 1
ATOM 1992 N N . LYS A 1 244 ? 8.564 24.320 20.373 1.00 91.94 244 LYS A N 1
ATOM 1993 C CA . LYS A 1 244 ? 8.595 23.860 18.977 1.00 91.94 244 LYS A CA 1
ATOM 1994 C C . LYS A 1 244 ? 7.868 22.524 18.765 1.00 91.94 244 LYS A C 1
ATOM 1996 O O . LYS A 1 244 ? 7.944 21.959 17.683 1.00 91.94 244 LYS A O 1
ATOM 2001 N N . VAL A 1 245 ? 7.160 21.988 19.767 1.00 93.56 245 VAL A N 1
ATOM 2002 C CA . VAL A 1 245 ? 6.599 20.621 19.690 1.00 93.56 245 VAL A CA 1
ATOM 2003 C C . VAL A 1 245 ? 5.639 20.418 18.514 1.00 93.56 245 VAL A C 1
ATOM 2005 O O . VAL A 1 245 ? 5.669 19.376 17.866 1.00 93.56 245 VAL A O 1
ATOM 2008 N N . GLU A 1 246 ? 4.822 21.426 18.210 1.00 93.88 246 GLU A N 1
ATOM 2009 C CA . GLU A 1 246 ? 3.907 21.393 17.067 1.00 93.88 246 GLU A CA 1
ATOM 2010 C C . GLU A 1 246 ? 4.668 21.417 15.734 1.00 93.88 246 GLU A C 1
ATOM 2012 O O . GLU A 1 246 ? 4.258 20.755 14.786 1.00 93.88 246 GLU A O 1
ATOM 2017 N N . ASP A 1 247 ? 5.810 22.104 15.680 1.00 95.00 247 ASP A N 1
ATOM 2018 C CA . ASP A 1 247 ? 6.658 22.164 14.489 1.00 95.00 247 ASP A CA 1
ATOM 2019 C C . ASP A 1 247 ? 7.391 20.843 14.255 1.00 95.00 247 ASP A C 1
ATOM 2021 O O . ASP A 1 247 ? 7.463 20.367 13.125 1.00 95.00 247 ASP A O 1
ATOM 2025 N N . TYR A 1 248 ? 7.861 20.189 15.318 1.00 95.69 248 TYR A N 1
ATOM 2026 C CA . TYR A 1 248 ? 8.405 18.834 15.209 1.00 95.69 248 TYR A CA 1
ATOM 2027 C C . TYR A 1 248 ? 7.358 17.833 14.743 1.00 95.69 248 TYR A C 1
ATOM 2029 O O . TYR A 1 248 ? 7.668 16.957 13.937 1.00 95.69 248 TYR A O 1
ATOM 2037 N N . ALA A 1 249 ? 6.120 17.962 15.232 1.00 95.38 249 ALA A N 1
ATOM 2038 C CA . ALA A 1 249 ? 5.020 17.123 14.780 1.00 95.38 249 ALA A CA 1
ATOM 2039 C C . ALA A 1 249 ? 4.762 17.324 13.283 1.00 95.38 249 ALA A C 1
ATOM 2041 O O . ALA A 1 249 ? 4.592 16.340 12.569 1.00 95.38 249 ALA A O 1
ATOM 2042 N N . ASP A 1 250 ? 4.804 18.569 12.801 1.00 94.50 250 ASP A N 1
ATOM 2043 C CA . ASP A 1 250 ? 4.652 18.904 11.383 1.00 94.50 250 ASP A CA 1
ATOM 2044 C C . ASP A 1 250 ? 5.783 18.317 10.520 1.00 94.50 250 ASP A C 1
ATOM 2046 O O . ASP A 1 250 ? 5.506 17.751 9.464 1.00 94.50 250 ASP A O 1
ATOM 2050 N N . VAL A 1 251 ? 7.040 18.405 10.972 1.00 95.06 251 VAL A N 1
ATOM 2051 C CA . VAL A 1 251 ? 8.210 17.842 10.269 1.00 95.06 251 VAL A CA 1
ATOM 2052 C C . VAL A 1 251 ? 8.141 16.320 10.200 1.00 95.06 251 VAL A C 1
ATOM 2054 O O . VAL A 1 251 ? 8.298 15.745 9.123 1.00 95.06 251 VAL A O 1
ATOM 2057 N N . LEU A 1 252 ? 7.871 15.654 11.326 1.00 93.94 252 LEU A N 1
ATOM 2058 C CA . LEU A 1 252 ? 7.702 14.200 11.376 1.00 93.94 252 LEU A CA 1
ATOM 2059 C C . LEU A 1 252 ? 6.543 13.749 10.495 1.00 93.94 252 LEU A C 1
ATOM 2061 O O . LEU A 1 252 ? 6.693 12.826 9.694 1.00 93.94 252 LEU A O 1
ATOM 2065 N N . TRP A 1 253 ? 5.397 14.420 10.619 1.00 92.44 253 TRP A N 1
ATOM 2066 C CA . TRP A 1 253 ? 4.237 14.138 9.793 1.00 92.44 253 TRP A CA 1
ATOM 2067 C C . TRP A 1 253 ? 4.586 14.294 8.311 1.00 92.44 253 TRP A C 1
ATOM 2069 O O . TRP A 1 253 ? 4.358 13.358 7.550 1.00 92.44 253 TRP A O 1
ATOM 2079 N N . GLY A 1 254 ? 5.216 15.398 7.906 1.00 91.12 254 GLY A N 1
ATOM 2080 C CA . GLY A 1 254 ? 5.618 15.629 6.519 1.00 91.12 254 GLY A CA 1
ATOM 2081 C C . GLY A 1 254 ? 6.575 14.558 6.003 1.00 91.12 254 GLY A C 1
ATOM 2082 O O . GLY A 1 254 ? 6.386 14.040 4.906 1.00 91.12 254 GLY A O 1
ATOM 2083 N N . TRP A 1 255 ? 7.574 14.169 6.798 1.00 92.25 255 TRP A N 1
ATOM 2084 C CA . TRP A 1 255 ? 8.595 13.199 6.389 1.00 92.25 255 TRP A CA 1
ATOM 2085 C C . TRP A 1 255 ? 8.026 11.789 6.179 1.00 92.25 255 TRP A C 1
ATOM 2087 O O . TRP A 1 255 ? 8.411 11.077 5.244 1.00 92.25 255 TRP A O 1
ATOM 2097 N N . TYR A 1 256 ? 7.069 11.380 7.015 1.00 88.19 256 TYR A N 1
ATOM 2098 C CA . TYR A 1 256 ? 6.374 10.101 6.848 1.00 88.19 256 TYR A CA 1
ATOM 2099 C C . TYR A 1 256 ? 5.251 10.135 5.803 1.00 88.19 256 TYR A C 1
ATOM 2101 O O . TYR A 1 256 ? 4.837 9.060 5.371 1.00 88.19 256 TYR A O 1
ATOM 2109 N N . HIS A 1 257 ? 4.779 11.321 5.394 1.00 85.44 257 HIS A N 1
ATOM 2110 C CA . HIS A 1 257 ? 3.639 11.483 4.480 1.00 85.44 257 HIS A CA 1
ATOM 2111 C C . HIS A 1 257 ? 3.975 12.067 3.097 1.00 85.44 257 HIS A C 1
ATOM 2113 O O . HIS A 1 257 ? 3.078 12.166 2.256 1.00 85.44 257 HIS A O 1
ATOM 2119 N N . SER A 1 258 ? 5.233 12.426 2.832 1.00 85.00 258 SER A N 1
ATOM 2120 C CA . SER A 1 258 ? 5.683 12.935 1.536 1.00 85.00 258 SER A CA 1
ATOM 2121 C C . SER A 1 258 ? 7.044 12.356 1.154 1.00 85.00 258 SER A C 1
ATOM 2123 O O . SER A 1 258 ? 8.069 12.695 1.754 1.00 85.00 258 SER A O 1
ATOM 2125 N N . SER A 1 259 ? 7.078 11.506 0.122 1.00 80.31 259 SER A N 1
ATOM 2126 C CA . SER A 1 259 ? 8.345 10.990 -0.418 1.00 80.31 259 SER A CA 1
ATOM 2127 C C . SER A 1 259 ? 9.205 12.100 -1.022 1.00 80.31 259 SER A C 1
ATOM 2129 O O . SER A 1 259 ? 10.427 12.065 -0.881 1.00 80.31 259 SER A O 1
ATOM 2131 N N . GLN A 1 260 ? 8.576 13.115 -1.625 1.00 79.88 260 GLN A N 1
ATOM 2132 C CA . GLN A 1 260 ? 9.265 14.298 -2.133 1.00 79.88 260 GLN A CA 1
ATOM 2133 C C . GLN A 1 260 ? 9.983 15.033 -0.996 1.00 79.88 260 GLN A C 1
ATOM 2135 O O . GLN A 1 260 ? 11.192 15.239 -1.068 1.00 79.88 260 GLN A O 1
ATOM 2140 N N . TYR A 1 261 ? 9.266 15.367 0.082 1.00 86.44 261 TYR A N 1
ATOM 2141 C CA . TYR A 1 261 ? 9.869 16.050 1.224 1.00 86.44 261 TYR A CA 1
ATOM 2142 C C . TYR A 1 261 ? 10.972 15.206 1.874 1.00 86.44 261 TYR A C 1
ATOM 2144 O O . TYR A 1 261 ? 12.038 15.722 2.198 1.00 86.44 261 TYR A O 1
ATOM 2152 N N . ARG A 1 262 ? 10.765 13.889 2.007 1.00 88.31 262 ARG A N 1
ATOM 2153 C CA . ARG A 1 262 ? 11.792 12.959 2.498 1.00 88.31 262 ARG A CA 1
ATOM 2154 C C . ARG A 1 262 ? 13.056 12.976 1.636 1.00 88.31 262 ARG A C 1
ATOM 2156 O O . ARG A 1 262 ? 14.156 12.955 2.183 1.00 88.31 262 ARG A O 1
ATOM 2163 N N . ALA A 1 263 ? 12.913 13.005 0.312 1.00 82.00 263 ALA A N 1
ATOM 2164 C CA . ALA A 1 263 ? 14.042 13.067 -0.612 1.00 82.00 263 ALA A CA 1
ATOM 2165 C C . ALA A 1 263 ? 14.810 14.395 -0.494 1.00 82.00 263 ALA A C 1
ATOM 2167 O O . ALA A 1 263 ? 16.037 14.389 -0.544 1.00 82.00 263 ALA A O 1
ATOM 2168 N N . GLU A 1 264 ? 14.102 15.509 -0.291 1.00 83.25 264 GLU A N 1
ATOM 2169 C CA . GLU A 1 264 ? 14.693 16.842 -0.114 1.00 83.25 264 GLU A CA 1
ATOM 2170 C C . GLU A 1 264 ? 15.380 17.014 1.252 1.00 83.25 264 GLU A C 1
ATOM 2172 O O . GLU A 1 264 ? 16.494 17.530 1.326 1.00 83.25 264 GLU A O 1
ATOM 2177 N N . ALA A 1 265 ? 14.737 16.571 2.336 1.00 85.75 265 ALA A N 1
ATOM 2178 C CA . ALA A 1 265 ? 15.251 16.677 3.705 1.00 85.75 265 ALA A CA 1
ATOM 2179 C C . ALA A 1 265 ? 16.332 15.624 4.027 1.00 85.75 265 ALA A C 1
ATOM 2181 O O . ALA A 1 265 ? 17.120 15.788 4.961 1.00 85.75 265 ALA A O 1
ATOM 2182 N N . GLY A 1 266 ? 16.381 14.535 3.256 1.00 85.81 266 GLY A N 1
ATOM 2183 C CA . GLY A 1 266 ? 17.299 13.421 3.452 1.00 85.81 266 GLY A CA 1
ATOM 2184 C C . GLY A 1 266 ? 16.877 12.447 4.567 1.00 85.81 266 GLY A C 1
ATOM 2185 O O . GLY A 1 266 ? 15.796 12.560 5.162 1.00 85.81 266 GLY A O 1
ATOM 2186 N N . PRO A 1 267 ? 17.727 11.444 4.866 1.00 87.94 267 PRO A N 1
ATOM 2187 C CA . PRO A 1 267 ? 17.432 10.398 5.842 1.00 87.94 267 PRO A CA 1
ATOM 2188 C C . PRO A 1 267 ? 17.599 10.925 7.275 1.00 87.94 267 PRO A C 1
ATOM 2190 O O . PRO A 1 267 ? 18.660 10.807 7.903 1.00 87.94 267 PRO A O 1
ATOM 2193 N N . ILE A 1 268 ? 16.538 11.554 7.776 1.00 92.12 268 ILE A N 1
ATOM 2194 C CA . ILE A 1 268 ? 16.452 12.049 9.153 1.00 92.12 268 ILE A CA 1
ATOM 2195 C C . ILE A 1 268 ? 15.925 10.948 10.071 1.00 92.12 268 ILE A C 1
ATOM 2197 O O . ILE A 1 268 ? 16.554 10.669 11.088 1.00 92.12 268 ILE A O 1
ATOM 2201 N N . PHE A 1 269 ? 14.808 10.320 9.703 1.00 93.12 269 PHE A N 1
ATOM 2202 C CA . PHE A 1 269 ? 14.095 9.346 10.529 1.00 93.12 269 PHE A CA 1
ATOM 2203 C C . PHE A 1 269 ? 14.240 7.915 9.981 1.00 93.12 269 PHE A C 1
ATOM 2205 O O . PHE A 1 269 ? 14.587 7.740 8.810 1.00 93.12 269 PHE A O 1
ATOM 2212 N N . PRO A 1 270 ? 14.009 6.877 10.808 1.00 89.38 270 PRO A N 1
ATOM 2213 C CA . PRO A 1 270 ? 13.959 5.499 10.329 1.00 89.38 270 PRO A CA 1
ATOM 2214 C C . PRO A 1 270 ? 12.758 5.260 9.405 1.00 89.38 270 PRO A C 1
ATOM 2216 O O . PRO A 1 270 ? 11.708 5.884 9.551 1.00 89.38 270 PRO A O 1
ATOM 2219 N N . GLU A 1 271 ? 12.890 4.301 8.490 1.00 84.69 271 GLU A N 1
ATOM 2220 C CA . GLU A 1 271 ? 11.747 3.806 7.721 1.00 84.69 271 GLU A CA 1
ATOM 2221 C C . GLU A 1 271 ? 10.711 3.154 8.651 1.00 84.69 271 GLU A C 1
ATOM 2223 O O . GLU A 1 271 ? 11.052 2.453 9.606 1.00 84.69 271 GLU A O 1
ATOM 2228 N N . ASN A 1 272 ? 9.428 3.412 8.387 1.00 81.56 272 ASN A N 1
ATOM 2229 C CA . ASN A 1 272 ? 8.319 2.997 9.251 1.00 81.56 272 ASN A CA 1
ATOM 2230 C C . ASN A 1 272 ? 7.156 2.424 8.435 1.00 81.56 272 ASN A C 1
ATOM 2232 O O . ASN A 1 272 ? 6.031 2.924 8.473 1.00 81.56 272 ASN A O 1
ATOM 2236 N N . GLU A 1 273 ? 7.438 1.363 7.685 1.00 74.38 273 GLU A N 1
ATOM 2237 C CA . GLU A 1 273 ? 6.466 0.679 6.820 1.00 74.38 273 GLU A CA 1
ATOM 2238 C C . GLU A 1 273 ? 5.223 0.220 7.595 1.00 74.38 273 GLU A C 1
ATOM 2240 O O . GLU A 1 273 ? 4.098 0.346 7.116 1.00 74.38 273 GLU A O 1
ATOM 2245 N N . LYS A 1 274 ? 5.423 -0.236 8.840 1.00 73.94 274 LYS A N 1
ATOM 2246 C CA . LYS A 1 274 ? 4.359 -0.731 9.728 1.00 73.94 274 LYS A CA 1
ATOM 2247 C C . LYS A 1 274 ? 3.603 0.370 10.480 1.00 73.94 274 LYS A C 1
ATOM 2249 O O . LYS A 1 274 ? 2.714 0.049 11.270 1.00 73.94 274 LYS A O 1
ATOM 2254 N N . ARG A 1 275 ? 3.971 1.641 10.269 1.00 78.25 275 ARG A N 1
ATOM 2255 C CA . ARG A 1 275 ? 3.371 2.836 10.889 1.00 78.25 275 ARG A CA 1
ATOM 2256 C C . ARG A 1 275 ? 3.294 2.793 12.414 1.00 78.25 275 ARG A C 1
ATOM 2258 O O . ARG A 1 275 ? 2.329 3.247 13.018 1.00 78.25 275 ARG A O 1
ATOM 2265 N N . LEU A 1 276 ? 4.324 2.257 13.050 1.00 85.12 276 LEU A N 1
ATOM 2266 C CA . LEU A 1 276 ? 4.359 2.142 14.500 1.00 85.12 276 LEU A CA 1
ATOM 2267 C C . LEU A 1 276 ? 4.813 3.469 15.124 1.00 85.12 276 LEU A C 1
ATOM 2269 O O . LEU A 1 276 ? 5.874 4.000 14.783 1.00 85.12 276 LEU A O 1
ATOM 2273 N N . MET A 1 277 ? 4.047 3.991 16.077 1.00 87.81 277 MET A N 1
ATOM 2274 C CA . MET A 1 277 ? 4.417 5.128 16.922 1.00 87.81 277 MET A CA 1
ATOM 2275 C C . MET A 1 277 ? 5.664 4.822 17.745 1.00 87.81 277 MET A C 1
ATOM 2277 O O . MET A 1 277 ? 6.492 5.705 17.968 1.00 87.81 277 MET A O 1
ATOM 2281 N N . SER A 1 278 ? 5.857 3.563 18.146 1.00 89.25 278 SER A N 1
ATOM 2282 C CA . SER A 1 278 ? 7.090 3.122 18.804 1.00 89.25 278 SER A CA 1
ATOM 2283 C C . SER A 1 278 ? 8.344 3.312 17.941 1.00 89.25 278 SER A C 1
ATOM 2285 O O . SER A 1 278 ? 9.385 3.665 18.491 1.00 89.25 278 SER A O 1
ATOM 2287 N N . VAL A 1 279 ? 8.263 3.173 16.611 1.00 90.50 279 VAL A N 1
ATOM 2288 C CA . VAL A 1 279 ? 9.390 3.460 15.698 1.00 90.50 279 VAL A CA 1
ATOM 2289 C C . VAL A 1 279 ? 9.721 4.951 15.704 1.00 90.50 279 VAL A C 1
ATOM 2291 O O . VAL A 1 279 ? 10.891 5.312 15.830 1.00 90.50 279 VAL A O 1
ATOM 2294 N N . ILE A 1 280 ? 8.704 5.820 15.667 1.00 91.06 280 ILE A N 1
ATOM 2295 C CA . ILE A 1 280 ? 8.893 7.275 15.784 1.00 91.06 280 ILE A CA 1
ATOM 2296 C C . ILE A 1 280 ? 9.534 7.617 17.129 1.00 91.06 280 ILE A C 1
ATOM 2298 O O . ILE A 1 280 ? 10.559 8.295 17.157 1.00 91.06 280 ILE A O 1
ATOM 2302 N N . ARG A 1 281 ? 8.975 7.105 18.233 1.00 91.81 281 ARG A N 1
ATOM 2303 C CA . ARG A 1 281 ? 9.481 7.325 19.597 1.00 91.81 281 ARG A CA 1
ATOM 2304 C C . ARG A 1 281 ? 10.940 6.890 19.740 1.00 91.81 281 ARG A C 1
ATOM 2306 O O . ARG A 1 281 ? 11.742 7.628 20.302 1.00 91.81 281 ARG A O 1
ATOM 2313 N N . ASN A 1 282 ? 11.285 5.704 19.244 1.00 92.19 282 ASN A N 1
ATOM 2314 C CA . ASN A 1 282 ? 12.648 5.184 19.319 1.00 92.19 282 ASN A CA 1
ATOM 2315 C C . ASN A 1 282 ? 13.606 5.995 18.435 1.00 92.19 282 ASN A C 1
ATOM 2317 O O . ASN A 1 282 ? 14.735 6.247 18.843 1.00 92.19 282 ASN A O 1
ATOM 2321 N N . GLY A 1 283 ? 13.147 6.453 17.265 1.00 92.06 283 GLY A N 1
ATOM 2322 C CA . GLY A 1 283 ? 13.914 7.329 16.382 1.00 92.06 283 GLY A CA 1
ATOM 2323 C C . GLY A 1 283 ? 14.236 8.676 17.030 1.00 92.06 283 GLY A C 1
ATOM 2324 O O . GLY A 1 283 ? 15.392 9.077 17.054 1.00 92.06 283 GLY A O 1
ATOM 2325 N N . ILE A 1 284 ? 13.253 9.360 17.622 1.00 92.50 284 ILE A N 1
ATOM 2326 C CA . ILE A 1 284 ? 13.488 10.659 18.285 1.00 92.50 284 ILE A CA 1
ATOM 2327 C C . ILE A 1 284 ? 14.273 10.542 19.599 1.00 92.50 284 ILE A C 1
ATOM 2329 O O . ILE A 1 284 ? 14.838 11.533 20.056 1.00 92.50 284 ILE A O 1
ATOM 2333 N N . ALA A 1 285 ? 14.316 9.353 20.209 1.00 91.25 285 ALA A N 1
ATOM 2334 C CA . ALA A 1 285 ? 15.164 9.093 21.368 1.00 91.25 285 ALA A CA 1
ATOM 2335 C C . ALA A 1 285 ? 16.659 9.079 21.004 1.00 91.25 285 ALA A C 1
ATOM 2337 O O . ALA A 1 285 ? 17.501 9.327 21.871 1.00 91.25 285 ALA A O 1
ATOM 2338 N N . ASP A 1 286 ? 17.004 8.839 19.734 1.00 92.56 286 ASP A N 1
ATOM 2339 C CA . ASP A 1 286 ? 18.365 9.015 19.244 1.00 92.56 286 ASP A CA 1
ATOM 2340 C C . ASP A 1 286 ? 18.715 10.506 19.128 1.00 92.56 286 ASP A C 1
ATOM 2342 O O . ASP A 1 286 ? 18.088 11.286 18.403 1.00 92.56 286 ASP A O 1
ATOM 2346 N N . LYS A 1 287 ? 19.779 10.908 19.828 1.00 89.62 287 LYS A N 1
ATOM 2347 C CA . LYS A 1 287 ? 20.208 12.309 19.908 1.00 89.62 287 LYS A CA 1
ATOM 2348 C C . LYS A 1 287 ? 20.556 12.890 18.536 1.00 89.62 287 LYS A C 1
ATOM 2350 O O . LYS A 1 287 ? 20.298 14.067 18.294 1.00 89.62 287 LYS A O 1
ATOM 2355 N N . ASN A 1 288 ? 21.161 12.102 17.648 1.00 93.25 288 ASN A N 1
ATOM 2356 C CA . ASN A 1 288 ? 21.548 12.576 16.319 1.00 93.25 288 ASN A CA 1
ATOM 2357 C C . ASN A 1 288 ? 20.311 12.838 15.449 1.00 93.25 288 ASN A C 1
ATOM 2359 O O . ASN A 1 288 ? 20.206 13.889 14.820 1.00 93.25 288 ASN A O 1
ATOM 2363 N N . THR A 1 289 ? 19.351 11.920 15.474 1.00 93.81 289 THR A N 1
ATOM 2364 C CA . THR A 1 289 ? 18.054 12.044 14.801 1.00 93.81 289 THR A CA 1
ATOM 2365 C C . THR A 1 289 ? 17.287 13.269 15.295 1.00 93.81 289 THR A C 1
ATOM 2367 O O . THR A 1 289 ? 16.853 14.087 14.484 1.00 93.81 289 THR A O 1
ATOM 2370 N N . PHE A 1 290 ? 17.205 13.471 16.614 1.00 92.94 290 PHE A N 1
ATOM 2371 C CA . PHE A 1 290 ? 16.548 14.647 17.190 1.00 92.94 290 PHE A CA 1
ATOM 2372 C C . PHE A 1 290 ? 17.219 15.963 16.762 1.00 92.94 290 PHE A C 1
ATOM 2374 O O . PHE A 1 290 ? 16.540 16.906 16.368 1.00 92.94 290 PHE A O 1
ATOM 2381 N N . LEU A 1 291 ? 18.556 16.028 16.773 1.00 92.25 291 LEU A N 1
ATOM 2382 C CA . LEU A 1 291 ? 19.294 17.221 16.335 1.00 92.25 291 LEU A CA 1
ATOM 2383 C C . LEU A 1 291 ? 19.118 17.512 14.839 1.00 92.25 291 LEU A C 1
ATOM 2385 O O . LEU A 1 291 ? 19.052 18.676 14.448 1.00 92.25 291 LEU A O 1
ATOM 2389 N N . LYS A 1 292 ? 19.046 16.479 13.993 1.00 95.81 292 LYS A N 1
ATOM 2390 C CA . LYS A 1 292 ? 18.733 16.643 12.567 1.00 95.81 292 LYS A CA 1
ATOM 2391 C C . LYS A 1 292 ? 17.318 17.190 12.372 1.00 95.81 292 LYS A C 1
ATOM 2393 O O . LYS A 1 292 ? 17.147 18.109 11.579 1.00 95.81 292 LYS A O 1
ATOM 2398 N N . MET A 1 293 ? 16.342 16.678 13.124 1.00 95.81 293 MET A N 1
ATOM 2399 C CA . MET A 1 293 ? 14.968 17.186 13.112 1.00 95.81 293 MET A CA 1
ATOM 2400 C C . MET A 1 293 ? 14.894 18.656 13.539 1.00 95.81 293 MET A C 1
ATOM 2402 O O . MET A 1 293 ? 14.225 19.436 12.870 1.00 95.81 293 MET A O 1
ATOM 2406 N N . ASP A 1 294 ? 15.584 19.059 14.609 1.00 94.25 294 ASP A N 1
ATOM 2407 C CA . ASP A 1 294 ? 15.583 20.456 15.074 1.00 94.25 294 ASP A CA 1
ATOM 2408 C C . ASP A 1 294 ? 16.197 21.403 14.028 1.00 94.25 294 ASP A C 1
ATOM 2410 O O . ASP A 1 294 ? 15.599 22.421 13.687 1.00 94.25 294 ASP A O 1
ATOM 2414 N N . ARG A 1 295 ? 17.320 21.015 13.403 1.00 94.81 295 ARG A N 1
ATOM 2415 C CA . ARG A 1 295 ? 17.919 21.782 12.293 1.00 94.81 295 ARG A CA 1
ATOM 2416 C C . ARG A 1 295 ? 16.986 21.913 11.095 1.00 94.81 295 ARG A C 1
ATOM 2418 O O . ARG A 1 295 ? 16.897 22.985 10.502 1.00 94.81 295 ARG A O 1
ATOM 2425 N N . GLU A 1 296 ? 16.316 20.828 10.729 1.00 95.12 296 GLU A N 1
ATOM 2426 C CA . GLU A 1 296 ? 15.365 20.825 9.620 1.00 95.12 296 GLU A CA 1
ATOM 2427 C C . GLU A 1 296 ? 14.135 21.687 9.933 1.00 95.12 296 GLU A C 1
ATOM 2429 O O . GLU A 1 296 ? 13.658 22.436 9.081 1.00 95.12 296 GLU A O 1
ATOM 2434 N N . THR A 1 297 ? 13.677 21.658 11.184 1.00 94.81 297 THR A N 1
ATOM 2435 C CA . THR A 1 297 ? 12.598 22.517 11.682 1.00 94.81 297 THR A CA 1
ATOM 2436 C C . THR A 1 297 ? 12.970 23.993 11.559 1.00 94.81 297 THR A C 1
ATOM 2438 O O . THR A 1 297 ? 12.185 24.786 11.036 1.00 94.81 297 THR A O 1
ATOM 2441 N N . ASP A 1 298 ? 14.182 24.363 11.975 1.00 93.38 298 ASP A N 1
ATOM 2442 C CA . ASP A 1 298 ? 14.683 25.734 11.860 1.00 93.38 298 ASP A CA 1
ATOM 2443 C C . ASP A 1 298 ? 14.822 26.166 10.395 1.00 93.38 298 ASP A C 1
ATOM 2445 O O . ASP A 1 298 ? 14.365 27.253 10.031 1.00 93.38 298 ASP A O 1
ATOM 2449 N N . ARG A 1 299 ? 15.358 25.293 9.529 1.00 93.38 299 ARG A N 1
ATOM 2450 C CA . ARG A 1 299 ? 15.455 25.532 8.080 1.00 93.38 299 ARG A CA 1
ATOM 2451 C C . ARG A 1 299 ? 14.085 25.834 7.476 1.00 93.38 299 ARG A C 1
ATOM 2453 O O . ARG A 1 299 ? 13.922 26.846 6.792 1.00 93.38 299 ARG A O 1
ATOM 2460 N N . LEU A 1 300 ? 13.094 24.986 7.749 1.00 92.06 300 LEU A N 1
ATOM 2461 C CA . LEU A 1 300 ? 11.737 25.171 7.244 1.00 92.06 300 LEU A CA 1
ATOM 2462 C C . LEU A 1 300 ? 11.071 26.425 7.802 1.00 92.06 300 LEU A C 1
ATOM 2464 O O . LEU A 1 300 ? 10.377 27.123 7.065 1.00 92.06 300 LEU A O 1
ATOM 2468 N N . ARG A 1 301 ? 11.302 26.766 9.073 1.00 91.56 301 ARG A N 1
ATOM 2469 C CA . ARG A 1 301 ? 10.791 28.014 9.655 1.00 91.56 301 ARG A CA 1
ATOM 2470 C C . ARG A 1 301 ? 11.355 29.250 8.971 1.00 91.56 301 ARG A C 1
ATOM 2472 O O . ARG A 1 301 ? 10.591 30.184 8.721 1.00 91.56 301 ARG A O 1
ATOM 2479 N N . THR A 1 302 ? 12.642 29.245 8.623 1.00 90.50 302 THR A N 1
ATOM 2480 C CA . THR A 1 302 ? 13.255 30.316 7.825 1.00 90.50 302 THR A CA 1
ATOM 2481 C C . THR A 1 302 ? 12.606 30.421 6.444 1.00 90.50 302 THR A C 1
ATOM 2483 O O . THR A 1 302 ? 12.273 31.524 6.018 1.00 90.50 302 THR A O 1
ATOM 2486 N N . MET A 1 303 ? 12.354 29.295 5.771 1.00 87.19 303 MET A N 1
ATOM 2487 C CA . MET A 1 303 ? 11.709 29.278 4.450 1.00 87.19 303 MET A CA 1
ATOM 2488 C C . MET A 1 303 ? 10.234 29.704 4.485 1.00 87.19 303 MET A C 1
ATOM 2490 O O . MET A 1 303 ? 9.767 30.393 3.582 1.00 87.19 303 MET A O 1
ATOM 2494 N N . ALA A 1 304 ? 9.493 29.309 5.520 1.00 86.19 304 ALA A N 1
ATOM 2495 C CA . ALA A 1 304 ? 8.068 29.598 5.664 1.00 86.19 304 ALA A CA 1
ATOM 2496 C C . ALA A 1 304 ? 7.766 31.044 6.102 1.00 86.19 304 ALA A C 1
ATOM 2498 O O . ALA A 1 304 ? 6.601 31.444 6.130 1.00 86.19 304 ALA A O 1
ATOM 2499 N N . GLY A 1 305 ? 8.786 31.824 6.478 1.00 78.50 305 GLY A N 1
ATOM 2500 C CA . GLY A 1 305 ? 8.625 33.226 6.877 1.00 78.50 305 GLY A CA 1
ATOM 2501 C C . GLY A 1 305 ? 7.882 33.428 8.205 1.00 78.50 305 GLY A C 1
ATOM 2502 O O . GLY A 1 305 ? 7.296 34.484 8.427 1.00 78.50 305 GLY A O 1
ATOM 2503 N N . GLY A 1 306 ? 7.857 32.418 9.083 1.00 71.69 306 GLY A N 1
ATOM 2504 C CA . GLY A 1 306 ? 7.329 32.500 10.456 1.00 71.69 306 GLY A CA 1
ATOM 2505 C C . GLY A 1 306 ? 5.806 32.645 10.628 1.00 71.69 306 GLY A C 1
ATOM 2506 O O . GLY A 1 306 ? 5.305 32.352 11.709 1.00 71.69 306 GLY A O 1
ATOM 2507 N N . GLN A 1 307 ? 5.051 33.050 9.601 1.00 69.50 307 GLN A N 1
ATOM 2508 C CA . GLN A 1 307 ? 3.594 33.271 9.694 1.00 69.50 307 GLN A CA 1
ATOM 2509 C C . GLN A 1 307 ? 2.743 32.041 9.335 1.00 69.50 307 GLN A C 1
ATOM 2511 O O . GLN A 1 307 ? 1.582 31.951 9.733 1.00 69.50 307 GLN A O 1
ATOM 2516 N N . LEU A 1 308 ? 3.300 31.084 8.591 1.00 79.62 308 LEU A N 1
ATOM 2517 C CA . LEU A 1 308 ? 2.627 29.843 8.198 1.00 79.62 308 LEU A CA 1
ATOM 2518 C C . LEU A 1 308 ? 3.010 28.698 9.145 1.00 79.62 308 LEU A C 1
ATOM 2520 O O . LEU A 1 308 ? 4.181 28.539 9.486 1.00 79.62 308 LEU A O 1
ATOM 2524 N N . SER A 1 309 ? 2.038 27.869 9.544 1.00 87.19 309 SER A N 1
ATOM 2525 C CA . SER A 1 309 ? 2.317 26.567 10.175 1.00 87.19 309 SER A CA 1
ATOM 2526 C C . SER A 1 309 ? 3.135 25.695 9.222 1.00 87.19 309 SER A C 1
ATOM 2528 O O . SER A 1 309 ? 2.826 25.676 8.022 1.00 87.19 309 SER A O 1
ATOM 2530 N N . LEU A 1 310 ? 4.109 24.939 9.730 1.00 91.62 310 LEU A N 1
ATOM 2531 C CA . LEU A 1 310 ? 4.982 24.130 8.879 1.00 91.62 310 LEU A CA 1
ATOM 2532 C C . LEU A 1 310 ? 4.201 23.076 8.093 1.00 91.62 310 LEU A C 1
ATOM 2534 O O . LEU A 1 310 ? 4.476 22.893 6.914 1.00 91.62 310 LEU A O 1
ATOM 2538 N N . ILE A 1 311 ? 3.150 22.483 8.667 1.00 89.69 311 ILE A N 1
ATOM 2539 C CA . ILE A 1 311 ? 2.290 21.533 7.945 1.00 89.69 311 ILE A CA 1
ATOM 2540 C C . ILE A 1 311 ? 1.676 22.140 6.681 1.00 89.69 311 ILE A C 1
ATOM 2542 O O . ILE A 1 311 ? 1.623 21.494 5.634 1.00 89.69 311 ILE A O 1
ATOM 2546 N N . ARG A 1 312 ? 1.240 23.402 6.753 1.00 88.12 312 ARG A N 1
ATOM 2547 C CA . ARG A 1 312 ? 0.656 24.113 5.611 1.00 88.12 312 ARG A CA 1
ATOM 2548 C C . ARG A 1 312 ? 1.719 24.428 4.571 1.00 88.12 312 ARG A C 1
ATOM 2550 O O . ARG A 1 312 ? 1.447 24.271 3.388 1.00 88.12 312 ARG A O 1
ATOM 2557 N N . TRP A 1 313 ? 2.909 24.830 5.010 1.00 89.81 313 TRP A N 1
ATOM 2558 C CA . TRP A 1 313 ? 4.032 25.062 4.110 1.00 89.81 313 TRP A CA 1
ATOM 2559 C C . TRP A 1 313 ? 4.430 23.773 3.379 1.00 89.81 313 TRP A C 1
ATOM 2561 O O . TRP A 1 313 ? 4.485 23.770 2.152 1.00 89.81 313 TRP A O 1
ATOM 2571 N N . ILE A 1 314 ? 4.606 22.662 4.102 1.00 87.94 314 ILE A N 1
ATOM 2572 C CA . ILE A 1 314 ? 4.949 21.354 3.522 1.00 87.94 314 ILE A CA 1
ATOM 2573 C C . ILE A 1 314 ? 3.865 20.929 2.530 1.00 87.94 314 ILE A C 1
ATOM 2575 O O . ILE A 1 314 ? 4.173 20.612 1.391 1.00 87.94 314 ILE A O 1
ATOM 2579 N N . SER A 1 315 ? 2.589 21.017 2.909 1.00 84.88 315 SER A N 1
ATOM 2580 C CA . SER A 1 315 ? 1.473 20.621 2.035 1.00 84.88 315 SER A CA 1
ATOM 2581 C C . SER A 1 315 ? 1.325 21.490 0.776 1.00 84.88 315 SER A C 1
ATOM 2583 O O . SER A 1 315 ? 0.691 21.066 -0.184 1.00 84.88 315 SER A O 1
ATOM 2585 N N . GLN A 1 316 ? 1.858 22.717 0.778 1.00 84.31 316 GLN A N 1
ATOM 2586 C CA . GLN A 1 316 ? 1.840 23.622 -0.378 1.00 84.31 316 GLN A CA 1
ATOM 2587 C C . GLN A 1 316 ? 3.040 23.430 -1.312 1.00 84.31 316 GLN A C 1
ATOM 2589 O O . GLN A 1 316 ? 2.932 23.760 -2.490 1.00 84.31 316 GLN A O 1
ATOM 2594 N N . ASN A 1 317 ? 4.167 22.927 -0.800 1.00 83.19 317 ASN A N 1
ATOM 2595 C CA . ASN A 1 317 ? 5.428 22.823 -1.544 1.00 83.19 317 ASN A CA 1
ATOM 2596 C C . ASN A 1 317 ? 5.814 21.376 -1.890 1.00 83.19 317 ASN A C 1
ATOM 2598 O O . ASN A 1 317 ? 6.588 21.154 -2.820 1.00 83.19 317 ASN A O 1
ATOM 2602 N N . CYS A 1 318 ? 5.264 20.396 -1.176 1.00 82.06 318 CYS A N 1
ATOM 2603 C CA . CYS A 1 318 ? 5.571 18.984 -1.339 1.00 82.06 318 CYS A CA 1
ATOM 2604 C C . CYS A 1 318 ? 4.285 18.180 -1.553 1.00 82.06 318 CYS A C 1
ATOM 2606 O O . CYS A 1 318 ? 3.269 18.400 -0.889 1.00 82.06 318 CYS A O 1
ATOM 2608 N N . LEU A 1 319 ? 4.333 17.200 -2.457 1.00 75.69 319 LEU A N 1
ATOM 2609 C CA . LEU A 1 319 ? 3.220 16.276 -2.656 1.00 75.69 319 LEU A CA 1
ATOM 2610 C C . LEU A 1 319 ? 3.078 15.345 -1.444 1.00 75.69 319 LEU A C 1
ATOM 2612 O O . LEU A 1 319 ? 4.005 14.603 -1.114 1.00 75.69 319 LEU A O 1
ATOM 2616 N N . ILE A 1 320 ? 1.908 15.356 -0.805 1.00 78.19 320 ILE A N 1
ATOM 2617 C CA . ILE A 1 320 ? 1.553 14.407 0.256 1.00 78.19 320 ILE A CA 1
ATOM 2618 C C . ILE A 1 320 ? 1.034 13.126 -0.405 1.00 78.19 320 ILE A C 1
ATOM 2620 O O . ILE A 1 320 ? -0.085 13.090 -0.916 1.00 78.19 320 ILE A O 1
ATOM 2624 N N . ASP A 1 321 ? 1.853 12.080 -0.419 1.00 65.56 321 ASP A N 1
ATOM 2625 C CA . ASP A 1 321 ? 1.593 10.830 -1.145 1.00 65.56 321 ASP A CA 1
ATOM 2626 C C . ASP A 1 321 ? 1.240 9.653 -0.224 1.00 65.56 321 ASP A C 1
ATOM 2628 O O . ASP A 1 321 ? 0.503 8.747 -0.609 1.00 65.56 321 ASP A O 1
ATOM 2632 N N . SER A 1 322 ? 1.675 9.682 1.034 1.00 62.16 322 SER A N 1
ATOM 2633 C CA . SER A 1 322 ? 1.622 8.508 1.909 1.00 62.16 322 SER A CA 1
ATOM 2634 C C . SER A 1 322 ? 0.474 8.516 2.922 1.00 62.16 322 SER A C 1
ATOM 2636 O O . SER A 1 322 ? 0.300 7.522 3.624 1.00 62.16 322 SER A O 1
ATOM 2638 N N . TRP A 1 323 ? -0.372 9.557 2.972 1.00 50.28 323 TRP A N 1
ATOM 2639 C CA . TRP A 1 323 ? -1.566 9.593 3.851 1.00 50.28 323 TRP A CA 1
ATOM 2640 C C . TRP A 1 323 ? -2.596 8.517 3.479 1.00 50.28 323 TRP A C 1
ATOM 2642 O O . TRP A 1 323 ? -3.320 8.013 4.331 1.00 50.28 323 TRP A O 1
ATOM 2652 N N . GLN A 1 324 ? -2.651 8.098 2.214 1.00 50.25 324 GLN A N 1
ATOM 2653 C CA . GLN A 1 324 ? -3.726 7.231 1.715 1.00 50.25 324 GLN A CA 1
ATOM 2654 C C . GLN A 1 324 ? -3.582 5.736 2.060 1.00 50.25 324 GLN A C 1
ATOM 2656 O O . GLN A 1 324 ? -4.384 4.935 1.590 1.00 50.25 324 GLN A O 1
ATOM 2661 N N . ARG A 1 325 ? -2.588 5.317 2.857 1.00 57.88 325 ARG A N 1
ATOM 2662 C CA . ARG A 1 325 ? -2.304 3.885 3.093 1.00 57.88 325 ARG A CA 1
ATOM 2663 C C . ARG A 1 325 ? -2.388 3.485 4.551 1.00 57.88 325 ARG A C 1
ATOM 2665 O O . ARG A 1 325 ? -1.368 3.286 5.209 1.00 57.88 325 ARG A O 1
ATOM 2672 N N . LEU A 1 326 ? -3.625 3.367 5.019 1.00 65.12 326 LEU A N 1
ATOM 2673 C CA . LEU A 1 326 ? -3.960 2.924 6.372 1.00 65.12 326 LEU A CA 1
ATOM 2674 C C . LEU A 1 326 ? -3.792 1.404 6.550 1.00 65.12 326 LEU A C 1
ATOM 2676 O O . LEU A 1 326 ? -3.660 0.944 7.677 1.00 65.12 326 LEU A O 1
ATOM 2680 N N . ILE A 1 327 ? -3.755 0.654 5.439 1.00 73.38 327 ILE A N 1
ATOM 2681 C CA . ILE A 1 327 ? -3.482 -0.787 5.356 1.00 73.38 327 ILE A CA 1
ATOM 2682 C C . ILE A 1 327 ? -2.513 -1.026 4.197 1.00 73.38 327 ILE A C 1
ATOM 2684 O O . ILE A 1 327 ? -2.686 -0.421 3.136 1.00 73.38 327 ILE A O 1
ATOM 2688 N N . TYR A 1 328 ? -1.522 -1.899 4.377 1.00 68.12 328 TYR A N 1
ATOM 2689 C CA . TYR A 1 328 ? -0.513 -2.205 3.356 1.00 68.12 328 TYR A CA 1
ATOM 2690 C C . TYR A 1 328 ? -0.412 -3.708 3.061 1.00 68.12 328 TYR A C 1
ATOM 2692 O O . TYR A 1 328 ? -0.804 -4.548 3.875 1.00 68.12 328 TYR A O 1
ATOM 2700 N N . GLU A 1 329 ? 0.091 -4.033 1.872 1.00 70.00 329 GLU A N 1
ATOM 2701 C CA . GLU A 1 329 ? 0.347 -5.392 1.393 1.00 70.00 329 GLU A CA 1
ATOM 2702 C C . GLU A 1 329 ? 1.823 -5.520 1.002 1.00 70.00 329 GLU A C 1
ATOM 2704 O O . GLU A 1 329 ? 2.357 -4.640 0.324 1.00 70.00 329 GLU A O 1
ATOM 2709 N N . ASP A 1 330 ? 2.472 -6.611 1.420 1.00 68.00 330 ASP A N 1
ATOM 2710 C CA . ASP A 1 330 ? 3.827 -6.943 0.975 1.00 68.00 330 ASP A CA 1
ATOM 2711 C C . ASP A 1 330 ? 3.753 -7.416 -0.481 1.00 68.00 330 ASP A C 1
ATOM 2713 O O . ASP A 1 330 ? 3.453 -8.575 -0.776 1.00 68.00 330 ASP A O 1
ATOM 2717 N N . ASN A 1 331 ? 3.962 -6.484 -1.409 1.00 73.75 331 ASN A N 1
ATOM 2718 C CA . ASN A 1 331 ? 3.763 -6.720 -2.830 1.00 73.75 331 ASN A CA 1
ATOM 2719 C C . ASN A 1 331 ? 5.076 -7.139 -3.515 1.00 73.75 331 ASN A C 1
ATOM 2721 O O . ASN A 1 331 ? 6.030 -6.366 -3.609 1.00 73.75 331 ASN A O 1
ATOM 2725 N N . VAL A 1 332 ? 5.111 -8.360 -4.054 1.00 78.94 332 VAL A N 1
ATOM 2726 C CA . VAL A 1 332 ? 6.286 -8.909 -4.758 1.00 78.94 332 VAL A CA 1
ATOM 2727 C C . VAL A 1 332 ? 6.687 -8.057 -5.968 1.00 78.94 332 VAL A C 1
ATOM 2729 O O . VAL A 1 332 ? 7.878 -7.872 -6.214 1.00 78.94 332 VAL A O 1
ATOM 2732 N N . LEU A 1 333 ? 5.720 -7.511 -6.711 1.00 79.81 333 LEU A N 1
ATOM 2733 C CA . LEU A 1 333 ? 5.991 -6.645 -7.862 1.00 79.81 333 LEU A CA 1
ATOM 2734 C C . LEU A 1 333 ? 6.632 -5.332 -7.421 1.00 79.81 333 LEU A C 1
ATOM 2736 O O . LEU A 1 333 ? 7.574 -4.872 -8.059 1.00 79.81 333 LEU A O 1
ATOM 2740 N N . LEU A 1 334 ? 6.165 -4.756 -6.310 1.00 80.62 334 LEU A N 1
ATOM 2741 C CA . LEU A 1 334 ? 6.763 -3.552 -5.739 1.00 80.62 334 LEU A CA 1
ATOM 2742 C C . LEU A 1 334 ? 8.227 -3.794 -5.356 1.00 80.62 334 LEU A C 1
ATOM 2744 O O . LEU A 1 334 ? 9.091 -3.022 -5.760 1.00 80.62 334 LEU A O 1
ATOM 2748 N N . ASN A 1 335 ? 8.520 -4.914 -4.688 1.00 80.31 335 ASN A N 1
ATOM 2749 C CA . ASN A 1 335 ? 9.893 -5.285 -4.336 1.00 80.31 335 ASN A CA 1
ATOM 2750 C C . ASN A 1 335 ? 10.791 -5.412 -5.579 1.00 80.31 335 ASN A C 1
ATOM 2752 O O . ASN A 1 335 ? 11.935 -4.957 -5.568 1.00 80.31 335 ASN A O 1
ATOM 2756 N N . ARG A 1 336 ? 10.275 -5.984 -6.678 1.00 84.06 336 ARG A N 1
ATOM 2757 C CA . ARG A 1 336 ? 11.008 -6.050 -7.956 1.00 84.06 336 ARG A CA 1
ATOM 2758 C C . ARG A 1 336 ? 11.247 -4.666 -8.558 1.00 84.06 336 ARG A C 1
ATOM 2760 O O . ARG A 1 336 ? 12.349 -4.405 -9.028 1.00 84.06 336 ARG A O 1
ATOM 2767 N N . LEU A 1 337 ? 10.251 -3.778 -8.528 1.00 83.75 337 LEU A N 1
ATOM 2768 C CA . LEU A 1 337 ? 10.363 -2.402 -9.030 1.00 83.75 337 LEU A CA 1
ATOM 2769 C C . LEU A 1 337 ? 11.348 -1.548 -8.225 1.00 83.75 337 LEU A C 1
ATOM 2771 O O . LEU A 1 337 ? 12.019 -0.680 -8.786 1.00 83.75 337 LEU A O 1
ATOM 2775 N N . ASP A 1 338 ? 11.424 -1.761 -6.916 1.00 80.81 338 ASP A N 1
ATOM 2776 C CA . ASP A 1 338 ? 12.335 -1.024 -6.041 1.00 80.81 338 ASP A CA 1
ATOM 2777 C C . ASP A 1 338 ? 13.781 -1.521 -6.178 1.00 80.81 338 ASP A C 1
ATOM 2779 O O . ASP A 1 338 ? 14.716 -0.728 -6.069 1.00 80.81 338 ASP A O 1
ATOM 2783 N N . GLY A 1 339 ? 13.967 -2.794 -6.540 1.00 80.12 339 GLY A N 1
ATOM 2784 C CA . GLY A 1 339 ? 15.265 -3.384 -6.878 1.00 80.12 339 GLY A CA 1
ATOM 2785 C C . GLY A 1 339 ? 15.775 -3.105 -8.299 1.00 80.12 339 GLY A C 1
ATOM 2786 O O . GLY A 1 339 ? 16.826 -3.628 -8.669 1.00 80.12 339 GLY A O 1
ATOM 2787 N N . MET A 1 340 ? 15.065 -2.325 -9.123 1.00 82.75 340 MET A N 1
ATOM 2788 C CA . MET A 1 340 ? 15.448 -2.139 -10.528 1.00 82.75 340 MET A CA 1
ATOM 2789 C C . MET A 1 340 ? 16.703 -1.269 -10.723 1.00 82.75 340 MET A C 1
ATOM 2791 O O . MET A 1 340 ? 16.792 -0.169 -10.161 1.00 82.75 340 MET A O 1
ATOM 2795 N N . PRO A 1 341 ? 17.637 -1.687 -11.604 1.00 79.88 341 PRO A N 1
ATOM 2796 C CA . PRO A 1 341 ? 18.899 -0.993 -11.842 1.00 79.88 341 PRO A CA 1
ATOM 2797 C C . PRO A 1 341 ? 18.733 0.174 -12.830 1.00 79.88 341 PRO A C 1
ATOM 2799 O O . PRO A 1 341 ? 19.314 0.173 -13.910 1.00 79.88 341 PRO A O 1
ATOM 2802 N N . PHE A 1 342 ? 17.923 1.179 -12.488 1.00 79.75 342 PHE A N 1
ATOM 2803 C CA . PHE A 1 342 ? 17.731 2.350 -13.355 1.00 79.75 342 PHE A CA 1
ATOM 2804 C C . PHE A 1 342 ? 19.045 3.138 -13.530 1.00 79.75 342 PHE A C 1
ATOM 2806 O O . PHE A 1 342 ? 19.555 3.648 -12.524 1.00 79.75 342 PHE A O 1
ATOM 2813 N N . PRO A 1 343 ? 19.556 3.320 -14.766 1.00 78.94 343 PRO A N 1
ATOM 2814 C CA . PRO A 1 343 ? 20.753 4.117 -15.021 1.00 78.94 343 PRO A CA 1
ATOM 2815 C C . PRO A 1 343 ? 20.626 5.554 -14.496 1.00 78.94 343 PRO A C 1
ATOM 2817 O O . PRO A 1 343 ? 19.612 6.227 -14.699 1.00 78.94 343 PRO A O 1
ATOM 2820 N N . SER A 1 344 ? 21.676 6.058 -13.842 1.00 75.81 344 SER A N 1
ATOM 2821 C CA . SER A 1 344 ? 21.699 7.396 -13.226 1.00 75.81 344 SER A CA 1
ATOM 2822 C C . SER A 1 344 ? 21.420 8.518 -14.231 1.00 75.81 344 SER A C 1
ATOM 2824 O O . SER A 1 344 ? 20.742 9.492 -13.906 1.00 75.81 344 SER A O 1
ATOM 2826 N N . SER A 1 345 ? 21.900 8.352 -15.467 1.00 76.50 345 SER A N 1
ATOM 2827 C CA . SER A 1 345 ? 21.713 9.291 -16.580 1.00 76.50 345 SER A CA 1
ATOM 2828 C C . SER A 1 345 ? 20.241 9.480 -16.965 1.00 76.50 345 SER A C 1
ATOM 2830 O O . SER A 1 345 ? 19.839 10.566 -17.380 1.00 76.50 345 SER A O 1
ATOM 2832 N N . TRP A 1 346 ? 19.401 8.459 -16.773 1.00 75.81 346 TRP A N 1
ATOM 2833 C CA . TRP A 1 346 ? 17.972 8.526 -17.097 1.00 75.81 346 TRP A CA 1
ATOM 2834 C C . TRP A 1 346 ? 17.174 9.288 -16.040 1.00 75.81 346 TRP A C 1
ATOM 2836 O O . TRP A 1 346 ? 16.154 9.898 -16.346 1.00 75.81 346 TRP A O 1
ATOM 2846 N N . ARG A 1 347 ? 17.641 9.290 -14.785 1.00 66.00 347 ARG A N 1
ATOM 2847 C CA . ARG A 1 347 ? 16.988 10.041 -13.702 1.00 66.00 347 ARG A CA 1
ATOM 2848 C C . ARG A 1 347 ? 17.205 11.548 -13.832 1.00 66.00 347 ARG A C 1
ATOM 2850 O O . ARG A 1 347 ? 16.333 12.316 -13.448 1.00 66.00 347 ARG A O 1
ATOM 2857 N N . GLN A 1 348 ? 18.354 11.958 -14.370 1.00 66.56 348 GLN A N 1
ATOM 2858 C CA . GLN A 1 348 ? 18.731 13.367 -14.519 1.00 66.56 348 GLN A CA 1
ATOM 2859 C C . GLN A 1 348 ? 18.035 14.057 -15.694 1.00 66.56 348 GLN A C 1
ATOM 2861 O O . GLN A 1 348 ? 17.799 15.258 -15.640 1.00 66.56 348 GLN A O 1
ATOM 2866 N N . THR A 1 349 ? 17.690 13.304 -16.739 1.00 60.31 349 THR A N 1
ATOM 2867 C CA . THR A 1 349 ? 17.061 13.852 -17.949 1.00 60.31 349 THR A CA 1
ATOM 2868 C C . THR A 1 349 ? 15.594 14.230 -17.748 1.00 60.31 349 THR A C 1
ATOM 2870 O O . THR A 1 349 ? 15.067 14.999 -18.542 1.00 60.31 349 THR A O 1
ATOM 2873 N N . GLY A 1 350 ? 14.954 13.768 -16.665 1.00 59.06 350 GLY A N 1
ATOM 2874 C CA . GLY A 1 350 ? 13.536 14.011 -16.409 1.00 59.06 350 GLY A CA 1
ATOM 2875 C C . GLY A 1 350 ? 12.644 13.291 -17.429 1.00 59.06 350 GLY A C 1
ATOM 2876 O O . GLY A 1 350 ? 12.964 13.158 -18.606 1.00 59.06 350 GLY A O 1
ATOM 2877 N N . GLY A 1 351 ? 11.511 12.756 -16.982 1.00 67.00 351 GLY A N 1
ATOM 2878 C CA . GLY A 1 351 ? 10.613 12.038 -17.882 1.00 67.00 351 GLY A CA 1
ATOM 2879 C C . GLY A 1 351 ? 9.252 11.774 -17.261 1.00 67.00 351 GLY A C 1
ATOM 2880 O O . GLY A 1 351 ? 9.128 11.578 -16.048 1.00 67.00 351 GLY A O 1
ATOM 2881 N N . SER A 1 352 ? 8.218 11.741 -18.102 1.00 75.75 352 SER A N 1
ATOM 2882 C CA . SER A 1 352 ? 6.847 11.398 -17.702 1.00 75.75 352 SER A CA 1
ATOM 2883 C C . SER A 1 352 ? 6.760 9.999 -17.070 1.00 75.75 352 SER A C 1
ATOM 2885 O O . SER A 1 352 ? 5.908 9.764 -16.206 1.00 75.75 352 SER A O 1
ATOM 2887 N N . TRP A 1 353 ? 7.676 9.092 -17.428 1.00 80.56 353 TRP A N 1
ATOM 2888 C CA . TRP A 1 353 ? 7.773 7.735 -16.890 1.00 80.56 353 TRP A CA 1
ATOM 2889 C C . TRP A 1 353 ? 8.116 7.699 -15.393 1.00 80.56 353 TRP A C 1
ATOM 2891 O O . TRP A 1 353 ? 7.590 6.843 -14.691 1.00 80.56 353 TRP A O 1
ATOM 2901 N N . ILE A 1 354 ? 8.899 8.649 -14.856 1.00 78.62 354 ILE A N 1
ATOM 2902 C CA . ILE A 1 354 ? 9.224 8.706 -13.414 1.00 78.62 354 ILE A CA 1
ATOM 2903 C C . ILE A 1 354 ? 7.950 8.952 -12.605 1.00 78.62 354 ILE A C 1
ATOM 2905 O O . ILE A 1 354 ? 7.669 8.255 -11.630 1.00 78.62 354 ILE A O 1
ATOM 2909 N N . ARG A 1 355 ? 7.140 9.921 -13.048 1.00 78.88 355 ARG A N 1
ATOM 2910 C CA . ARG A 1 355 ? 5.833 10.212 -12.449 1.00 78.88 355 ARG A CA 1
ATOM 2911 C C . ARG A 1 355 ? 4.896 9.009 -12.565 1.00 78.88 355 ARG A C 1
ATOM 2913 O O . ARG A 1 355 ? 4.187 8.694 -11.615 1.00 78.88 355 ARG A O 1
ATOM 2920 N N . THR A 1 356 ? 4.914 8.334 -13.712 1.00 82.19 356 THR A N 1
ATOM 2921 C CA . THR A 1 356 ? 4.080 7.155 -13.989 1.00 82.19 356 THR A CA 1
ATOM 2922 C C . THR A 1 356 ? 4.463 5.968 -13.100 1.00 82.19 356 THR A C 1
ATOM 2924 O O . THR A 1 356 ? 3.591 5.375 -12.471 1.00 82.19 356 THR A O 1
ATOM 2927 N N . LEU A 1 357 ? 5.758 5.676 -12.947 1.00 82.12 357 LEU A N 1
ATOM 2928 C CA . LEU A 1 357 ? 6.271 4.696 -11.984 1.00 82.12 357 LEU A CA 1
ATOM 2929 C C . LEU A 1 357 ? 5.928 5.067 -10.545 1.00 82.12 357 LEU A C 1
ATOM 2931 O O . LEU A 1 357 ? 5.585 4.185 -9.763 1.00 82.12 357 LEU A O 1
ATOM 2935 N N . GLY A 1 358 ? 5.986 6.356 -10.199 1.00 77.19 358 GLY A N 1
ATOM 2936 C CA . GLY A 1 358 ? 5.478 6.856 -8.925 1.00 77.19 358 GLY A CA 1
ATOM 2937 C C . GLY A 1 358 ? 4.030 6.420 -8.716 1.00 77.19 358 GLY A C 1
ATOM 2938 O O . GLY A 1 358 ? 3.734 5.735 -7.747 1.00 77.19 358 GLY A O 1
ATOM 2939 N N . GLN A 1 359 ? 3.145 6.701 -9.672 1.00 79.81 359 GLN A N 1
ATOM 2940 C CA . GLN A 1 359 ? 1.740 6.288 -9.596 1.00 79.81 359 GLN A CA 1
ATOM 2941 C C . GLN A 1 359 ? 1.561 4.760 -9.515 1.00 79.81 359 GLN A C 1
ATOM 2943 O O . GLN A 1 359 ? 0.769 4.300 -8.700 1.00 79.81 359 GLN A O 1
ATOM 2948 N N . ILE A 1 360 ? 2.324 3.973 -10.284 1.00 82.75 360 ILE A N 1
ATOM 2949 C CA . ILE A 1 360 ? 2.303 2.497 -10.227 1.00 82.75 360 ILE A CA 1
ATOM 2950 C C . ILE A 1 360 ? 2.685 1.998 -8.837 1.00 82.75 360 ILE A C 1
ATOM 2952 O O . ILE A 1 360 ? 1.957 1.202 -8.249 1.00 82.75 360 ILE A O 1
ATOM 2956 N N . ARG A 1 361 ? 3.813 2.470 -8.292 1.00 79.25 361 ARG A N 1
ATOM 2957 C CA . ARG A 1 361 ? 4.257 2.120 -6.934 1.00 79.25 361 ARG A CA 1
ATOM 2958 C C . ARG A 1 361 ? 3.187 2.469 -5.917 1.00 79.25 361 ARG A C 1
ATOM 2960 O O . ARG A 1 361 ? 2.941 1.715 -4.978 1.00 79.25 361 ARG A O 1
ATOM 2967 N N . GLU A 1 362 ? 2.547 3.614 -6.107 1.00 74.62 362 GLU A N 1
ATOM 2968 C CA . GLU A 1 362 ? 1.499 4.057 -5.216 1.00 74.62 362 GLU A CA 1
ATOM 2969 C C . GLU A 1 362 ? 0.242 3.165 -5.308 1.00 74.62 362 GLU A C 1
ATOM 2971 O O . GLU A 1 362 ? -0.393 2.889 -4.288 1.00 74.62 362 GLU A O 1
ATOM 2976 N N . GLU A 1 363 ? -0.117 2.655 -6.479 1.00 76.69 363 GLU A N 1
ATOM 2977 C CA . GLU A 1 363 ? -1.207 1.684 -6.605 1.00 76.69 363 GLU A CA 1
ATOM 2978 C C . GLU A 1 363 ? -0.833 0.298 -6.064 1.00 76.69 363 GLU A C 1
ATOM 2980 O O . GLU A 1 363 ? -1.612 -0.274 -5.310 1.00 76.69 363 GLU A O 1
ATOM 2985 N N . LEU A 1 364 ? 0.370 -0.217 -6.341 1.00 77.25 364 LEU A N 1
ATOM 2986 C CA . LEU A 1 364 ? 0.814 -1.543 -5.876 1.00 77.25 364 LEU A CA 1
ATOM 2987 C C . LEU A 1 364 ? 0.916 -1.662 -4.353 1.00 77.25 364 LEU A C 1
ATOM 2989 O O . LEU A 1 364 ? 0.781 -2.756 -3.808 1.00 77.25 364 LEU A O 1
ATOM 2993 N N . LYS A 1 365 ? 1.142 -0.543 -3.661 1.00 73.56 365 LYS A N 1
ATOM 2994 C CA . LYS A 1 365 ? 1.135 -0.483 -2.196 1.00 73.56 365 LYS A CA 1
ATOM 2995 C C . LYS A 1 365 ? -0.280 -0.541 -1.595 1.00 73.56 365 LYS A C 1
ATOM 2997 O O . LYS A 1 365 ? -0.407 -0.642 -0.375 1.00 73.56 365 LYS A O 1
ATOM 3002 N N . LYS A 1 366 ? -1.341 -0.423 -2.404 1.00 73.50 366 LYS A N 1
ATOM 3003 C CA . LYS A 1 366 ? -2.734 -0.497 -1.942 1.00 73.50 366 LYS A CA 1
ATOM 3004 C C . LYS A 1 366 ? -3.215 -1.947 -2.017 1.00 73.50 366 LYS A C 1
ATOM 3006 O O . LYS A 1 366 ? -3.163 -2.542 -3.093 1.00 73.50 366 LYS A O 1
ATOM 3011 N N . PRO A 1 367 ? -3.739 -2.510 -0.919 1.00 71.25 367 PRO A N 1
ATOM 3012 C CA . PRO A 1 367 ? -4.318 -3.842 -0.958 1.00 71.25 367 PRO A CA 1
ATOM 3013 C C . PRO A 1 367 ? -5.538 -3.874 -1.883 1.00 71.25 367 PRO A C 1
ATOM 3015 O O . PRO A 1 367 ? -6.513 -3.142 -1.681 1.00 71.25 367 PRO A O 1
ATOM 3018 N N . SER A 1 368 ? -5.501 -4.742 -2.887 1.00 71.25 368 SER A N 1
ATOM 3019 C CA . SER A 1 368 ? -6.547 -4.838 -3.907 1.00 71.25 368 SER A CA 1
ATOM 3020 C C . SER A 1 368 ? -6.962 -6.279 -4.140 1.00 71.25 368 SER A C 1
ATOM 3022 O O . SER A 1 368 ? -6.144 -7.181 -4.006 1.00 71.25 368 SER A O 1
ATOM 3024 N N . THR A 1 369 ? -8.206 -6.530 -4.552 1.00 60.28 369 THR A N 1
ATOM 3025 C CA . THR A 1 369 ? -8.699 -7.891 -4.857 1.00 60.28 369 THR A CA 1
ATOM 3026 C C . THR A 1 369 ? -8.087 -8.534 -6.110 1.00 60.28 369 THR A C 1
ATOM 3028 O O . THR A 1 369 ? -8.577 -9.584 -6.521 1.00 60.28 369 THR A O 1
ATOM 3031 N N . MET A 1 370 ? -7.034 -7.960 -6.713 1.00 55.72 370 MET A N 1
ATOM 3032 C CA . MET A 1 370 ? -6.432 -8.429 -7.976 1.00 55.72 370 MET A CA 1
ATOM 3033 C C . MET A 1 370 ? -6.099 -9.931 -8.021 1.00 55.72 370 MET A C 1
ATOM 3035 O O . MET A 1 370 ? -6.076 -10.518 -9.097 1.00 55.72 370 MET A O 1
ATOM 3039 N N . THR A 1 371 ? -5.933 -10.586 -6.871 1.00 49.47 371 THR A N 1
ATOM 3040 C CA . THR A 1 371 ? -5.556 -12.004 -6.726 1.00 49.47 371 THR A CA 1
ATOM 3041 C C . THR A 1 371 ? -6.606 -13.026 -7.201 1.00 49.47 371 THR A C 1
ATOM 3043 O O . THR A 1 371 ? -6.641 -14.139 -6.682 1.00 49.47 371 THR A O 1
ATOM 3046 N N . GLN A 1 372 ? -7.505 -12.693 -8.130 1.00 50.97 372 GLN A N 1
ATOM 3047 C CA . GLN A 1 372 ? -8.467 -13.659 -8.682 1.00 50.97 372 GLN A CA 1
ATOM 3048 C C . GLN A 1 372 ? -8.367 -13.867 -10.199 1.00 50.97 372 GLN A C 1
ATOM 3050 O O . GLN A 1 372 ? -9.023 -14.779 -10.702 1.00 50.97 372 GLN A O 1
ATOM 3055 N N . ASN A 1 373 ? -7.543 -13.106 -10.935 1.00 57.28 373 ASN A N 1
ATOM 3056 C CA . ASN A 1 373 ? -7.305 -13.366 -12.359 1.00 57.28 373 ASN A CA 1
ATOM 3057 C C . ASN A 1 373 ? -5.818 -13.653 -12.646 1.00 57.28 373 ASN A C 1
ATOM 3059 O O . ASN A 1 373 ? -5.043 -12.716 -12.844 1.00 57.28 373 ASN A O 1
ATOM 3063 N N . PRO A 1 374 ? -5.422 -14.937 -12.743 1.00 60.66 374 PRO A N 1
ATOM 3064 C CA . PRO A 1 374 ? -4.047 -15.333 -13.056 1.00 60.66 374 PRO A CA 1
ATOM 3065 C C . PRO A 1 374 ? -3.486 -14.696 -14.339 1.00 60.66 374 PRO A C 1
ATOM 3067 O O . PRO A 1 374 ? -2.280 -14.505 -14.459 1.00 60.66 374 PRO A O 1
ATOM 3070 N N . GLY A 1 375 ? -4.348 -14.351 -15.306 1.00 64.25 375 GLY A N 1
ATOM 3071 C CA . GLY A 1 375 ? -3.929 -13.731 -16.565 1.00 64.25 375 GLY A CA 1
ATOM 3072 C C . GLY A 1 375 ? -3.515 -12.261 -16.436 1.00 64.25 375 GLY A C 1
ATOM 3073 O O . GLY A 1 375 ? -2.599 -11.827 -17.132 1.00 64.25 375 GLY A O 1
ATOM 3074 N N . GLU A 1 376 ? -4.157 -11.501 -15.545 1.00 68.94 376 GLU A N 1
ATOM 3075 C CA . GLU A 1 376 ? -3.802 -10.097 -15.278 1.00 68.94 376 GLU A CA 1
ATOM 3076 C C . GLU A 1 376 ? -2.487 -10.010 -14.505 1.00 68.94 376 GLU A C 1
ATOM 3078 O O . GLU A 1 376 ? -1.608 -9.228 -14.862 1.00 68.94 376 GLU A O 1
ATOM 3083 N N . GLU A 1 377 ? -2.321 -10.873 -13.503 1.00 74.25 377 GLU A N 1
ATOM 3084 C CA . GLU A 1 377 ? -1.078 -10.984 -12.744 1.00 74.25 377 GLU A CA 1
ATOM 3085 C C . GLU A 1 377 ? 0.093 -11.357 -13.666 1.00 74.25 377 GLU A C 1
ATOM 3087 O O . GLU A 1 377 ? 1.121 -10.680 -13.657 1.00 74.25 377 GLU A O 1
ATOM 3092 N N . ALA A 1 378 ? -0.089 -12.341 -14.554 1.00 82.56 378 ALA A N 1
ATOM 3093 C CA . ALA A 1 378 ? 0.923 -12.719 -15.539 1.00 82.56 378 ALA A CA 1
ATOM 3094 C C . ALA A 1 378 ? 1.326 -11.557 -16.467 1.00 82.56 378 ALA A C 1
ATOM 3096 O O . ALA A 1 378 ? 2.513 -11.375 -16.726 1.00 82.56 378 ALA A O 1
ATOM 3097 N N . TYR A 1 379 ? 0.366 -10.753 -16.939 1.00 86.25 379 TYR A N 1
ATOM 3098 C CA . TYR A 1 379 ? 0.649 -9.571 -17.762 1.00 86.25 379 TYR A CA 1
ATOM 3099 C C . TYR A 1 379 ? 1.468 -8.518 -17.000 1.00 86.25 379 TYR A C 1
ATOM 3101 O O . TYR A 1 379 ? 2.446 -7.991 -17.524 1.00 86.25 379 TYR A O 1
ATOM 3109 N N . VAL A 1 380 ? 1.099 -8.224 -15.751 1.00 87.75 380 VAL A N 1
ATOM 3110 C CA . VAL A 1 380 ? 1.812 -7.248 -14.913 1.00 87.75 380 VAL A CA 1
ATOM 3111 C C . VAL A 1 380 ? 3.242 -7.718 -14.621 1.00 87.75 380 VAL A C 1
ATOM 3113 O O . VAL A 1 380 ? 4.175 -6.922 -14.733 1.00 87.75 380 VAL A O 1
ATOM 3116 N N . PHE A 1 381 ? 3.436 -9.006 -14.315 1.00 88.31 381 PHE A N 1
ATOM 3117 C CA . PHE A 1 381 ? 4.770 -9.594 -14.160 1.00 88.31 381 PHE A CA 1
ATOM 3118 C C . PHE A 1 381 ? 5.592 -9.502 -15.448 1.00 88.31 381 PHE A C 1
ATOM 3120 O O . PHE A 1 381 ? 6.741 -9.077 -15.398 1.00 88.31 381 PHE A O 1
ATOM 3127 N N . GLU A 1 382 ? 5.011 -9.840 -16.598 1.00 91.12 382 GLU A N 1
ATOM 3128 C CA . GLU A 1 382 ? 5.676 -9.751 -17.903 1.00 91.12 382 GLU A CA 1
ATOM 3129 C C . GLU A 1 382 ? 6.182 -8.327 -18.190 1.00 91.12 382 GLU A C 1
ATOM 3131 O O . GLU A 1 382 ? 7.338 -8.154 -18.576 1.00 91.12 382 GLU A O 1
ATOM 3136 N N . CYS A 1 383 ? 5.376 -7.293 -17.921 1.00 93.19 383 CYS A N 1
ATOM 3137 C CA . CYS A 1 383 ? 5.807 -5.898 -18.062 1.00 93.19 383 CYS A CA 1
ATOM 3138 C C . CYS A 1 383 ? 7.011 -5.559 -17.165 1.00 93.19 383 CYS A C 1
ATOM 3140 O O . CYS A 1 383 ? 7.921 -4.851 -17.595 1.00 93.19 383 CYS A O 1
ATOM 3142 N N . VAL A 1 384 ? 7.033 -6.059 -15.924 1.00 92.19 384 VAL A N 1
ATOM 3143 C CA . VAL A 1 384 ? 8.153 -5.862 -14.985 1.00 92.19 384 VAL A CA 1
ATOM 3144 C C . VAL A 1 384 ? 9.427 -6.548 -15.490 1.00 92.19 384 VAL A C 1
ATOM 3146 O O . VAL A 1 384 ? 10.505 -5.959 -15.394 1.00 92.19 384 VAL A O 1
ATOM 3149 N N . GLU A 1 385 ? 9.318 -7.745 -16.070 1.00 92.31 385 GLU A N 1
ATOM 3150 C CA . GLU A 1 385 ? 10.460 -8.470 -16.646 1.00 92.31 385 GLU A CA 1
ATOM 3151 C C . GLU A 1 385 ? 11.039 -7.753 -17.875 1.00 92.31 385 GLU A C 1
ATOM 3153 O O . GLU A 1 385 ? 12.249 -7.521 -17.928 1.00 92.31 385 GLU A O 1
ATOM 3158 N N . HIS A 1 386 ? 10.197 -7.316 -18.821 1.00 93.69 386 HIS A N 1
ATOM 3159 C CA . HIS A 1 386 ? 10.655 -6.526 -19.974 1.00 93.69 386 HIS A CA 1
ATOM 3160 C C . HIS A 1 386 ? 11.327 -5.224 -19.540 1.00 93.69 386 HIS A C 1
ATOM 3162 O O . HIS A 1 386 ? 12.380 -4.857 -20.062 1.00 93.69 386 HIS A O 1
ATOM 3168 N N . MET A 1 387 ? 10.765 -4.554 -18.533 1.00 93.44 387 MET A N 1
ATOM 3169 C CA . MET A 1 387 ? 11.354 -3.343 -17.975 1.00 93.44 387 MET A CA 1
ATOM 3170 C C . MET A 1 387 ? 12.728 -3.607 -17.346 1.00 93.44 387 MET A C 1
ATOM 3172 O O . MET A 1 387 ? 13.664 -2.839 -17.565 1.00 93.44 387 MET A O 1
ATOM 3176 N N . SER A 1 388 ? 12.874 -4.706 -16.602 1.00 91.06 388 SER A N 1
ATOM 3177 C CA . SER A 1 388 ? 14.148 -5.107 -15.997 1.00 91.06 388 SER A CA 1
ATOM 3178 C C . SER A 1 388 ? 15.218 -5.395 -17.057 1.00 91.06 388 SER A C 1
ATOM 3180 O O . SER A 1 388 ? 16.321 -4.847 -16.984 1.00 91.06 388 SER A O 1
ATOM 3182 N N . ALA A 1 389 ? 14.874 -6.180 -18.082 1.00 92.12 389 ALA A N 1
ATOM 3183 C CA . ALA A 1 389 ? 15.770 -6.499 -19.191 1.00 92.12 389 ALA A CA 1
ATOM 3184 C C . ALA A 1 389 ? 16.194 -5.244 -19.973 1.00 92.12 389 ALA A C 1
ATOM 3186 O O . ALA A 1 389 ? 17.375 -5.079 -20.286 1.00 92.12 389 ALA A O 1
ATOM 3187 N N . ALA A 1 390 ? 15.254 -4.332 -20.237 1.00 92.69 390 ALA A N 1
ATOM 3188 C CA . ALA A 1 390 ? 15.518 -3.072 -20.922 1.00 92.69 390 ALA A CA 1
ATOM 3189 C C . ALA A 1 390 ? 16.482 -2.171 -20.128 1.00 92.69 390 ALA A C 1
ATOM 3191 O O . ALA A 1 390 ? 17.447 -1.649 -20.691 1.00 92.69 390 ALA A O 1
ATOM 3192 N N . CYS A 1 391 ? 16.294 -2.054 -18.808 1.00 90.50 391 CYS A N 1
ATOM 3193 C CA . CYS A 1 391 ? 17.219 -1.334 -17.927 1.00 90.50 391 CYS A CA 1
ATOM 3194 C C . CYS A 1 391 ? 18.634 -1.931 -17.957 1.00 90.50 391 CYS A C 1
ATOM 3196 O O . CYS A 1 391 ? 19.604 -1.181 -18.050 1.00 90.50 391 CYS A O 1
ATOM 3198 N N . ALA A 1 392 ? 18.762 -3.262 -17.923 1.00 89.75 392 ALA A N 1
ATOM 3199 C CA . ALA A 1 392 ? 20.060 -3.939 -17.908 1.00 89.75 392 ALA A CA 1
ATOM 3200 C C . ALA A 1 392 ? 20.891 -3.694 -19.181 1.00 89.75 392 ALA A C 1
ATOM 3202 O O . ALA A 1 392 ? 22.117 -3.635 -19.106 1.00 89.75 392 ALA A O 1
ATOM 3203 N N . ARG A 1 393 ? 20.237 -3.526 -20.338 1.00 89.62 393 ARG A N 1
ATOM 3204 C CA . ARG A 1 393 ? 20.900 -3.263 -21.630 1.00 89.62 393 ARG A CA 1
ATOM 3205 C C . ARG A 1 393 ? 20.945 -1.783 -22.035 1.00 89.62 393 ARG A C 1
ATOM 3207 O O . ARG A 1 393 ? 21.524 -1.454 -23.062 1.00 89.62 393 ARG A O 1
ATOM 3214 N N . GLY A 1 394 ? 20.353 -0.880 -21.253 1.00 88.88 394 GLY A N 1
ATOM 3215 C CA . GLY A 1 394 ? 20.296 0.546 -21.595 1.00 88.88 394 GLY A CA 1
ATOM 3216 C C . GLY A 1 394 ? 19.285 0.891 -22.700 1.00 88.88 394 GLY A C 1
ATOM 3217 O O . GLY A 1 394 ? 19.451 1.890 -23.396 1.00 88.88 394 GLY A O 1
ATOM 3218 N N . ASP A 1 395 ? 18.224 0.099 -22.852 1.00 92.12 395 ASP A N 1
ATOM 3219 C CA . ASP A 1 395 ? 17.131 0.328 -23.802 1.00 92.12 395 ASP A CA 1
ATOM 3220 C C . ASP A 1 395 ? 16.028 1.192 -23.169 1.00 92.12 395 ASP A C 1
ATOM 3222 O O . ASP A 1 395 ? 15.087 0.702 -22.537 1.00 92.12 395 ASP A O 1
ATOM 3226 N N . ARG A 1 396 ? 16.168 2.514 -23.304 1.00 89.81 396 ARG A N 1
ATOM 3227 C CA . ARG A 1 396 ? 15.249 3.475 -22.678 1.00 89.81 396 ARG A CA 1
ATOM 3228 C C . ARG A 1 396 ? 13.830 3.390 -23.243 1.00 89.81 396 ARG A C 1
ATOM 3230 O O . ARG A 1 396 ? 12.875 3.495 -22.480 1.00 89.81 396 ARG A O 1
ATOM 3237 N N . MET A 1 397 ? 13.682 3.199 -24.551 1.00 90.44 397 MET A N 1
ATOM 3238 C CA . MET A 1 397 ? 12.371 3.228 -25.201 1.00 90.44 397 MET A CA 1
ATOM 3239 C C . MET A 1 397 ? 11.510 2.038 -24.775 1.00 90.44 397 MET A C 1
ATOM 3241 O O . MET A 1 397 ? 10.369 2.228 -24.356 1.00 90.44 397 MET A O 1
ATOM 3245 N N . THR A 1 398 ? 12.060 0.820 -24.802 1.00 93.69 398 THR A N 1
ATOM 3246 C CA . THR A 1 398 ? 11.342 -0.366 -24.310 1.00 93.69 398 THR A CA 1
ATOM 3247 C C . THR A 1 398 ? 10.995 -0.225 -22.837 1.00 93.69 398 THR A C 1
ATOM 3249 O O . THR A 1 398 ? 9.894 -0.605 -22.436 1.00 93.69 398 THR A O 1
ATOM 3252 N N . MET A 1 399 ? 11.894 0.344 -22.026 1.00 93.56 399 MET A N 1
ATOM 3253 C CA . MET A 1 399 ? 11.612 0.635 -20.620 1.00 93.56 399 MET A CA 1
ATOM 3254 C C . MET A 1 399 ? 10.395 1.561 -20.492 1.00 93.56 399 MET A C 1
ATOM 3256 O O . MET A 1 399 ? 9.438 1.194 -19.814 1.00 93.56 399 MET A O 1
ATOM 3260 N N . GLU A 1 400 ? 10.368 2.700 -21.190 1.00 91.75 400 GLU A N 1
ATOM 3261 C CA . GLU A 1 400 ? 9.251 3.655 -21.131 1.00 91.75 400 GLU A CA 1
ATOM 3262 C C . GLU A 1 400 ? 7.927 3.023 -21.595 1.00 91.75 400 GLU A C 1
ATOM 3264 O O . GLU A 1 400 ? 6.904 3.170 -20.923 1.00 91.75 400 GLU A O 1
ATOM 3269 N N . LYS A 1 401 ? 7.942 2.222 -22.668 1.00 93.19 401 LYS A N 1
ATOM 3270 C CA . LYS A 1 401 ? 6.747 1.493 -23.131 1.00 93.19 401 LYS A CA 1
ATOM 3271 C C . LYS A 1 401 ? 6.305 0.387 -22.180 1.00 93.19 401 LYS A C 1
ATOM 3273 O O . LYS A 1 401 ? 5.105 0.174 -22.011 1.00 93.19 401 LYS A O 1
ATOM 3278 N N . SER A 1 402 ? 7.243 -0.257 -21.493 1.00 94.50 402 SER A N 1
ATOM 3279 C CA . SER A 1 402 ? 6.934 -1.218 -20.430 1.00 94.50 402 SER A CA 1
ATOM 3280 C C . SER A 1 402 ? 6.320 -0.527 -19.209 1.00 94.50 402 SER A C 1
ATOM 3282 O O . SER A 1 402 ? 5.385 -1.066 -18.619 1.00 94.50 402 SER A O 1
ATOM 3284 N N . VAL A 1 403 ? 6.763 0.691 -18.863 1.00 92.38 403 VAL A N 1
ATOM 3285 C CA . VAL A 1 403 ? 6.139 1.522 -17.815 1.00 92.38 403 VAL A CA 1
ATOM 3286 C C . VAL A 1 403 ? 4.702 1.882 -18.189 1.00 92.38 403 VAL A C 1
ATOM 3288 O O . VAL A 1 403 ? 3.813 1.745 -17.354 1.00 92.38 403 VAL A O 1
ATOM 3291 N N . GLU A 1 404 ? 4.446 2.323 -19.422 1.00 90.69 404 GLU A N 1
ATOM 3292 C CA . GLU A 1 404 ? 3.090 2.646 -19.893 1.00 90.69 404 GLU A CA 1
ATOM 3293 C C . GLU A 1 404 ? 2.164 1.417 -19.859 1.00 90.69 404 GLU A C 1
ATOM 3295 O O . GLU A 1 404 ? 1.032 1.488 -19.370 1.00 90.69 404 GLU A O 1
ATOM 3300 N N . ALA A 1 405 ? 2.661 0.268 -20.320 1.00 91.44 405 ALA A N 1
ATOM 3301 C CA . ALA A 1 405 ? 1.946 -1.005 -20.292 1.00 91.44 405 ALA A CA 1
ATOM 3302 C C . ALA A 1 405 ? 1.640 -1.473 -18.860 1.00 91.44 405 ALA A C 1
ATOM 3304 O O . ALA A 1 405 ? 0.529 -1.937 -18.576 1.00 91.44 405 ALA A O 1
ATOM 3305 N N . LEU A 1 406 ? 2.611 -1.327 -17.953 1.00 90.88 406 LEU A N 1
ATOM 3306 C CA . LEU A 1 406 ? 2.478 -1.633 -16.532 1.00 90.88 406 LEU A CA 1
ATOM 3307 C C . LEU A 1 406 ? 1.488 -0.686 -15.850 1.00 90.88 406 LEU A C 1
ATOM 3309 O O . LEU A 1 406 ? 0.650 -1.135 -15.071 1.00 90.88 406 LEU A O 1
ATOM 3313 N N . TYR A 1 407 ? 1.537 0.605 -16.179 1.00 87.94 407 TYR A N 1
ATOM 3314 C CA . TYR A 1 407 ? 0.592 1.603 -15.688 1.00 87.94 407 TYR A CA 1
ATOM 3315 C C . TYR A 1 407 ? -0.837 1.215 -16.031 1.00 87.94 407 TYR A C 1
ATOM 3317 O O . TYR A 1 407 ? -1.708 1.245 -15.168 1.00 87.94 407 TYR A O 1
ATOM 3325 N N . TYR A 1 408 ? -1.075 0.791 -17.269 1.00 84.38 408 TYR A N 1
ATOM 3326 C CA . TYR A 1 408 ? -2.381 0.291 -17.665 1.00 84.38 408 TYR A CA 1
ATOM 3327 C C . TYR A 1 408 ? -2.799 -0.948 -16.857 1.00 84.38 408 TYR A C 1
ATOM 3329 O O . TYR A 1 408 ? -3.928 -1.002 -16.373 1.00 84.38 408 TYR A O 1
ATOM 3337 N N . GLY A 1 409 ? -1.892 -1.913 -16.671 1.00 81.06 409 GLY A N 1
ATOM 3338 C CA . GLY A 1 409 ? -2.174 -3.141 -15.921 1.00 81.06 409 GLY A CA 1
ATOM 3339 C C . GLY A 1 409 ? -2.470 -2.913 -14.436 1.00 81.06 409 GLY A C 1
ATOM 3340 O O . GLY A 1 409 ? -3.324 -3.591 -13.877 1.00 81.06 409 GLY A O 1
ATOM 3341 N N . VAL A 1 410 ? -1.796 -1.950 -13.807 1.00 80.31 410 VAL A N 1
ATOM 3342 C CA . VAL A 1 410 ? -1.890 -1.691 -12.361 1.00 80.31 410 VAL A CA 1
ATOM 3343 C C . VAL A 1 410 ? -2.929 -0.616 -12.033 1.00 80.31 410 VAL A C 1
ATOM 3345 O O . VAL A 1 410 ? -3.738 -0.787 -11.125 1.00 80.31 410 VAL A O 1
ATOM 3348 N N . CYS A 1 411 ? -2.904 0.505 -12.754 1.00 77.12 411 CYS A N 1
ATOM 3349 C CA . CYS A 1 411 ? -3.715 1.690 -12.465 1.00 77.12 411 CYS A CA 1
ATOM 3350 C C . CYS A 1 411 ? -5.028 1.731 -13.268 1.00 77.12 411 CYS A C 1
ATOM 3352 O O . CYS A 1 411 ? -5.888 2.575 -13.001 1.00 77.12 411 CYS A O 1
ATOM 3354 N N . GLY A 1 412 ? -5.192 0.859 -14.268 1.00 69.75 412 GLY A N 1
ATOM 3355 C CA . GLY A 1 412 ? -6.418 0.751 -15.054 1.00 69.75 412 GLY A CA 1
ATOM 3356 C C . GLY A 1 412 ? -7.605 0.288 -14.204 1.00 69.75 412 GLY A C 1
ATOM 3357 O O . GLY A 1 412 ? -7.493 -0.639 -13.406 1.00 69.75 412 GLY A O 1
ATOM 3358 N N . ARG A 1 413 ? -8.770 0.930 -14.369 1.00 57.84 413 ARG A N 1
ATOM 3359 C CA . ARG A 1 413 ? -10.025 0.463 -13.756 1.00 57.84 413 ARG A CA 1
ATOM 3360 C C . ARG A 1 413 ? -10.671 -0.580 -14.662 1.00 57.84 413 ARG A C 1
ATOM 3362 O O . ARG A 1 413 ? -11.049 -0.250 -15.784 1.00 57.84 413 ARG A O 1
ATOM 3369 N N . PHE A 1 414 ? -10.825 -1.796 -14.151 1.00 57.00 414 PHE A N 1
ATOM 3370 C CA . PHE A 1 414 ? -11.461 -2.901 -14.863 1.00 57.00 414 PHE A CA 1
ATOM 3371 C C . PHE A 1 414 ? -12.964 -2.892 -14.598 1.00 57.00 414 PHE A C 1
ATOM 3373 O O . PHE A 1 414 ? -13.411 -2.786 -13.454 1.00 57.00 414 PHE A O 1
ATOM 3380 N N . SER A 1 415 ? -13.763 -3.011 -15.654 1.00 50.72 415 SER A N 1
ATOM 3381 C CA . SER A 1 415 ? -15.198 -3.266 -15.514 1.00 50.72 415 SER A CA 1
ATOM 3382 C C . SER A 1 415 ? -15.514 -4.590 -16.190 1.00 50.72 415 SER A C 1
ATOM 3384 O O . SER A 1 415 ? -15.070 -4.840 -17.307 1.00 50.72 415 SER A O 1
ATOM 3386 N N . ALA A 1 416 ? -16.318 -5.438 -15.544 1.00 51.00 416 ALA A N 1
ATOM 3387 C CA . ALA A 1 416 ? -16.656 -6.761 -16.075 1.00 51.00 416 ALA A CA 1
ATOM 3388 C C . ALA A 1 416 ? -17.305 -6.716 -17.479 1.00 51.00 416 ALA A C 1
ATOM 3390 O O . ALA A 1 416 ? -17.296 -7.711 -18.194 1.00 51.00 416 ALA A O 1
ATOM 3391 N N . GLN A 1 417 ? -17.833 -5.559 -17.893 1.00 50.91 417 GLN A N 1
ATOM 3392 C CA . GLN A 1 417 ? -18.444 -5.331 -19.204 1.00 50.91 417 GLN A CA 1
ATOM 3393 C C . GLN A 1 417 ? -17.434 -5.045 -20.340 1.00 50.91 417 GLN A C 1
ATOM 3395 O O . GLN A 1 417 ? -17.857 -4.886 -21.482 1.00 50.91 417 GLN A O 1
ATOM 3400 N N . GLN A 1 418 ? -16.120 -4.963 -20.074 1.00 62.75 418 GLN A N 1
ATOM 3401 C CA . GLN A 1 418 ? -15.102 -4.557 -21.064 1.00 62.75 418 GLN A CA 1
ATOM 3402 C C . GLN A 1 418 ? -13.942 -5.551 -21.257 1.00 62.75 418 GLN A C 1
ATOM 3404 O O . GLN A 1 418 ? -12.940 -5.201 -21.880 1.00 62.75 418 GLN A O 1
ATOM 3409 N N . GLN A 1 419 ? -14.090 -6.799 -20.809 1.00 65.12 419 GLN A N 1
ATOM 3410 C CA . GLN A 1 419 ? -13.013 -7.798 -20.782 1.00 65.12 419 GLN A CA 1
ATOM 3411 C C . GLN A 1 419 ? -12.328 -8.031 -22.150 1.00 65.12 419 GLN A C 1
ATOM 3413 O O . GLN A 1 419 ? -11.103 -8.127 -22.227 1.00 65.12 419 GLN A O 1
ATOM 3418 N N . ASP A 1 420 ? -13.085 -8.024 -23.253 1.00 66.38 420 ASP A N 1
ATOM 3419 C CA . ASP A 1 420 ? -12.521 -8.160 -24.608 1.00 66.38 420 ASP A CA 1
ATOM 3420 C C . ASP A 1 420 ? -11.663 -6.950 -25.017 1.00 66.38 420 ASP A C 1
ATOM 3422 O O . ASP A 1 420 ? -10.632 -7.093 -25.681 1.00 66.38 420 ASP A O 1
ATOM 3426 N N . ARG A 1 421 ? -12.058 -5.741 -24.593 1.00 69.81 421 ARG A N 1
ATOM 3427 C CA . ARG A 1 421 ? -11.303 -4.503 -24.854 1.00 69.81 421 ARG A CA 1
ATOM 3428 C C . ARG A 1 421 ? -9.994 -4.488 -24.079 1.00 69.81 421 ARG A C 1
ATOM 3430 O O . ARG A 1 421 ? -8.979 -4.010 -24.580 1.00 69.81 421 ARG A O 1
ATOM 3437 N N . GLU A 1 422 ? -10.035 -5.004 -22.858 1.00 72.88 422 GLU A N 1
ATOM 3438 C CA . GLU A 1 422 ? -8.884 -5.100 -21.967 1.00 72.88 422 GLU A CA 1
ATOM 3439 C C . GLU A 1 422 ? -7.854 -6.080 -22.524 1.00 72.88 422 GLU A C 1
ATOM 3441 O O . GLU A 1 422 ? -6.678 -5.736 -22.654 1.00 72.88 422 GLU A O 1
ATOM 3446 N N . HIS A 1 423 ? -8.302 -7.253 -22.974 1.00 77.56 423 HIS A N 1
ATOM 3447 C CA . HIS A 1 423 ? -7.419 -8.230 -23.602 1.00 77.56 423 HIS A CA 1
ATOM 3448 C C . HIS A 1 423 ? -6.784 -7.694 -24.896 1.00 77.56 423 HIS A C 1
ATOM 3450 O O . HIS A 1 423 ? -5.580 -7.852 -25.118 1.00 77.56 423 HIS A O 1
ATOM 3456 N N . ALA A 1 424 ? -7.560 -6.993 -25.728 1.00 74.12 424 ALA A N 1
ATOM 3457 C CA . ALA A 1 424 ? -7.048 -6.357 -26.941 1.00 74.12 424 ALA A CA 1
ATOM 3458 C C . ALA A 1 424 ? -5.976 -5.298 -26.637 1.00 74.12 424 ALA A C 1
ATOM 3460 O O . ALA A 1 424 ? -4.945 -5.246 -27.310 1.00 74.12 424 ALA A O 1
ATOM 3461 N N . ARG A 1 425 ? -6.174 -4.489 -25.591 1.00 79.19 425 ARG A N 1
ATOM 3462 C CA . ARG A 1 425 ? -5.186 -3.500 -25.138 1.00 79.19 425 ARG A CA 1
ATOM 3463 C C . ARG A 1 425 ? -3.915 -4.134 -24.603 1.00 79.19 425 ARG A C 1
ATOM 3465 O O . ARG A 1 425 ? -2.836 -3.712 -25.001 1.00 79.19 425 ARG A O 1
ATOM 3472 N N . GLN A 1 426 ? -4.026 -5.162 -23.764 1.00 84.25 426 GLN A N 1
ATOM 3473 C CA . GLN A 1 426 ? -2.861 -5.909 -23.278 1.00 84.25 426 GLN A CA 1
ATOM 3474 C C . GLN A 1 426 ? -2.054 -6.493 -24.446 1.00 84.25 426 GLN A C 1
ATOM 3476 O O . GLN A 1 426 ? -0.827 -6.403 -24.462 1.00 84.25 426 GLN A O 1
ATOM 3481 N N . LYS A 1 427 ? -2.730 -7.034 -25.472 1.00 83.31 427 LYS A N 1
ATOM 3482 C CA . LYS A 1 427 ? -2.075 -7.537 -26.690 1.00 83.31 427 LYS A CA 1
ATOM 3483 C C . LYS A 1 427 ? -1.355 -6.427 -27.466 1.00 83.31 427 LYS A C 1
ATOM 3485 O O . LYS A 1 427 ? -0.247 -6.658 -27.951 1.00 83.31 427 LYS A O 1
ATOM 3490 N N . LEU A 1 428 ? -1.951 -5.238 -27.571 1.00 81.38 428 LEU A N 1
ATOM 3491 C CA . LEU A 1 428 ? -1.319 -4.083 -28.217 1.00 81.38 428 LEU A CA 1
ATOM 3492 C C . LEU A 1 428 ? -0.086 -3.609 -27.451 1.00 81.38 428 LEU A C 1
ATOM 3494 O O . LEU A 1 428 ? 0.966 -3.462 -28.062 1.00 81.38 428 LEU A O 1
ATOM 3498 N N . TYR A 1 429 ? -0.172 -3.461 -26.129 1.00 89.56 429 TYR A N 1
ATOM 3499 C CA . TYR A 1 429 ? 0.982 -3.098 -25.305 1.00 89.56 429 TYR A CA 1
ATOM 3500 C C . TYR A 1 429 ? 2.123 -4.115 -25.420 1.00 89.56 429 TYR A C 1
ATOM 3502 O O . TYR A 1 429 ? 3.260 -3.719 -25.657 1.00 89.56 429 TYR A O 1
ATOM 3510 N N . ARG A 1 430 ? 1.829 -5.423 -25.368 1.00 89.31 430 ARG A N 1
ATOM 3511 C CA . ARG A 1 430 ? 2.831 -6.474 -25.632 1.00 89.31 430 ARG A CA 1
ATOM 3512 C C . ARG A 1 430 ? 3.487 -6.324 -27.004 1.00 89.31 430 ARG A C 1
ATOM 3514 O O . ARG A 1 430 ? 4.685 -6.547 -27.143 1.00 89.31 430 ARG A O 1
ATOM 3521 N N . SER A 1 431 ? 2.705 -5.965 -28.019 1.00 83.00 431 SER A N 1
ATOM 3522 C CA . SER A 1 431 ? 3.213 -5.771 -29.381 1.00 83.00 431 SER A CA 1
ATOM 3523 C C . SER A 1 431 ? 4.100 -4.525 -29.470 1.00 83.00 431 SER A C 1
ATOM 3525 O O . SER A 1 431 ? 5.183 -4.601 -30.038 1.00 83.00 431 SER A O 1
ATOM 3527 N N . ILE A 1 432 ? 3.706 -3.415 -28.836 1.00 86.81 432 ILE A N 1
ATOM 3528 C CA . ILE A 1 432 ? 4.516 -2.191 -28.742 1.00 86.81 432 ILE A CA 1
ATOM 3529 C C . ILE A 1 432 ? 5.849 -2.467 -28.047 1.00 86.81 432 ILE A C 1
ATOM 3531 O O . ILE A 1 432 ? 6.884 -2.037 -28.555 1.00 86.81 432 ILE A O 1
ATOM 3535 N N . ILE A 1 433 ? 5.836 -3.191 -26.921 1.00 91.81 433 ILE A N 1
ATOM 3536 C CA . ILE A 1 433 ? 7.059 -3.582 -26.209 1.00 91.81 433 ILE A CA 1
ATOM 3537 C C . ILE A 1 433 ? 7.963 -4.359 -27.166 1.00 91.81 433 ILE A C 1
ATOM 3539 O O . ILE A 1 433 ? 9.069 -3.908 -27.428 1.00 91.81 433 ILE A O 1
ATOM 3543 N N . LYS A 1 434 ? 7.475 -5.437 -27.793 1.00 88.25 434 LYS A N 1
ATOM 3544 C CA . LYS A 1 434 ? 8.271 -6.249 -28.733 1.00 88.25 434 LYS A CA 1
ATOM 3545 C C . LYS A 1 434 ? 8.847 -5.450 -29.906 1.00 88.25 434 LYS A C 1
ATOM 3547 O O . LYS A 1 434 ? 10.003 -5.648 -30.269 1.00 88.25 434 LYS A O 1
ATOM 3552 N N . VAL A 1 435 ? 8.067 -4.544 -30.501 1.00 82.12 435 VAL A N 1
ATOM 3553 C CA . VAL A 1 435 ? 8.551 -3.687 -31.600 1.00 82.12 435 VAL A CA 1
ATOM 3554 C C . VAL A 1 435 ? 9.584 -2.676 -31.094 1.00 82.12 435 VAL A C 1
ATOM 3556 O O . VAL A 1 435 ? 10.538 -2.376 -31.806 1.00 82.12 435 VAL A O 1
ATOM 3559 N N . SER A 1 436 ? 9.461 -2.204 -29.851 1.00 89.38 436 SER A N 1
ATOM 3560 C CA . SER A 1 436 ? 10.457 -1.333 -29.211 1.00 89.38 436 SER A CA 1
ATOM 3561 C C . SER A 1 436 ? 11.768 -2.077 -28.943 1.00 89.38 436 SER A C 1
ATOM 3563 O O . SER A 1 436 ? 12.833 -1.564 -29.283 1.00 89.38 436 SER A O 1
ATOM 3565 N N . GLU A 1 437 ? 11.704 -3.324 -28.458 1.00 88.00 437 GLU A N 1
ATOM 3566 C CA . GLU A 1 437 ? 12.886 -4.189 -28.300 1.00 88.00 437 GLU A CA 1
ATOM 3567 C C . GLU A 1 437 ? 13.583 -4.399 -29.644 1.00 88.00 437 GLU A C 1
ATOM 3569 O O . GLU A 1 437 ? 14.809 -4.361 -29.755 1.00 88.00 437 GLU A O 1
ATOM 3574 N N . LYS A 1 438 ? 12.783 -4.584 -30.698 1.00 84.38 438 LYS A N 1
ATOM 3575 C CA . LYS A 1 438 ? 13.297 -4.753 -32.048 1.00 84.38 438 LYS A CA 1
ATOM 3576 C C . LYS A 1 438 ? 13.954 -3.486 -32.578 1.00 84.38 438 LYS A C 1
ATOM 3578 O O . LYS A 1 438 ? 15.041 -3.567 -33.145 1.00 84.38 438 LYS A O 1
ATOM 3583 N N . LEU A 1 439 ? 13.318 -2.333 -32.391 1.00 86.31 439 LEU A N 1
ATOM 3584 C CA . LEU A 1 439 ? 13.865 -1.039 -32.779 1.00 86.31 439 LEU A CA 1
ATOM 3585 C C . LEU A 1 439 ? 15.204 -0.779 -32.083 1.00 86.31 439 LEU A C 1
ATOM 3587 O O . LEU A 1 439 ? 16.137 -0.323 -32.741 1.00 86.31 439 LEU A O 1
ATOM 3591 N N . TYR A 1 440 ? 15.327 -1.123 -30.800 1.00 90.81 440 TYR A N 1
ATOM 3592 C CA . TYR A 1 440 ? 16.590 -1.034 -30.073 1.00 90.81 440 TYR A CA 1
ATOM 3593 C C . TYR A 1 440 ? 17.689 -1.887 -30.724 1.00 90.81 440 TYR A C 1
ATOM 3595 O O . TYR A 1 440 ? 18.757 -1.365 -31.045 1.00 90.81 440 TYR A O 1
ATOM 3603 N N . GLU A 1 441 ? 17.424 -3.167 -31.009 1.00 85.81 441 GLU A N 1
ATOM 3604 C CA . GLU A 1 441 ? 18.419 -4.039 -31.654 1.00 85.81 441 GLU A CA 1
ATOM 3605 C C . GLU A 1 441 ? 18.819 -3.550 -33.050 1.00 85.81 441 GLU A C 1
ATOM 3607 O O . GLU A 1 441 ? 19.999 -3.567 -33.400 1.00 85.81 441 GLU A O 1
ATOM 3612 N N . VAL A 1 442 ? 17.860 -3.082 -33.853 1.00 82.06 442 VAL A N 1
ATOM 3613 C CA . VAL A 1 442 ? 18.151 -2.538 -35.189 1.00 82.06 442 VAL A CA 1
ATOM 3614 C C . VAL A 1 442 ? 18.979 -1.257 -35.082 1.00 82.06 442 VAL A C 1
ATOM 3616 O O . VAL A 1 442 ? 19.941 -1.108 -35.831 1.00 82.06 442 VAL A O 1
ATOM 3619 N N . THR A 1 443 ? 18.668 -0.380 -34.124 1.00 86.88 443 THR A N 1
ATOM 3620 C CA . THR A 1 443 ? 19.433 0.853 -33.869 1.00 86.88 443 THR A CA 1
ATOM 3621 C C . THR A 1 443 ? 20.873 0.528 -33.476 1.00 86.88 443 THR A C 1
ATOM 3623 O O . THR A 1 443 ? 21.809 1.063 -34.063 1.00 86.88 443 THR A O 1
ATOM 3626 N N . ARG A 1 444 ? 21.073 -0.437 -32.572 1.00 89.38 444 ARG A N 1
ATOM 3627 C CA . ARG A 1 444 ? 22.410 -0.901 -32.172 1.00 89.38 444 ARG A CA 1
ATOM 3628 C C . ARG A 1 444 ? 23.212 -1.439 -33.362 1.00 89.38 444 ARG A C 1
ATOM 3630 O O . ARG A 1 444 ? 24.397 -1.146 -33.498 1.00 89.38 444 ARG A O 1
ATOM 3637 N N . LEU A 1 445 ? 22.574 -2.226 -34.230 1.00 84.25 445 LEU A N 1
ATOM 3638 C CA . LEU A 1 445 ? 23.202 -2.769 -35.440 1.00 84.25 445 LEU A CA 1
ATOM 3639 C C . LEU A 1 445 ? 23.480 -1.700 -36.505 1.00 84.25 445 LEU A C 1
ATOM 3641 O O . LEU A 1 445 ? 24.415 -1.865 -37.286 1.00 84.25 445 LEU A O 1
ATOM 3645 N N . TYR A 1 446 ? 22.666 -0.647 -36.572 1.00 87.31 446 TYR A N 1
ATOM 3646 C CA . TYR A 1 446 ? 22.880 0.515 -37.435 1.00 87.31 446 TYR A CA 1
ATOM 3647 C C . TYR A 1 446 ? 24.104 1.318 -36.969 1.00 87.31 446 TYR A C 1
ATOM 3649 O O . TYR A 1 446 ? 24.985 1.628 -37.769 1.00 87.31 446 TYR A O 1
ATOM 3657 N N . GLU A 1 447 ? 24.214 1.576 -35.664 1.00 87.75 447 GLU A N 1
ATOM 3658 C CA . GLU A 1 447 ? 25.366 2.257 -35.057 1.00 87.75 447 GLU A CA 1
ATOM 3659 C C . GLU A 1 447 ? 26.664 1.442 -35.184 1.00 87.75 447 GLU A C 1
ATOM 3661 O O . GLU A 1 447 ? 27.739 1.997 -35.413 1.00 87.75 447 GLU A O 1
ATOM 3666 N N . GLU A 1 448 ? 26.590 0.113 -35.049 1.00 87.50 448 GLU A N 1
ATOM 3667 C CA . GLU A 1 448 ? 27.739 -0.773 -35.260 1.00 87.50 448 GLU A CA 1
ATOM 3668 C C . GLU A 1 448 ? 28.251 -0.718 -36.704 1.00 87.50 448 GLU A C 1
ATOM 3670 O O . GLU A 1 448 ? 29.463 -0.638 -36.912 1.00 87.50 448 GLU A O 1
ATOM 3675 N N . ASP A 1 449 ? 27.350 -0.711 -37.689 1.00 82.69 449 ASP A N 1
ATOM 3676 C CA . ASP A 1 449 ? 27.737 -0.546 -39.091 1.00 82.69 449 ASP A CA 1
ATOM 3677 C C . ASP A 1 449 ? 28.337 0.832 -39.352 1.00 82.69 449 ASP A C 1
ATOM 3679 O O . ASP A 1 449 ? 29.361 0.909 -40.023 1.00 82.69 449 ASP A O 1
ATOM 3683 N N . GLY A 1 450 ? 27.778 1.900 -38.773 1.00 85.19 450 GLY A N 1
ATOM 3684 C CA . GLY A 1 450 ? 28.357 3.243 -38.860 1.00 85.19 450 GLY A CA 1
ATOM 3685 C C . GLY A 1 450 ? 29.803 3.293 -38.352 1.00 85.19 450 GLY A C 1
ATOM 3686 O O . GLY A 1 450 ? 30.683 3.814 -39.036 1.00 85.19 450 GLY A O 1
ATOM 3687 N N . ARG A 1 451 ? 30.084 2.669 -37.198 1.00 88.25 451 ARG A N 1
ATOM 3688 C CA . ARG A 1 451 ? 31.456 2.566 -36.667 1.00 88.25 451 ARG A CA 1
ATOM 3689 C C . ARG A 1 451 ? 32.380 1.762 -37.579 1.00 88.25 451 ARG A C 1
ATOM 3691 O O . ARG A 1 451 ? 33.509 2.182 -37.802 1.00 88.25 451 ARG A O 1
ATOM 3698 N N . LYS A 1 452 ? 31.912 0.633 -38.120 1.00 85.31 452 LYS A N 1
ATOM 3699 C CA . LYS A 1 452 ? 32.705 -0.203 -39.038 1.00 85.31 452 LYS A CA 1
ATOM 3700 C C . LYS A 1 452 ? 32.988 0.498 -40.362 1.00 85.31 452 LYS A C 1
ATOM 3702 O O . LYS A 1 452 ? 34.106 0.410 -40.848 1.00 85.31 452 LYS A O 1
ATOM 3707 N N . ILE A 1 453 ? 32.015 1.222 -40.914 1.00 84.69 453 ILE A N 1
ATOM 3708 C CA . ILE A 1 453 ? 32.210 2.055 -42.107 1.00 84.69 453 ILE A CA 1
ATOM 3709 C C . ILE A 1 453 ? 33.296 3.100 -41.834 1.00 84.69 453 ILE A C 1
ATOM 3711 O O . ILE A 1 453 ? 34.221 3.217 -42.629 1.00 84.69 453 ILE A O 1
ATOM 3715 N N . SER A 1 454 ? 33.240 3.800 -40.695 1.00 85.50 454 SER A N 1
ATOM 3716 C CA . SER A 1 454 ? 34.284 4.761 -40.306 1.00 85.50 454 SER A CA 1
ATOM 3717 C C . SER A 1 454 ? 35.663 4.101 -40.200 1.00 85.50 454 SER A C 1
ATOM 3719 O O . SER A 1 454 ? 36.625 4.609 -40.766 1.00 85.50 454 SER A O 1
ATOM 3721 N N . GLU A 1 455 ? 35.759 2.945 -39.538 1.00 88.69 455 GLU A N 1
ATOM 3722 C CA . GLU A 1 455 ? 37.013 2.189 -39.421 1.00 88.69 455 GLU A CA 1
ATOM 3723 C C . GLU A 1 455 ? 37.556 1.764 -40.795 1.00 88.69 455 GLU A C 1
ATOM 3725 O O . GLU A 1 455 ? 38.752 1.876 -41.065 1.00 88.69 455 GLU A O 1
ATOM 3730 N N . TYR A 1 456 ? 36.684 1.289 -41.688 1.00 86.44 456 TYR A N 1
ATOM 3731 C CA . TYR A 1 456 ? 37.070 0.870 -43.034 1.00 86.44 456 TYR A CA 1
ATOM 3732 C C . TYR A 1 456 ? 37.501 2.057 -43.887 1.00 86.44 456 TYR A C 1
ATOM 3734 O O . TYR A 1 456 ? 38.489 1.941 -44.608 1.00 86.44 456 TYR A O 1
ATOM 3742 N N . ARG A 1 457 ? 36.834 3.210 -43.762 1.00 84.06 457 ARG A N 1
ATOM 3743 C CA . ARG A 1 457 ? 37.238 4.459 -44.422 1.00 84.06 457 ARG A CA 1
ATOM 3744 C C . ARG A 1 457 ? 38.624 4.904 -43.959 1.00 84.06 457 ARG A C 1
ATOM 3746 O O . ARG A 1 457 ? 39.467 5.204 -44.803 1.00 84.06 457 ARG A O 1
ATOM 3753 N N . ASP A 1 458 ? 38.903 4.867 -42.656 1.00 86.06 458 ASP A N 1
ATOM 3754 C CA . ASP A 1 458 ? 40.226 5.201 -42.109 1.00 86.06 458 ASP A CA 1
ATOM 3755 C C . ASP A 1 458 ? 41.314 4.239 -42.614 1.00 86.06 458 ASP A C 1
ATOM 3757 O O . ASP A 1 458 ? 42.392 4.667 -43.041 1.00 86.06 458 ASP A O 1
ATOM 3761 N N . ARG A 1 459 ? 41.027 2.931 -42.629 1.00 86.12 459 ARG A N 1
ATOM 3762 C CA . ARG A 1 459 ? 41.938 1.909 -43.173 1.00 86.12 459 ARG A CA 1
ATOM 3763 C C . ARG A 1 459 ? 42.173 2.081 -44.669 1.00 86.12 459 ARG A C 1
ATOM 3765 O O . ARG A 1 459 ? 43.311 1.952 -45.120 1.00 86.12 459 ARG A O 1
ATOM 3772 N N . MET A 1 460 ? 41.127 2.385 -45.432 1.00 83.31 460 MET A N 1
ATOM 3773 C CA . MET A 1 460 ? 41.220 2.602 -46.872 1.00 83.31 460 MET A CA 1
ATOM 3774 C C . MET A 1 460 ? 42.053 3.848 -47.176 1.00 83.31 460 MET A C 1
ATOM 3776 O O . MET A 1 460 ? 42.965 3.782 -47.998 1.00 83.31 460 MET A O 1
ATOM 3780 N N . LYS A 1 461 ? 41.844 4.940 -46.429 1.00 84.31 461 LYS A N 1
ATOM 3781 C CA . LYS A 1 461 ? 42.669 6.153 -46.498 1.00 84.31 461 LYS A CA 1
ATOM 3782 C C . LYS A 1 461 ? 44.145 5.860 -46.232 1.00 84.31 461 LYS A C 1
ATOM 3784 O O . LYS A 1 461 ? 45.004 6.345 -46.961 1.00 84.31 461 LYS A O 1
ATOM 3789 N N . ALA A 1 462 ? 44.446 5.041 -45.224 1.00 84.12 462 ALA A N 1
ATOM 3790 C CA . ALA A 1 462 ? 45.816 4.625 -44.929 1.00 84.12 462 ALA A CA 1
ATOM 3791 C C . ALA A 1 462 ? 46.427 3.767 -46.053 1.00 84.12 462 ALA A C 1
ATOM 3793 O O . ALA A 1 462 ? 47.611 3.913 -46.352 1.00 84.12 462 ALA A O 1
ATOM 3794 N N . CYS A 1 463 ? 45.636 2.901 -46.698 1.00 79.00 463 CYS A N 1
ATOM 3795 C CA . CYS A 1 463 ? 46.092 2.113 -47.846 1.00 79.00 463 CYS A CA 1
ATOM 3796 C C . CYS A 1 463 ? 46.411 3.005 -49.050 1.00 79.00 463 CYS A C 1
ATOM 3798 O O . CYS A 1 463 ? 47.489 2.863 -49.619 1.00 79.00 463 CYS A O 1
ATOM 3800 N N . ILE A 1 464 ? 45.527 3.950 -49.390 1.00 78.31 464 ILE A N 1
ATOM 3801 C CA . ILE A 1 464 ? 45.737 4.916 -50.482 1.00 78.31 464 ILE A CA 1
ATOM 3802 C C . ILE A 1 464 ? 46.984 5.769 -50.205 1.00 78.31 464 ILE A C 1
ATOM 3804 O O . ILE A 1 464 ? 47.862 5.871 -51.057 1.00 78.31 464 ILE A O 1
ATOM 3808 N N . GLN A 1 465 ? 47.129 6.297 -48.985 1.00 81.38 465 GLN A N 1
ATOM 3809 C CA . GLN A 1 465 ? 48.301 7.090 -48.605 1.00 81.38 465 GLN A CA 1
ATOM 3810 C C . GLN A 1 465 ? 49.605 6.288 -48.710 1.00 81.38 465 GLN A C 1
ATOM 3812 O O . GLN A 1 465 ? 50.587 6.795 -49.239 1.00 81.38 465 GLN A O 1
ATOM 3817 N N . ALA A 1 466 ? 49.617 5.028 -48.263 1.00 79.69 466 ALA A N 1
ATOM 3818 C CA . ALA A 1 466 ? 50.796 4.169 -48.367 1.00 79.69 466 ALA A CA 1
ATOM 3819 C C . ALA A 1 466 ? 51.182 3.870 -49.826 1.00 79.69 466 ALA A C 1
ATOM 3821 O O . ALA A 1 466 ? 52.369 3.751 -50.135 1.00 79.69 466 ALA A O 1
ATOM 3822 N N . VAL A 1 467 ? 50.195 3.758 -50.722 1.00 74.94 467 VAL A N 1
ATOM 3823 C CA . VAL A 1 467 ? 50.441 3.611 -52.162 1.00 74.94 467 VAL A CA 1
ATOM 3824 C C . VAL A 1 467 ? 51.056 4.893 -52.729 1.00 74.94 467 VAL A C 1
ATOM 3826 O O . VAL A 1 467 ? 52.098 4.817 -53.377 1.00 74.94 467 VAL A O 1
ATOM 3829 N N . HIS A 1 468 ? 50.499 6.063 -52.409 1.00 75.88 468 HIS A N 1
ATOM 3830 C CA . HIS A 1 468 ? 51.040 7.356 -52.837 1.00 75.88 468 HIS A CA 1
ATOM 3831 C C . HIS A 1 468 ? 52.441 7.655 -52.306 1.00 75.88 468 HIS A C 1
ATOM 3833 O O . HIS A 1 468 ? 53.288 8.157 -53.046 1.00 75.88 468 HIS A O 1
ATOM 3839 N N . ASP A 1 469 ? 52.701 7.374 -51.029 1.00 78.50 469 ASP A N 1
ATOM 3840 C CA . ASP A 1 469 ? 54.015 7.592 -50.424 1.00 78.50 469 ASP A CA 1
ATOM 3841 C C . ASP A 1 469 ? 55.067 6.742 -51.147 1.00 78.50 469 ASP A C 1
ATOM 3843 O O . ASP A 1 469 ? 56.134 7.245 -51.500 1.00 78.50 469 ASP A O 1
ATOM 3847 N N . TYR A 1 470 ? 54.728 5.494 -51.484 1.00 73.50 470 TYR A N 1
ATOM 3848 C CA . TYR A 1 470 ? 55.598 4.623 -52.268 1.00 73.50 470 TYR A CA 1
ATOM 3849 C C . TYR A 1 470 ? 55.795 5.111 -53.711 1.00 73.50 470 TYR A C 1
ATOM 3851 O O . TYR A 1 470 ? 56.926 5.118 -54.203 1.00 73.50 470 TYR A O 1
ATOM 3859 N N . GLU A 1 471 ? 54.726 5.527 -54.396 1.00 70.75 471 GLU A N 1
ATOM 3860 C CA . GLU A 1 471 ? 54.795 6.106 -55.747 1.00 70.75 471 GLU A CA 1
ATOM 3861 C C . GLU A 1 471 ? 55.724 7.324 -55.778 1.00 70.75 471 GLU A C 1
ATOM 3863 O O . GLU A 1 471 ? 56.606 7.432 -56.635 1.00 70.75 471 GLU A O 1
ATOM 3868 N N . LYS A 1 472 ? 55.584 8.203 -54.783 1.00 74.69 472 LYS A N 1
ATOM 3869 C CA . LYS A 1 472 ? 56.375 9.422 -54.623 1.00 74.69 472 LYS A CA 1
ATOM 3870 C C . LYS A 1 472 ? 57.840 9.136 -54.299 1.00 74.69 472 LYS A C 1
ATOM 3872 O O . LYS A 1 472 ? 58.716 9.774 -54.881 1.00 74.69 472 LYS A O 1
ATOM 3877 N N . GLU A 1 473 ? 58.120 8.199 -53.394 1.00 73.31 473 GLU A N 1
ATOM 3878 C CA . GLU A 1 473 ? 59.487 7.811 -53.017 1.00 73.31 473 GLU A CA 1
ATOM 3879 C C . GLU A 1 473 ? 60.255 7.154 -54.171 1.00 73.31 473 GLU A C 1
ATOM 3881 O O . GLU A 1 473 ? 61.474 7.301 -54.259 1.00 73.31 473 GLU A O 1
ATOM 3886 N N . ASN A 1 474 ? 59.553 6.476 -55.082 1.00 67.94 474 ASN A N 1
ATOM 3887 C CA . ASN A 1 474 ? 60.160 5.746 -56.197 1.00 67.94 474 ASN A CA 1
ATOM 3888 C C . ASN A 1 474 ? 60.038 6.468 -57.550 1.00 67.94 474 ASN A C 1
ATOM 3890 O O . ASN A 1 474 ? 60.486 5.935 -58.565 1.00 67.94 474 ASN A O 1
ATOM 3894 N N . GLY A 1 475 ? 59.465 7.678 -57.579 1.00 61.81 475 GLY A N 1
ATOM 3895 C CA . GLY A 1 475 ? 59.277 8.461 -58.805 1.00 61.81 475 GLY A CA 1
ATOM 3896 C C . GLY A 1 475 ? 58.398 7.763 -59.846 1.00 61.81 475 GLY A C 1
ATOM 3897 O O . GLY A 1 475 ? 58.577 7.988 -61.043 1.00 61.81 475 GLY A O 1
ATOM 3898 N N . LEU A 1 476 ? 57.494 6.893 -59.393 1.00 63.16 476 LEU A N 1
ATOM 3899 C CA . LEU A 1 476 ? 56.586 6.132 -60.241 1.00 63.16 476 LEU A CA 1
ATOM 3900 C C . LEU A 1 476 ? 55.361 6.984 -60.567 1.00 63.16 476 LEU A C 1
ATOM 3902 O O . LEU A 1 476 ? 54.844 7.718 -59.726 1.00 63.16 476 LEU A O 1
ATOM 3906 N N . THR A 1 477 ? 54.883 6.873 -61.800 1.00 57.47 477 THR A N 1
ATOM 3907 C CA . THR A 1 477 ? 53.598 7.440 -62.221 1.00 57.47 477 THR A CA 1
ATOM 3908 C C . THR A 1 477 ? 52.611 6.308 -62.484 1.00 57.47 477 THR A C 1
ATOM 3910 O O . THR A 1 477 ? 53.022 5.196 -62.810 1.00 57.47 477 THR A O 1
ATOM 3913 N N . GLY A 1 478 ? 51.300 6.568 -62.403 1.00 53.19 478 GLY A N 1
ATOM 3914 C CA . GLY A 1 478 ? 50.249 5.551 -62.600 1.00 53.19 478 GLY A CA 1
ATOM 3915 C C . GLY A 1 478 ? 50.340 4.727 -63.904 1.00 53.19 478 GLY A C 1
ATOM 3916 O O . GLY A 1 478 ? 49.689 3.694 -64.025 1.00 53.19 478 GLY A O 1
ATOM 3917 N N . GLN A 1 479 ? 51.175 5.136 -64.869 1.00 50.31 479 GLN A N 1
ATOM 3918 C CA . GLN A 1 479 ? 51.461 4.417 -66.117 1.00 50.31 479 GLN A CA 1
ATOM 3919 C C . GLN A 1 479 ? 52.575 3.353 -66.012 1.00 50.31 479 GLN A C 1
ATOM 3921 O O . GLN A 1 479 ? 52.669 2.478 -66.882 1.00 50.31 479 GLN A O 1
ATOM 3926 N N . ASP A 1 480 ? 53.403 3.375 -64.964 1.00 52.12 480 ASP A N 1
ATOM 3927 C CA . ASP A 1 480 ? 54.526 2.442 -64.791 1.00 52.12 480 ASP A CA 1
ATOM 3928 C C . ASP A 1 480 ? 54.069 1.041 -64.344 1.00 52.12 480 ASP A C 1
ATOM 3930 O O . ASP A 1 480 ? 54.722 0.041 -64.651 1.00 52.12 480 ASP A O 1
ATOM 3934 N N . TYR A 1 481 ? 52.881 0.939 -63.740 1.00 51.00 481 TYR A N 1
ATOM 3935 C CA . TYR A 1 481 ? 52.252 -0.322 -63.327 1.00 51.00 481 TYR A CA 1
ATOM 3936 C C . TYR A 1 481 ? 51.950 -1.260 -64.502 1.00 51.00 481 TYR A C 1
ATOM 3938 O O . TYR A 1 481 ? 52.217 -2.460 -64.437 1.00 51.00 481 TYR A O 1
ATOM 3946 N N . SER A 1 482 ? 51.478 -0.709 -65.621 1.00 48.38 482 SER A N 1
ATOM 3947 C CA . SER A 1 482 ? 51.193 -1.463 -66.850 1.00 48.38 482 SER A CA 1
ATOM 3948 C C . SER A 1 482 ? 52.446 -1.966 -67.579 1.00 48.38 482 SER A C 1
ATOM 3950 O O . SER A 1 482 ? 52.359 -2.901 -68.375 1.00 48.38 482 SER A O 1
ATOM 3952 N N . ARG A 1 483 ? 53.628 -1.385 -67.318 1.00 46.31 483 ARG A N 1
ATOM 3953 C CA . ARG A 1 483 ? 54.892 -1.819 -67.944 1.00 46.31 483 ARG A CA 1
ATOM 3954 C C . ARG A 1 483 ? 55.516 -3.035 -67.269 1.00 46.31 483 ARG A C 1
ATOM 3956 O O . ARG A 1 483 ? 56.168 -3.817 -67.958 1.00 46.31 483 ARG A O 1
ATOM 3963 N N . TYR A 1 484 ? 55.299 -3.223 -65.969 1.00 50.38 484 TYR A N 1
ATOM 3964 C CA . TYR A 1 484 ? 55.843 -4.369 -65.234 1.00 50.38 484 TYR A CA 1
ATOM 3965 C C . TYR A 1 484 ? 55.001 -5.650 -65.373 1.00 50.38 484 TYR A C 1
ATOM 3967 O O . TYR A 1 484 ? 55.561 -6.735 -65.262 1.00 50.38 484 TYR A O 1
ATOM 3975 N N . GLY A 1 485 ? 53.704 -5.551 -65.695 1.00 44.41 485 GLY A N 1
ATOM 3976 C CA . GLY A 1 485 ? 52.835 -6.720 -65.922 1.00 44.41 485 GLY A CA 1
ATOM 3977 C C . GLY A 1 485 ? 53.001 -7.410 -67.287 1.00 44.41 485 GLY A C 1
ATOM 3978 O O . GLY A 1 485 ? 52.648 -8.573 -67.439 1.00 44.41 485 GLY A O 1
ATOM 3979 N N . LEU A 1 486 ? 53.572 -6.728 -68.290 1.00 42.03 486 LEU A N 1
ATOM 3980 C CA . LEU A 1 486 ? 53.644 -7.235 -69.675 1.00 42.03 486 LEU A CA 1
ATOM 3981 C C . LEU A 1 486 ? 55.072 -7.510 -70.184 1.00 42.03 486 LEU A C 1
ATOM 3983 O O . LEU A 1 486 ? 55.258 -7.955 -71.319 1.00 42.03 486 LEU A O 1
ATOM 3987 N N . GLY A 1 487 ? 56.098 -7.275 -69.365 1.00 38.19 487 GLY A N 1
ATOM 3988 C CA . GLY A 1 487 ? 57.496 -7.448 -69.752 1.00 38.19 487 GLY A CA 1
ATOM 3989 C C . GLY A 1 487 ? 58.099 -8.755 -69.248 1.00 38.19 487 GLY A C 1
ATOM 3990 O O . GLY A 1 487 ? 58.399 -8.880 -68.067 1.00 38.19 487 GLY A O 1
ATOM 3991 N N . LYS A 1 488 ? 58.386 -9.696 -70.158 1.00 40.91 488 LYS A N 1
ATOM 3992 C CA . LYS A 1 488 ? 59.362 -10.778 -69.937 1.00 40.91 488 LYS A CA 1
ATOM 3993 C C . LYS A 1 488 ? 60.726 -10.176 -69.560 1.00 40.91 488 LYS A C 1
ATOM 3995 O O . LYS A 1 488 ? 61.559 -9.942 -70.431 1.00 40.91 488 LYS A O 1
ATOM 4000 N N . ALA A 1 489 ? 60.971 -9.949 -68.277 1.00 38.72 489 ALA A N 1
ATOM 4001 C CA . ALA A 1 489 ? 62.298 -9.722 -67.731 1.00 38.72 489 ALA A CA 1
ATOM 4002 C C . ALA A 1 489 ? 62.422 -10.528 -66.438 1.00 38.72 489 ALA A C 1
ATOM 4004 O O . ALA A 1 489 ? 61.666 -10.354 -65.490 1.00 38.72 489 ALA A O 1
ATOM 4005 N N . SER A 1 490 ? 63.374 -11.452 -66.440 1.00 39.38 490 SER A N 1
ATOM 4006 C CA . SER A 1 490 ? 63.735 -12.373 -65.366 1.00 39.38 490 SER A CA 1
ATOM 4007 C C . SER A 1 490 ? 64.396 -11.662 -64.173 1.00 39.38 490 SER A C 1
ATOM 4009 O O . SER A 1 490 ? 65.531 -11.970 -63.812 1.00 39.38 490 SER A O 1
ATOM 4011 N N . GLY A 1 491 ? 63.708 -10.689 -63.580 1.00 41.75 491 GLY A N 1
ATOM 4012 C CA . GLY A 1 491 ? 64.062 -10.059 -62.313 1.00 41.75 491 GLY A CA 1
ATOM 4013 C C . GLY A 1 491 ? 62.841 -10.123 -61.411 1.00 41.75 491 GLY A C 1
ATOM 4014 O O . GLY A 1 491 ? 61.803 -9.579 -61.770 1.00 41.75 491 GLY A O 1
ATOM 4015 N N . GLY A 1 492 ? 62.941 -10.849 -60.295 1.00 43.81 492 GLY A N 1
ATOM 4016 C CA . GLY A 1 492 ? 61.823 -11.058 -59.378 1.00 43.81 492 GLY A CA 1
ATOM 4017 C C . GLY A 1 492 ? 61.139 -9.742 -59.019 1.00 43.81 492 GLY A C 1
ATOM 4018 O O . GLY A 1 492 ? 61.811 -8.758 -58.704 1.00 43.81 492 GLY A O 1
ATOM 4019 N N . ILE A 1 493 ? 59.806 -9.739 -59.084 1.00 50.91 493 ILE A N 1
ATOM 4020 C CA . ILE A 1 493 ? 58.967 -8.678 -58.530 1.00 50.91 493 ILE A CA 1
ATOM 4021 C C . ILE A 1 493 ? 59.474 -8.430 -57.104 1.00 50.91 493 ILE A C 1
ATOM 4023 O O . ILE A 1 493 ? 59.544 -9.358 -56.296 1.00 50.91 493 ILE A O 1
ATOM 4027 N N . SER A 1 494 ? 59.931 -7.210 -56.811 1.00 58.62 494 SER A N 1
ATOM 4028 C CA . SER A 1 494 ? 60.475 -6.918 -55.485 1.00 58.62 494 SER A CA 1
ATOM 4029 C C . SER A 1 494 ? 59.374 -7.147 -54.442 1.00 58.62 494 SER A C 1
ATOM 4031 O O . SER A 1 494 ? 58.198 -6.882 -54.700 1.00 58.62 494 SER A O 1
ATOM 4033 N N . ALA A 1 495 ? 59.730 -7.625 -53.246 1.00 58.03 495 ALA A N 1
ATOM 4034 C CA . ALA A 1 495 ? 58.767 -7.843 -52.158 1.00 58.03 495 ALA A CA 1
ATOM 4035 C C . ALA A 1 495 ? 57.907 -6.592 -51.856 1.00 58.03 495 ALA A C 1
ATOM 4037 O O . ALA A 1 495 ? 56.779 -6.698 -51.380 1.00 58.03 495 ALA A O 1
ATOM 4038 N N . GLN A 1 496 ? 58.420 -5.405 -52.190 1.00 58.72 496 GLN A N 1
ATOM 4039 C CA . GLN A 1 496 ? 57.731 -4.126 -52.048 1.00 58.72 496 GLN A CA 1
ATOM 4040 C C . GLN A 1 496 ? 56.618 -3.924 -53.092 1.00 58.72 496 GLN A C 1
ATOM 4042 O O . GLN A 1 496 ? 55.558 -3.413 -52.748 1.00 58.72 496 GLN A O 1
ATOM 4047 N N . MET A 1 497 ? 56.797 -4.389 -54.333 1.00 61.94 497 MET A N 1
ATOM 4048 C CA . MET A 1 497 ? 55.765 -4.310 -55.377 1.00 61.94 497 MET A CA 1
ATOM 4049 C C . MET A 1 497 ? 54.601 -5.280 -55.106 1.00 61.94 497 MET A C 1
ATOM 4051 O O . MET A 1 497 ? 53.437 -4.945 -55.337 1.00 61.94 497 MET A O 1
ATOM 4055 N N . HIS A 1 498 ? 54.893 -6.450 -54.524 1.00 64.44 498 HIS A N 1
ATOM 4056 C CA . HIS A 1 498 ? 53.861 -7.339 -53.981 1.00 64.44 498 HIS A CA 1
ATOM 4057 C C . HIS A 1 498 ? 53.099 -6.684 -52.821 1.00 64.44 498 HIS A 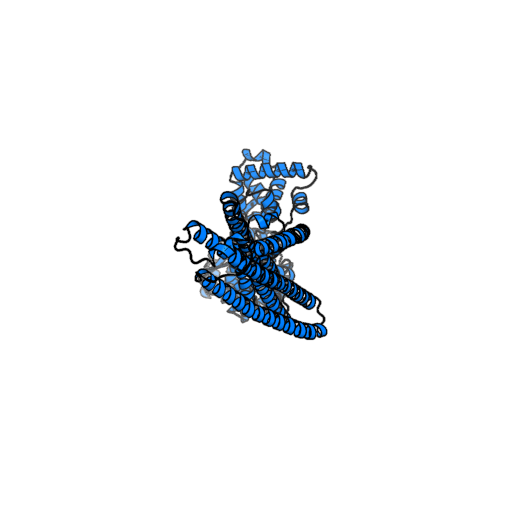C 1
ATOM 4059 O O . HIS A 1 498 ? 51.871 -6.733 -52.796 1.00 64.44 498 HIS A O 1
ATOM 4065 N N . SER A 1 499 ? 53.802 -6.008 -51.904 1.00 66.31 499 SER A N 1
ATOM 4066 C CA . SER A 1 499 ? 53.173 -5.264 -50.804 1.00 66.31 499 SER A CA 1
ATOM 4067 C C . SER A 1 499 ? 52.256 -4.141 -51.302 1.00 66.31 499 SER A C 1
ATOM 4069 O O . SER A 1 499 ? 51.198 -3.914 -50.721 1.00 66.31 499 SER A O 1
ATOM 4071 N N . LEU A 1 500 ? 52.633 -3.445 -52.374 1.00 68.12 500 LEU A N 1
ATOM 4072 C CA . LEU A 1 500 ? 51.822 -2.376 -52.952 1.00 68.12 500 LEU A CA 1
ATOM 4073 C C . LEU A 1 500 ? 50.574 -2.915 -53.665 1.00 68.12 500 LEU A C 1
ATOM 4075 O O . LEU A 1 500 ? 49.475 -2.400 -53.478 1.00 68.12 500 LEU A O 1
ATOM 4079 N N . THR A 1 501 ? 50.732 -3.992 -54.435 1.00 67.00 501 THR A N 1
ATOM 4080 C CA . THR A 1 501 ? 49.609 -4.680 -55.091 1.00 67.00 501 THR A CA 1
ATOM 4081 C C . THR A 1 501 ? 48.621 -5.214 -54.051 1.00 67.00 501 THR A C 1
ATOM 4083 O O . THR A 1 501 ? 47.410 -5.064 -54.213 1.00 67.00 501 THR A O 1
ATOM 4086 N N . ALA A 1 502 ? 49.125 -5.743 -52.931 1.00 69.31 502 ALA A N 1
ATOM 4087 C CA . ALA A 1 502 ? 48.304 -6.151 -51.796 1.00 69.31 502 ALA A CA 1
ATOM 4088 C C . ALA A 1 502 ? 47.552 -4.964 -51.169 1.00 69.31 502 ALA A C 1
ATOM 4090 O O . ALA A 1 502 ? 46.359 -5.079 -50.912 1.00 69.31 502 ALA A O 1
ATOM 4091 N N . LYS A 1 503 ? 48.199 -3.803 -50.991 1.00 71.81 503 LYS A N 1
ATOM 4092 C CA . LYS A 1 503 ? 47.549 -2.589 -50.459 1.00 71.81 503 LYS A CA 1
ATOM 4093 C C . LYS A 1 503 ? 46.478 -2.021 -51.386 1.00 71.81 503 LYS A C 1
ATOM 4095 O O . LYS A 1 503 ? 45.433 -1.587 -50.909 1.00 71.81 503 LYS A O 1
ATOM 4100 N N . LYS A 1 504 ? 46.699 -2.073 -52.700 1.00 71.75 504 LYS A N 1
ATOM 4101 C CA . LYS A 1 504 ? 45.696 -1.688 -53.699 1.00 71.75 504 LYS A CA 1
ATOM 4102 C C . LYS A 1 504 ? 44.499 -2.642 -53.689 1.00 71.75 504 LYS A C 1
ATOM 4104 O O . LYS A 1 504 ? 43.361 -2.191 -53.720 1.00 71.75 504 LYS A O 1
ATOM 4109 N N . THR A 1 505 ? 44.752 -3.946 -53.590 1.00 73.25 505 THR A N 1
ATOM 4110 C CA . THR A 1 505 ? 43.698 -4.970 -53.496 1.00 73.25 505 THR A CA 1
ATOM 4111 C C . THR A 1 505 ? 42.902 -4.830 -52.195 1.00 73.25 505 THR A C 1
ATOM 4113 O O . THR A 1 505 ? 41.676 -4.870 -52.221 1.00 73.25 505 THR A O 1
ATOM 4116 N N . GLU A 1 506 ? 43.578 -4.559 -51.071 1.00 76.31 506 GLU A N 1
ATOM 4117 C CA . GLU A 1 506 ? 42.940 -4.250 -49.784 1.00 76.31 506 GLU A CA 1
ATOM 4118 C C . GLU A 1 506 ? 42.044 -3.005 -49.890 1.00 76.31 506 GLU A C 1
ATOM 4120 O O . GLU A 1 506 ? 40.916 -3.031 -49.409 1.00 76.31 506 GLU A O 1
ATOM 4125 N N . ALA A 1 507 ? 42.494 -1.940 -50.564 1.00 72.56 507 ALA A N 1
ATOM 4126 C CA . ALA A 1 507 ? 41.684 -0.738 -50.771 1.00 72.56 507 ALA A CA 1
ATOM 4127 C C . ALA A 1 507 ? 40.422 -1.006 -51.616 1.00 72.56 507 ALA A C 1
ATOM 4129 O O . ALA A 1 507 ? 39.351 -0.515 -51.270 1.00 72.56 507 ALA A O 1
ATOM 4130 N N . VAL A 1 508 ? 40.520 -1.818 -52.679 1.00 74.81 508 VAL A N 1
ATOM 4131 C CA . VAL A 1 508 ? 39.351 -2.228 -53.485 1.00 74.81 508 VAL A CA 1
ATOM 4132 C C . VAL A 1 508 ? 38.365 -3.044 -52.646 1.00 74.81 508 VAL A C 1
ATOM 4134 O O . VAL A 1 508 ? 37.175 -2.740 -52.643 1.00 74.81 508 VAL A O 1
ATOM 4137 N N . SER A 1 509 ? 38.854 -4.023 -51.881 1.00 76.19 509 SER A N 1
ATOM 4138 C CA . SER A 1 509 ? 38.006 -4.836 -50.999 1.00 76.19 509 SER A CA 1
ATOM 4139 C C . SER A 1 509 ? 37.308 -3.985 -49.935 1.00 76.19 509 SER A C 1
ATOM 4141 O O . SER A 1 509 ? 36.112 -4.143 -49.711 1.00 76.19 509 SER A O 1
ATOM 4143 N N . LEU A 1 510 ? 38.027 -3.047 -49.304 1.00 77.19 510 LEU A N 1
ATOM 4144 C CA . LEU A 1 510 ? 37.454 -2.142 -48.304 1.00 77.19 510 LEU A CA 1
ATOM 4145 C C . LEU A 1 510 ? 36.382 -1.225 -48.904 1.00 77.19 510 LEU A C 1
ATOM 4147 O O . LEU A 1 510 ? 35.377 -0.966 -48.245 1.00 77.19 510 LEU A O 1
ATOM 4151 N N . ARG A 1 511 ? 36.558 -0.756 -50.145 1.00 80.19 511 ARG A N 1
ATOM 4152 C CA . ARG A 1 511 ? 35.545 0.033 -50.861 1.00 80.19 511 ARG A CA 1
ATOM 4153 C C . ARG A 1 511 ? 34.250 -0.757 -51.041 1.00 80.19 511 ARG A C 1
ATOM 4155 O O . ARG A 1 511 ? 33.168 -0.234 -50.769 1.00 80.19 511 ARG A O 1
ATOM 4162 N N . ASP A 1 512 ? 34.355 -1.999 -51.498 1.00 77.19 512 ASP A N 1
ATOM 4163 C CA . ASP A 1 512 ? 33.190 -2.844 -51.764 1.00 77.19 512 ASP A CA 1
ATOM 4164 C C . ASP A 1 512 ? 32.476 -3.231 -50.451 1.00 77.19 512 ASP A C 1
ATOM 4166 O O . ASP A 1 512 ? 31.240 -3.224 -50.382 1.00 77.19 512 ASP A O 1
ATOM 4170 N N . ASP A 1 513 ? 33.235 -3.429 -49.368 1.00 79.00 513 ASP A N 1
ATOM 4171 C CA . ASP A 1 513 ? 32.710 -3.621 -48.011 1.00 79.00 513 ASP A CA 1
ATOM 4172 C C . ASP A 1 513 ? 31.996 -2.372 -47.468 1.00 79.00 513 ASP A C 1
ATOM 4174 O O . ASP A 1 513 ? 30.931 -2.487 -46.852 1.00 79.00 513 ASP A O 1
ATOM 4178 N N . ILE A 1 514 ? 32.554 -1.174 -47.687 1.00 81.12 514 ILE A N 1
ATOM 4179 C CA . ILE A 1 514 ? 31.930 0.102 -47.302 1.00 81.12 514 ILE A CA 1
ATOM 4180 C C . ILE A 1 514 ? 30.587 0.254 -48.018 1.00 81.12 514 ILE A C 1
ATOM 4182 O O . ILE A 1 514 ? 29.573 0.439 -47.344 1.00 81.12 514 ILE A O 1
ATOM 4186 N N . ARG A 1 515 ? 30.550 0.080 -49.346 1.00 78.44 515 ARG A N 1
ATOM 4187 C CA . ARG A 1 515 ? 29.312 0.165 -50.143 1.00 78.44 515 ARG A CA 1
ATOM 4188 C C . ARG A 1 515 ? 28.255 -0.829 -49.667 1.00 78.44 515 ARG A C 1
ATOM 4190 O O . ARG A 1 515 ? 27.093 -0.468 -49.484 1.00 78.44 515 ARG A O 1
ATOM 4197 N N . SER A 1 516 ? 28.657 -2.072 -49.415 1.00 77.50 516 SER A N 1
ATOM 4198 C CA . SER A 1 516 ? 27.752 -3.117 -48.923 1.00 77.50 516 SER A CA 1
ATOM 4199 C C . SER A 1 516 ? 27.181 -2.772 -47.543 1.00 77.50 516 SER A C 1
ATOM 4201 O O . SER A 1 516 ? 25.985 -2.938 -47.287 1.00 77.50 516 SER A O 1
ATOM 4203 N N . ARG A 1 517 ? 28.007 -2.232 -46.639 1.00 80.69 517 ARG A N 1
ATOM 4204 C CA . ARG A 1 517 ? 27.558 -1.786 -45.312 1.00 80.69 517 ARG A CA 1
ATOM 4205 C C . ARG A 1 517 ? 26.687 -0.536 -45.367 1.00 80.69 517 ARG A C 1
ATOM 4207 O O . ARG A 1 517 ? 25.752 -0.443 -44.579 1.00 80.69 517 ARG A O 1
ATOM 4214 N N . GLU A 1 518 ? 26.941 0.398 -46.275 1.00 82.12 518 GLU A N 1
ATOM 4215 C CA . GLU A 1 518 ? 26.089 1.575 -46.492 1.00 82.12 518 GLU A CA 1
ATOM 4216 C C . GLU A 1 518 ? 24.694 1.171 -46.976 1.00 82.12 518 GLU A C 1
ATOM 4218 O O . GLU A 1 518 ? 23.693 1.667 -46.455 1.00 82.12 518 GLU A O 1
ATOM 4223 N N . GLN A 1 519 ? 24.607 0.190 -47.881 1.00 80.06 519 GLN A N 1
ATOM 4224 C CA . GLN A 1 519 ? 23.329 -0.391 -48.300 1.00 80.06 519 GLN A CA 1
ATOM 4225 C C . GLN A 1 519 ? 22.584 -1.043 -47.126 1.00 80.06 519 GLN A C 1
ATOM 4227 O O . GLN A 1 519 ? 21.397 -0.775 -46.921 1.00 80.06 519 GLN A O 1
ATOM 4232 N N . LEU A 1 520 ? 23.272 -1.847 -46.304 1.00 77.00 520 LEU A N 1
ATOM 4233 C CA . LEU A 1 520 ? 22.687 -2.433 -45.090 1.00 77.00 520 LEU A CA 1
ATOM 4234 C C . LEU A 1 520 ? 22.240 -1.359 -44.089 1.00 77.00 520 LEU A C 1
ATOM 4236 O O . LEU A 1 520 ? 21.191 -1.496 -43.455 1.00 77.00 520 LEU A O 1
ATOM 4240 N N . ARG A 1 521 ? 23.007 -0.275 -43.953 1.00 83.69 521 ARG A N 1
ATOM 4241 C CA . ARG A 1 521 ? 22.693 0.857 -43.078 1.00 83.69 521 ARG A CA 1
ATOM 4242 C C . ARG A 1 521 ? 21.423 1.578 -43.548 1.00 83.69 521 ARG A C 1
ATOM 4244 O O . ARG A 1 521 ? 20.536 1.797 -42.725 1.00 83.69 521 ARG A O 1
ATOM 4251 N N . ALA A 1 522 ? 21.271 1.829 -44.849 1.00 78.75 522 ALA A N 1
ATOM 4252 C CA . ALA A 1 522 ? 20.054 2.402 -45.431 1.00 78.75 522 ALA A CA 1
ATOM 4253 C C . ALA A 1 522 ? 18.824 1.493 -45.231 1.00 78.75 522 ALA A C 1
ATOM 4255 O O . ALA A 1 522 ? 17.743 1.955 -44.857 1.00 78.75 522 ALA A O 1
ATOM 4256 N N . GLN A 1 523 ? 18.982 0.175 -45.401 1.00 76.00 523 GLN A N 1
ATOM 4257 C CA . GLN A 1 523 ? 17.915 -0.794 -45.120 1.00 76.00 523 GLN A CA 1
ATOM 4258 C C . GLN A 1 523 ? 17.501 -0.792 -43.641 1.00 76.00 523 GLN A C 1
ATOM 4260 O O . GLN A 1 523 ? 16.307 -0.801 -43.325 1.00 76.00 523 GLN A O 1
ATOM 4265 N N . LYS A 1 524 ? 18.471 -0.732 -42.722 1.00 81.44 524 LYS A N 1
ATOM 4266 C CA . LYS A 1 524 ? 18.218 -0.633 -41.277 1.00 81.44 524 LYS A CA 1
ATOM 4267 C C . LYS A 1 524 ? 17.534 0.679 -40.903 1.00 81.44 524 LYS A C 1
ATOM 4269 O O . LYS A 1 524 ? 16.623 0.652 -40.082 1.00 81.44 524 LYS A O 1
ATOM 4274 N N . GLU A 1 525 ? 17.895 1.800 -41.522 1.00 84.62 525 GLU A N 1
ATOM 4275 C CA . GLU A 1 525 ? 17.233 3.092 -41.299 1.00 84.62 525 GLU A CA 1
ATOM 4276 C C . GLU A 1 525 ? 15.755 3.066 -41.723 1.00 84.62 525 GLU A C 1
ATOM 4278 O O . GLU A 1 525 ? 14.874 3.522 -40.980 1.00 84.62 525 GLU A O 1
ATOM 4283 N N . MET A 1 526 ? 15.452 2.458 -42.876 1.00 78.50 526 MET A N 1
ATOM 4284 C CA . MET A 1 526 ? 14.068 2.227 -43.300 1.00 78.50 526 MET A CA 1
ATOM 4285 C C . MET A 1 526 ? 13.308 1.367 -42.285 1.00 78.50 526 MET A C 1
ATOM 4287 O O . MET A 1 526 ? 12.170 1.686 -41.936 1.00 78.50 526 MET A O 1
ATOM 4291 N N . LEU A 1 527 ? 13.931 0.298 -41.779 1.00 75.00 527 LEU A N 1
ATOM 4292 C CA . LEU A 1 527 ? 13.327 -0.570 -40.769 1.00 75.00 527 LEU A CA 1
ATOM 4293 C C . LEU A 1 527 ? 13.088 0.176 -39.449 1.00 75.00 527 LEU A C 1
ATOM 4295 O O . LEU A 1 527 ? 12.011 0.058 -38.870 1.00 75.00 527 LEU A O 1
ATOM 4299 N N . MET A 1 528 ? 14.036 1.001 -39.000 1.00 83.38 528 MET A N 1
ATOM 4300 C CA . MET A 1 528 ? 13.866 1.851 -37.817 1.00 83.38 528 MET A CA 1
ATOM 4301 C C . MET A 1 528 ? 12.669 2.793 -37.974 1.00 83.38 528 MET A C 1
ATOM 4303 O O . MET A 1 528 ? 11.858 2.919 -37.055 1.00 83.38 528 MET A O 1
ATOM 4307 N N . THR A 1 529 ? 12.526 3.425 -39.141 1.00 81.69 529 THR A N 1
ATOM 4308 C CA . THR A 1 529 ? 11.387 4.302 -39.454 1.00 81.69 529 THR A CA 1
ATOM 4309 C C . THR A 1 529 ? 10.066 3.534 -39.405 1.00 81.69 529 THR A C 1
ATOM 4311 O O . THR A 1 529 ? 9.130 3.968 -38.733 1.00 81.69 529 THR A O 1
ATOM 4314 N N . ARG A 1 530 ? 10.008 2.339 -40.006 1.00 76.38 530 ARG A N 1
ATOM 4315 C CA . ARG A 1 530 ? 8.819 1.470 -39.965 1.00 76.38 530 ARG A CA 1
ATOM 4316 C C . ARG A 1 530 ? 8.454 1.035 -38.549 1.00 76.38 530 ARG A C 1
ATOM 4318 O O . ARG A 1 530 ? 7.287 1.130 -38.176 1.00 76.38 530 ARG A O 1
ATOM 4325 N N . CYS A 1 531 ? 9.427 0.630 -37.733 1.00 77.31 531 CYS A N 1
ATOM 4326 C CA . CYS A 1 531 ? 9.184 0.282 -36.333 1.00 77.31 531 CYS A CA 1
ATOM 4327 C C . CYS A 1 531 ? 8.577 1.461 -35.557 1.00 77.31 531 CYS A C 1
ATOM 4329 O O . CYS A 1 531 ? 7.600 1.277 -34.830 1.00 77.31 531 CYS A O 1
ATOM 4331 N N . ARG A 1 532 ? 9.103 2.682 -35.742 1.00 85.38 532 ARG A N 1
ATOM 4332 C CA . ARG A 1 532 ? 8.556 3.897 -35.110 1.00 85.38 532 ARG A CA 1
ATOM 4333 C C . ARG A 1 532 ? 7.119 4.170 -35.550 1.00 85.38 532 ARG A C 1
ATOM 4335 O O . ARG A 1 532 ? 6.264 4.418 -34.702 1.00 85.38 532 ARG A O 1
ATOM 4342 N N . GLU A 1 533 ? 6.830 4.065 -36.845 1.00 79.31 533 GLU A N 1
ATOM 4343 C CA . GLU A 1 533 ? 5.464 4.206 -37.357 1.00 79.31 533 GLU A CA 1
ATOM 4344 C C . GLU A 1 533 ? 4.514 3.143 -36.793 1.00 79.31 533 GLU A C 1
ATOM 4346 O O . GLU A 1 533 ? 3.369 3.448 -36.462 1.00 79.31 533 GLU A O 1
ATOM 4351 N N . ASN A 1 534 ? 4.962 1.890 -36.691 1.00 76.69 534 ASN A N 1
ATOM 4352 C CA . ASN A 1 534 ? 4.159 0.793 -36.155 1.00 76.69 534 ASN A CA 1
ATOM 4353 C C . ASN A 1 534 ? 3.817 1.035 -34.683 1.00 76.69 534 ASN A C 1
ATOM 4355 O O . ASN A 1 534 ? 2.661 0.862 -34.289 1.00 76.69 534 ASN A O 1
ATOM 4359 N N . ILE A 1 535 ? 4.786 1.499 -33.889 1.00 82.06 535 ILE A N 1
ATOM 4360 C CA . ILE A 1 535 ? 4.567 1.908 -32.496 1.00 82.06 535 ILE A CA 1
ATOM 4361 C C . ILE A 1 535 ? 3.515 3.019 -32.431 1.00 82.06 535 ILE A C 1
ATOM 4363 O O . ILE A 1 535 ? 2.499 2.838 -31.762 1.00 82.06 535 ILE A O 1
ATOM 4367 N N . GLN A 1 536 ? 3.671 4.097 -33.205 1.00 83.94 536 GLN A N 1
ATOM 4368 C CA . GLN A 1 536 ? 2.702 5.201 -33.237 1.00 83.94 536 GLN A CA 1
ATOM 4369 C C . GLN A 1 536 ? 1.292 4.741 -33.640 1.00 83.94 536 GLN A C 1
ATOM 4371 O O . GLN A 1 536 ? 0.306 5.107 -33.000 1.00 83.94 536 GLN A O 1
ATOM 4376 N N . LYS A 1 537 ? 1.166 3.891 -34.669 1.00 77.19 537 LYS A N 1
ATOM 4377 C CA . LYS A 1 537 ? -0.129 3.340 -35.114 1.00 77.19 537 LYS A CA 1
ATOM 4378 C C . LYS A 1 537 ? -0.798 2.518 -34.007 1.00 77.19 537 LYS A C 1
ATOM 4380 O O . LYS A 1 537 ? -2.010 2.629 -33.806 1.00 77.19 537 LYS A O 1
ATOM 4385 N N . MET A 1 538 ? -0.030 1.718 -33.265 1.00 79.62 538 MET A N 1
ATOM 4386 C CA . MET A 1 538 ? -0.542 0.946 -32.129 1.00 79.62 538 MET A CA 1
ATOM 4387 C C . MET A 1 538 ? -0.924 1.839 -30.936 1.00 79.62 538 MET A C 1
ATOM 4389 O O . MET A 1 538 ? -1.946 1.597 -30.297 1.00 79.62 538 MET A O 1
ATOM 4393 N N . GLU A 1 539 ? -0.179 2.906 -30.657 1.00 82.81 539 GLU A N 1
ATOM 4394 C CA . GLU A 1 539 ? -0.511 3.883 -29.607 1.00 82.81 539 GLU A CA 1
ATOM 4395 C C . GLU A 1 539 ? -1.795 4.661 -29.920 1.00 82.81 539 GLU A C 1
ATOM 4397 O O . GLU A 1 539 ? -2.669 4.832 -29.059 1.00 82.81 539 GLU A O 1
ATOM 4402 N N . MET A 1 540 ? -1.962 5.070 -31.180 1.00 78.12 540 MET A N 1
ATOM 4403 C CA . MET A 1 540 ? -3.210 5.656 -31.670 1.00 78.12 540 MET A CA 1
ATOM 4404 C C . MET A 1 540 ? -4.377 4.678 -31.503 1.00 78.12 540 MET A C 1
ATOM 4406 O O . MET A 1 540 ? -5.461 5.073 -31.072 1.00 78.12 540 MET A O 1
ATOM 4410 N N . ALA A 1 541 ? -4.160 3.389 -31.778 1.00 70.50 541 ALA A N 1
ATOM 4411 C CA . ALA A 1 541 ? -5.172 2.359 -31.570 1.00 70.50 541 ALA A CA 1
ATOM 4412 C C . ALA A 1 541 ? -5.584 2.233 -30.093 1.00 70.50 541 ALA A C 1
ATOM 4414 O O . ALA A 1 541 ? -6.777 2.199 -29.788 1.00 70.50 541 ALA A O 1
ATOM 4415 N N . ILE A 1 542 ? -4.623 2.224 -29.165 1.00 77.31 542 ILE A N 1
ATOM 4416 C CA . ILE A 1 542 ? -4.887 2.180 -27.717 1.00 77.31 542 ILE A CA 1
ATOM 4417 C C . ILE A 1 542 ? -5.712 3.394 -27.267 1.00 77.31 542 ILE A C 1
ATOM 4419 O O . ILE A 1 542 ? -6.661 3.243 -26.480 1.00 77.31 542 ILE A O 1
ATOM 4423 N N . SER A 1 543 ? -5.380 4.572 -27.801 1.00 75.56 543 SER A N 1
ATOM 4424 C CA . SER A 1 543 ? -6.079 5.833 -27.542 1.00 75.56 543 SER A CA 1
ATOM 4425 C C . SER A 1 543 ? -7.514 5.795 -28.072 1.00 75.56 543 SER A C 1
ATOM 4427 O O . SER A 1 543 ? -8.449 6.121 -27.346 1.00 75.56 543 SER A O 1
ATOM 4429 N N . ASN A 1 544 ? -7.729 5.276 -29.283 1.00 68.62 544 ASN A N 1
ATOM 4430 C CA . ASN A 1 544 ? -9.061 5.123 -29.876 1.00 68.62 544 ASN A CA 1
ATOM 4431 C C . ASN A 1 544 ? -9.944 4.127 -29.107 1.00 68.62 544 ASN A C 1
ATOM 4433 O O . ASN A 1 544 ? -11.140 4.368 -28.933 1.00 68.62 544 ASN A O 1
ATOM 4437 N N . ILE A 1 545 ? -9.364 3.045 -28.574 1.00 67.38 545 ILE A N 1
ATOM 4438 C CA . ILE A 1 545 ? -10.083 2.115 -27.685 1.00 67.38 545 ILE A CA 1
ATOM 4439 C C . ILE A 1 545 ? -10.547 2.832 -26.398 1.00 67.38 545 ILE A C 1
ATOM 4441 O O . ILE A 1 545 ? -11.552 2.435 -25.809 1.00 67.38 545 ILE A O 1
ATOM 4445 N N . ALA A 1 546 ? -9.874 3.913 -25.972 1.00 62.50 546 ALA A N 1
ATOM 4446 C CA . ALA A 1 546 ? -10.218 4.663 -24.756 1.00 62.50 546 ALA A CA 1
ATOM 4447 C C . ALA A 1 546 ? -11.491 5.498 -24.900 1.00 62.50 546 ALA A C 1
ATOM 4449 O O . ALA A 1 546 ? -12.203 5.687 -23.918 1.00 62.50 546 ALA A O 1
ATOM 4450 N N . VAL A 1 547 ? -11.765 5.991 -26.111 1.00 61.34 547 VAL A N 1
ATOM 4451 C CA . VAL A 1 547 ? -12.784 7.021 -26.380 1.00 61.34 547 VAL A CA 1
ATOM 4452 C C . VAL A 1 547 ? -14.177 6.426 -26.668 1.00 61.34 547 VAL A C 1
ATOM 4454 O O . VAL A 1 547 ? -15.178 7.130 -26.605 1.00 61.34 547 VAL A O 1
ATOM 4457 N N . GLY A 1 548 ? -14.291 5.106 -26.860 1.00 55.69 548 GLY A N 1
ATOM 4458 C CA . GLY A 1 548 ? -15.506 4.376 -26.470 1.00 55.69 548 GLY A CA 1
ATOM 4459 C C . GLY A 1 548 ? -16.757 4.439 -27.365 1.00 55.69 548 GLY A C 1
ATOM 4460 O O . GLY A 1 548 ? -17.850 4.261 -26.838 1.00 55.69 548 GLY A O 1
ATOM 4461 N N . SER A 1 549 ? -16.659 4.568 -28.691 1.00 48.19 549 SER A N 1
ATOM 4462 C CA . SER A 1 549 ? -17.800 4.250 -29.582 1.00 48.19 549 SER A CA 1
ATOM 4463 C C . SER A 1 549 ? -17.821 2.746 -29.912 1.00 48.19 549 SER A C 1
ATOM 4465 O O . SER A 1 549 ? -16.877 2.257 -30.519 1.00 48.19 549 SER A O 1
ATOM 4467 N N . MET A 1 550 ? -18.853 1.993 -29.492 1.00 47.00 550 MET A N 1
ATOM 4468 C CA . MET A 1 550 ? -18.942 0.516 -29.623 1.00 47.00 550 MET A CA 1
ATOM 4469 C C . MET A 1 550 ? -18.933 -0.002 -31.074 1.00 47.00 550 MET A C 1
ATOM 4471 O O . MET A 1 550 ? -18.333 -1.046 -31.328 1.00 47.00 550 MET A O 1
ATOM 4475 N N . GLU A 1 551 ? -19.562 0.701 -32.017 1.00 50.59 551 GLU A N 1
ATOM 4476 C CA . GLU A 1 551 ? -19.582 0.316 -33.440 1.00 50.59 551 GLU A CA 1
ATOM 4477 C C . GLU A 1 551 ? -18.255 0.633 -34.130 1.00 50.59 551 GLU A C 1
ATOM 4479 O O . GLU A 1 551 ? -17.666 -0.250 -34.758 1.00 50.59 551 GLU A O 1
ATOM 4484 N N . ASN A 1 552 ? -17.690 1.816 -33.865 1.00 50.06 552 ASN A N 1
ATOM 4485 C CA . ASN A 1 552 ? -16.341 2.153 -34.321 1.00 50.06 552 ASN A CA 1
ATOM 4486 C C . ASN A 1 552 ? -15.288 1.245 -33.673 1.00 50.06 552 ASN A C 1
ATOM 4488 O O . ASN A 1 552 ? -14.222 1.057 -34.239 1.00 50.06 552 ASN A O 1
ATOM 4492 N N . LEU A 1 553 ? -15.553 0.663 -32.498 1.00 47.31 553 LEU A N 1
ATOM 4493 C CA . LEU A 1 553 ? -14.612 -0.220 -31.816 1.00 47.31 553 LEU A CA 1
ATOM 4494 C C . LEU A 1 553 ? -14.448 -1.562 -32.529 1.00 47.31 553 LEU A C 1
ATOM 4496 O O . LEU A 1 553 ? -13.331 -2.048 -32.595 1.00 47.31 553 LEU A O 1
ATOM 4500 N N . LYS A 1 554 ? -15.513 -2.167 -33.072 1.00 52.72 554 LYS A N 1
ATOM 4501 C CA . LYS A 1 554 ? -15.392 -3.434 -33.819 1.00 52.72 554 LYS A CA 1
ATOM 4502 C C . LYS A 1 554 ? -14.664 -3.238 -35.143 1.00 52.72 554 LYS A C 1
ATOM 4504 O O . LYS A 1 554 ? -13.787 -4.035 -35.470 1.00 52.72 554 LYS A O 1
ATOM 4509 N N . GLU A 1 555 ? -14.979 -2.168 -35.869 1.00 54.69 555 GLU A N 1
ATOM 4510 C CA . GLU A 1 555 ? -14.268 -1.813 -37.101 1.00 54.69 555 GLU A CA 1
ATOM 4511 C C . GLU A 1 555 ? -12.818 -1.415 -36.820 1.00 54.69 555 GLU A C 1
ATOM 4513 O O . GLU A 1 555 ? -11.915 -1.933 -37.475 1.00 54.69 555 GLU A O 1
ATOM 4518 N N . ASN A 1 556 ? -12.570 -0.604 -35.786 1.00 50.53 556 ASN A N 1
ATOM 4519 C CA . ASN A 1 556 ? -11.217 -0.268 -35.352 1.00 50.53 556 ASN A CA 1
ATOM 4520 C C . ASN A 1 556 ? -10.469 -1.500 -34.845 1.00 50.53 556 ASN A C 1
ATOM 4522 O O . ASN A 1 556 ? -9.298 -1.633 -35.149 1.00 50.53 556 ASN A O 1
ATOM 4526 N N . MET A 1 557 ? -11.100 -2.437 -34.135 1.00 50.69 557 MET A N 1
ATOM 4527 C CA . MET A 1 557 ? -10.449 -3.680 -33.709 1.00 50.69 557 MET A CA 1
ATOM 4528 C C . MET A 1 557 ? -10.106 -4.567 -34.903 1.00 50.69 557 MET A C 1
ATOM 4530 O O . MET A 1 557 ? -8.994 -5.071 -34.966 1.00 50.69 557 MET A O 1
ATOM 4534 N N . ALA A 1 558 ? -10.996 -4.711 -35.886 1.00 59.72 558 ALA A N 1
ATOM 4535 C CA . ALA A 1 558 ? -10.701 -5.458 -37.107 1.00 59.72 558 ALA A CA 1
ATOM 4536 C C . ALA A 1 558 ? -9.628 -4.770 -37.969 1.00 59.72 558 ALA A C 1
ATOM 4538 O O . ALA A 1 558 ? -8.847 -5.443 -38.641 1.00 59.72 558 ALA A O 1
ATOM 4539 N N . TYR A 1 559 ? -9.587 -3.438 -37.977 1.00 58.75 559 TYR A N 1
ATOM 4540 C CA . TYR A 1 559 ? -8.548 -2.642 -38.631 1.00 58.75 559 TYR A CA 1
ATOM 4541 C C . TYR A 1 559 ? -7.204 -2.773 -37.906 1.00 58.75 559 TYR A C 1
ATOM 4543 O O . TYR A 1 559 ? -6.186 -3.022 -38.540 1.00 58.75 559 TYR A O 1
ATOM 4551 N N . VAL A 1 560 ? -7.209 -2.695 -36.576 1.00 50.97 560 VAL A N 1
ATOM 4552 C CA . VAL A 1 560 ? -6.028 -2.769 -35.711 1.00 50.97 560 VAL A CA 1
ATOM 4553 C C . VAL A 1 560 ? -5.458 -4.181 -35.659 1.00 50.97 560 VAL A C 1
ATOM 4555 O O . VAL A 1 560 ? -4.249 -4.330 -35.767 1.00 50.97 560 VAL A O 1
ATOM 4558 N N . SER A 1 561 ? -6.284 -5.226 -35.573 1.00 53.59 561 SER A N 1
ATOM 4559 C CA . SER A 1 561 ? -5.823 -6.614 -35.696 1.00 53.59 561 SER A CA 1
ATOM 4560 C C . SER A 1 561 ? -5.160 -6.856 -37.049 1.00 53.59 561 SER A C 1
ATOM 4562 O O . SER A 1 561 ? -4.077 -7.427 -37.079 1.00 53.59 561 SER A O 1
ATOM 4564 N N . ARG A 1 562 ? -5.731 -6.326 -38.141 1.00 62.59 562 ARG A N 1
ATOM 4565 C CA . ARG A 1 562 ? -5.105 -6.375 -39.471 1.00 62.59 562 ARG A CA 1
ATOM 4566 C C . ARG A 1 562 ? -3.809 -5.571 -39.545 1.00 62.59 562 ARG A C 1
ATOM 4568 O O . ARG A 1 562 ? -2.872 -6.017 -40.189 1.00 62.59 562 ARG A O 1
ATOM 4575 N N . LEU A 1 563 ? -3.735 -4.416 -38.888 1.00 56.19 563 LEU A N 1
ATOM 4576 C CA . LEU A 1 563 ? -2.523 -3.594 -38.819 1.00 56.19 563 LEU A CA 1
ATOM 4577 C C . LEU A 1 563 ? -1.408 -4.274 -38.026 1.00 56.19 563 LEU A C 1
ATOM 4579 O O . LEU A 1 563 ? -0.270 -4.249 -38.468 1.00 56.19 563 LEU A O 1
ATOM 4583 N N . VAL A 1 564 ? -1.735 -4.901 -36.894 1.00 53.22 564 VAL A N 1
ATOM 4584 C CA . VAL A 1 564 ? -0.786 -5.646 -36.054 1.00 53.22 564 VAL A CA 1
ATOM 4585 C C . VAL A 1 564 ? -0.313 -6.912 -36.761 1.00 53.22 564 VAL A C 1
ATOM 4587 O O . VAL A 1 564 ? 0.879 -7.192 -36.757 1.00 53.22 564 VAL A O 1
ATOM 4590 N N . GLU A 1 565 ? -1.216 -7.665 -37.393 1.00 61.12 565 GLU A N 1
ATOM 4591 C CA . GLU A 1 565 ? -0.850 -8.848 -38.180 1.00 61.12 565 GLU A CA 1
ATOM 4592 C C . GLU A 1 565 ? 0.005 -8.467 -39.385 1.00 61.12 565 GLU A C 1
ATOM 4594 O O . GLU A 1 565 ? 1.036 -9.091 -39.616 1.00 61.12 565 GLU A O 1
ATOM 4599 N N . LYS A 1 566 ? -0.364 -7.403 -40.104 1.00 59.28 566 LYS A N 1
ATOM 4600 C CA . LYS A 1 566 ? 0.415 -6.902 -41.236 1.00 59.28 566 LYS A CA 1
ATOM 4601 C C . LYS A 1 566 ? 1.788 -6.391 -40.801 1.00 59.28 566 LYS A C 1
ATOM 4603 O O . LYS A 1 566 ? 2.776 -6.799 -41.387 1.00 59.28 566 LYS A O 1
ATOM 4608 N N . ALA A 1 567 ? 1.864 -5.581 -39.745 1.00 53.97 567 ALA A N 1
ATOM 4609 C CA . ALA A 1 567 ? 3.132 -5.094 -39.203 1.00 53.97 567 ALA A CA 1
ATOM 4610 C C . ALA A 1 567 ? 4.037 -6.247 -38.741 1.00 53.97 567 ALA A C 1
ATOM 4612 O O . ALA A 1 567 ? 5.218 -6.257 -39.055 1.00 53.97 567 ALA A O 1
ATOM 4613 N N . ALA A 1 568 ? 3.483 -7.258 -38.064 1.00 53.94 568 ALA A N 1
ATOM 4614 C CA . ALA A 1 568 ? 4.248 -8.422 -37.622 1.00 53.94 568 ALA A CA 1
ATOM 4615 C C . ALA A 1 568 ? 4.734 -9.303 -38.788 1.00 53.94 568 ALA A C 1
ATOM 4617 O O . ALA A 1 568 ? 5.820 -9.875 -38.712 1.00 53.94 568 ALA A O 1
ATOM 4618 N N . VAL A 1 569 ? 3.942 -9.440 -39.855 1.00 61.59 569 VAL A N 1
ATOM 4619 C CA . VAL A 1 569 ? 4.339 -10.172 -41.069 1.00 61.59 569 VAL A CA 1
ATOM 4620 C C . VAL A 1 569 ? 5.403 -9.396 -41.843 1.00 61.59 569 VAL A C 1
ATOM 4622 O O . VAL A 1 569 ? 6.429 -9.979 -42.189 1.00 61.59 569 VAL A O 1
ATOM 4625 N N . ASP A 1 570 ? 5.199 -8.094 -42.046 1.00 56.00 570 ASP A N 1
ATOM 4626 C CA . ASP A 1 570 ? 6.132 -7.214 -42.752 1.00 56.00 570 ASP A CA 1
ATOM 4627 C C . ASP A 1 570 ? 7.487 -7.153 -42.015 1.00 56.00 570 ASP A C 1
ATOM 4629 O O . ASP A 1 570 ? 8.538 -7.290 -42.645 1.00 56.00 570 ASP A O 1
ATOM 4633 N N . ASP A 1 571 ? 7.478 -7.051 -40.679 1.00 54.94 571 ASP A N 1
ATOM 4634 C CA . ASP A 1 571 ? 8.693 -7.042 -39.852 1.00 54.94 571 ASP A CA 1
ATOM 4635 C C . ASP A 1 571 ? 9.434 -8.390 -39.903 1.00 54.94 571 ASP A C 1
ATOM 4637 O O . ASP A 1 571 ? 10.658 -8.422 -40.022 1.00 54.94 571 ASP A O 1
ATOM 4641 N N . ASN A 1 572 ? 8.723 -9.523 -39.850 1.00 58.44 572 ASN A N 1
ATOM 4642 C CA . ASN A 1 572 ? 9.354 -10.846 -39.939 1.00 58.44 572 ASN A CA 1
ATOM 4643 C C . ASN A 1 572 ? 9.958 -11.116 -41.325 1.00 58.44 572 ASN A C 1
ATOM 4645 O O . ASN A 1 572 ? 11.030 -11.717 -41.415 1.00 58.44 572 ASN A O 1
ATOM 4649 N N . MET A 1 573 ? 9.295 -10.666 -42.392 1.00 59.09 573 MET A N 1
ATOM 4650 C CA . MET A 1 573 ? 9.769 -10.828 -43.767 1.00 59.09 573 MET A CA 1
ATOM 4651 C C . MET A 1 573 ? 11.069 -10.046 -43.997 1.00 59.09 573 MET A C 1
ATOM 4653 O O . MET A 1 573 ? 12.067 -10.629 -44.413 1.00 59.09 573 MET A O 1
ATOM 4657 N N . LEU A 1 574 ? 11.109 -8.775 -43.591 1.00 55.88 574 LEU A N 1
ATOM 4658 C CA . LEU A 1 574 ? 12.308 -7.932 -43.694 1.00 55.88 574 LEU A CA 1
ATOM 4659 C C . LEU A 1 574 ? 13.475 -8.446 -42.855 1.00 55.88 574 LEU A C 1
ATOM 4661 O O . LEU A 1 574 ? 14.632 -8.258 -43.214 1.00 55.88 574 LEU A O 1
ATOM 4665 N N . LEU A 1 575 ? 13.203 -9.092 -41.722 1.00 56.50 575 LEU A N 1
ATOM 4666 C CA . LEU A 1 575 ? 14.259 -9.687 -40.906 1.00 56.50 575 LEU A CA 1
ATOM 4667 C C . LEU A 1 575 ? 14.840 -10.951 -41.512 1.00 56.50 575 LEU A C 1
ATOM 4669 O O . LEU A 1 575 ? 16.034 -11.195 -41.340 1.00 56.50 575 LEU A O 1
ATOM 4673 N N . SER A 1 576 ? 14.022 -11.732 -42.2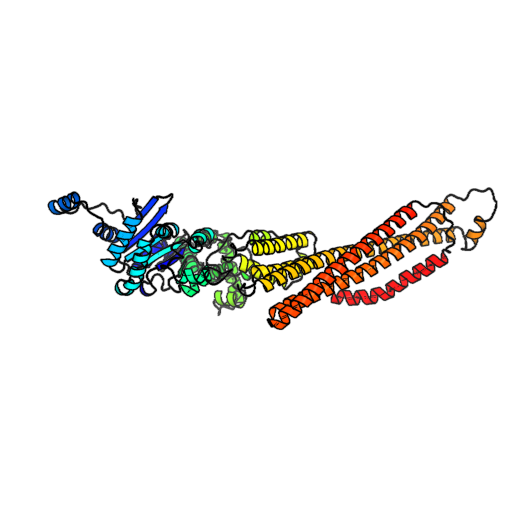13 1.00 63.56 576 SER A N 1
ATOM 4674 C CA . SER A 1 576 ? 14.521 -12.838 -43.022 1.00 63.56 576 SER A CA 1
ATOM 4675 C C . SER A 1 576 ? 15.426 -12.308 -44.131 1.00 63.56 576 SER A C 1
ATOM 4677 O O . SER A 1 576 ? 16.558 -12.768 -44.247 1.00 63.56 576 SER A O 1
ATOM 4679 N N . GLU A 1 577 ? 14.973 -11.282 -44.857 1.00 58.41 577 GLU A N 1
ATOM 4680 C CA . GLU A 1 577 ? 15.740 -10.626 -45.923 1.00 58.41 577 GLU A CA 1
ATOM 4681 C C . GLU A 1 577 ? 17.052 -10.028 -45.391 1.00 58.41 577 GLU A C 1
ATOM 4683 O O . GLU A 1 577 ? 18.113 -10.245 -45.965 1.00 58.41 577 GLU A O 1
ATOM 4688 N N . LEU A 1 578 ? 17.027 -9.358 -44.235 1.00 54.69 578 LEU A N 1
ATOM 4689 C CA . LEU A 1 578 ? 18.225 -8.787 -43.615 1.00 54.69 578 LEU A CA 1
ATOM 4690 C C . LEU A 1 578 ? 19.191 -9.867 -43.105 1.00 54.69 578 LEU A C 1
ATOM 4692 O O . LEU A 1 578 ? 20.407 -9.692 -43.180 1.00 54.69 578 LEU A O 1
ATOM 4696 N N . ALA A 1 579 ? 18.681 -10.977 -42.563 1.00 61.72 579 ALA A N 1
ATOM 4697 C CA . ALA A 1 579 ? 19.506 -12.100 -42.116 1.00 61.72 579 ALA A CA 1
ATOM 4698 C C . ALA A 1 579 ? 20.124 -12.876 -43.289 1.00 61.72 579 ALA A C 1
ATOM 4700 O O . ALA A 1 579 ? 21.147 -13.542 -43.115 1.00 61.72 579 ALA A O 1
ATOM 4701 N N . GLU A 1 580 ? 19.493 -12.831 -44.457 1.00 63.22 580 GLU A N 1
ATOM 4702 C CA . GLU A 1 580 ? 19.993 -13.388 -45.710 1.00 63.22 580 GLU A CA 1
ATOM 4703 C C . GLU A 1 580 ? 21.041 -12.458 -46.331 1.00 63.22 580 GLU A C 1
ATOM 4705 O O . GLU A 1 580 ? 22.181 -12.883 -46.495 1.00 63.22 580 GLU A O 1
ATOM 4710 N N . ALA A 1 581 ? 20.741 -11.164 -46.470 1.00 53.53 581 ALA A N 1
ATOM 4711 C CA . ALA A 1 581 ? 21.691 -10.147 -46.927 1.00 53.53 581 ALA A CA 1
ATOM 4712 C C . ALA A 1 581 ? 22.935 -10.051 -46.021 1.00 53.53 581 ALA A C 1
ATOM 4714 O O . ALA A 1 581 ? 24.063 -9.969 -46.495 1.00 53.53 581 ALA A O 1
ATOM 4715 N N . SER A 1 582 ? 22.769 -10.142 -44.695 1.00 53.03 582 SER A N 1
ATOM 4716 C CA . SER A 1 582 ? 23.909 -10.153 -43.759 1.00 53.03 582 SER A CA 1
ATOM 4717 C C . SER A 1 582 ? 24.758 -11.424 -43.868 1.00 53.03 582 SER A C 1
ATOM 4719 O O . SER A 1 582 ? 25.950 -11.387 -43.559 1.00 53.03 582 SER A O 1
ATOM 4721 N N . ARG A 1 583 ? 24.159 -12.562 -44.250 1.00 63.66 583 ARG A N 1
ATOM 4722 C CA . ARG A 1 583 ? 24.888 -13.816 -44.498 1.00 63.66 583 ARG A CA 1
ATOM 4723 C C . ARG A 1 583 ? 25.658 -13.746 -45.806 1.00 63.66 583 ARG A C 1
ATOM 4725 O O . ARG A 1 583 ? 26.806 -14.164 -45.825 1.00 63.66 583 ARG A O 1
ATOM 4732 N N . GLU A 1 584 ? 25.046 -13.189 -46.840 1.00 57.03 584 GLU A N 1
ATOM 4733 C CA . GLU A 1 584 ? 25.660 -12.990 -48.150 1.00 57.03 584 GLU A CA 1
ATOM 4734 C C . GLU A 1 584 ? 26.869 -12.055 -48.055 1.00 57.03 584 GLU A C 1
ATOM 4736 O O . GLU A 1 584 ? 27.948 -12.422 -48.501 1.00 57.03 584 GLU A O 1
ATOM 4741 N N . VAL A 1 585 ? 26.745 -10.937 -47.328 1.00 53.31 585 VAL A N 1
ATOM 4742 C CA . VAL A 1 585 ? 27.876 -10.031 -47.056 1.00 53.31 585 VAL A CA 1
ATOM 4743 C C . VAL A 1 585 ? 28.970 -10.704 -46.221 1.00 53.31 585 VAL A C 1
ATOM 4745 O O . VAL A 1 585 ? 30.154 -10.490 -46.451 1.00 53.31 585 VAL A O 1
ATOM 4748 N N . ARG A 1 586 ? 28.621 -11.543 -45.235 1.00 51.81 586 ARG A N 1
ATOM 4749 C CA . ARG A 1 586 ? 29.641 -12.279 -44.465 1.00 51.81 586 ARG A CA 1
ATOM 4750 C C . ARG A 1 586 ? 30.366 -13.312 -45.333 1.00 51.81 586 ARG A C 1
ATOM 4752 O O . ARG A 1 586 ? 31.568 -13.483 -45.173 1.00 51.81 586 ARG A O 1
ATOM 4759 N N . PHE A 1 587 ? 29.642 -13.974 -46.231 1.00 55.22 587 PHE A N 1
ATOM 4760 C CA . PHE A 1 587 ? 30.199 -14.942 -47.166 1.00 55.22 587 PHE A CA 1
ATOM 4761 C C . PHE A 1 587 ? 31.161 -14.269 -48.152 1.00 55.22 587 PHE A C 1
ATOM 4763 O O . PHE A 1 587 ? 32.292 -14.726 -48.282 1.00 55.22 587 PHE A O 1
ATOM 4770 N N . THR A 1 588 ? 30.783 -13.130 -48.743 1.00 53.78 588 THR A N 1
ATOM 4771 C CA . THR A 1 588 ? 31.688 -12.358 -49.610 1.00 53.78 588 THR A CA 1
ATOM 4772 C C . THR A 1 588 ? 32.903 -11.816 -48.856 1.00 53.78 588 THR A C 1
ATOM 4774 O O . THR A 1 588 ? 33.996 -11.823 -49.411 1.00 53.78 588 THR A O 1
ATOM 4777 N N . MET A 1 589 ? 32.775 -11.430 -47.579 1.00 48.78 589 MET A N 1
ATOM 4778 C CA . MET A 1 589 ? 33.925 -11.038 -46.744 1.00 48.78 589 MET A CA 1
ATOM 4779 C C . MET A 1 589 ? 34.899 -12.202 -46.474 1.00 48.78 589 MET A C 1
ATOM 4781 O O . MET A 1 589 ? 36.117 -12.006 -46.466 1.00 48.78 589 MET A O 1
ATOM 4785 N N . GLU A 1 590 ? 34.386 -13.409 -46.218 1.00 51.62 590 GLU A N 1
ATOM 4786 C CA . GLU A 1 590 ? 35.206 -14.613 -46.007 1.00 51.62 590 GLU A CA 1
ATOM 4787 C C . GLU A 1 590 ? 35.888 -15.065 -47.308 1.00 51.62 590 GLU A C 1
ATOM 4789 O O . GLU A 1 590 ? 37.052 -15.468 -47.282 1.00 51.62 590 GLU A O 1
ATOM 4794 N N . GLU A 1 591 ? 35.205 -14.922 -48.443 1.00 50.84 591 GLU A N 1
ATOM 4795 C CA . GLU A 1 591 ? 35.726 -15.227 -49.777 1.00 50.84 591 GLU A CA 1
ATOM 4796 C C . GLU A 1 591 ? 36.798 -14.210 -50.213 1.00 50.84 591 GLU A C 1
ATOM 4798 O O . GLU A 1 591 ? 37.898 -14.604 -50.601 1.00 50.84 591 GLU A O 1
ATOM 4803 N N . ALA A 1 592 ? 36.558 -12.908 -50.013 1.00 47.16 592 ALA A N 1
ATOM 4804 C CA . ALA A 1 592 ? 37.529 -11.841 -50.273 1.00 47.16 592 ALA A CA 1
ATOM 4805 C C . ALA A 1 592 ? 38.779 -11.942 -49.380 1.00 47.16 592 ALA A C 1
ATOM 4807 O O . ALA A 1 592 ? 39.889 -11.655 -49.823 1.00 47.16 592 ALA A O 1
ATOM 4808 N N . SER A 1 593 ? 38.632 -12.423 -48.139 1.00 42.69 593 SER A N 1
ATOM 4809 C CA . SER A 1 593 ? 39.768 -12.704 -47.245 1.00 42.69 593 SER A CA 1
ATOM 4810 C C . SER A 1 593 ? 40.600 -13.922 -47.686 1.00 42.69 593 SER A C 1
ATOM 4812 O O . SER A 1 593 ? 41.733 -14.088 -47.229 1.00 42.69 593 SER A O 1
ATOM 4814 N N . GLY A 1 594 ? 40.047 -14.783 -48.551 1.00 43.44 594 GLY A N 1
ATOM 4815 C CA . GLY A 1 594 ? 40.690 -15.984 -49.090 1.00 43.44 594 GLY A CA 1
ATOM 4816 C C . GLY A 1 594 ? 41.295 -15.824 -50.490 1.00 43.44 594 GLY A C 1
ATOM 4817 O O . GLY A 1 594 ? 42.070 -16.688 -50.907 1.00 43.44 594 GLY A O 1
ATOM 4818 N N . MET A 1 595 ? 40.989 -14.741 -51.209 1.00 43.69 595 MET A N 1
ATOM 4819 C CA . MET A 1 595 ? 41.457 -14.517 -52.579 1.00 43.69 595 MET A CA 1
ATOM 4820 C C . MET A 1 595 ? 42.788 -13.756 -52.619 1.00 43.69 595 MET A C 1
ATOM 4822 O O . MET A 1 595 ? 42.846 -12.532 -52.539 1.00 43.69 595 MET A O 1
ATOM 4826 N N . TYR A 1 596 ? 43.876 -14.507 -52.798 1.00 51.16 596 TYR A N 1
ATOM 4827 C CA . TYR A 1 596 ? 45.112 -13.990 -53.383 1.00 51.16 596 TYR A CA 1
ATOM 4828 C C . TYR A 1 596 ? 45.069 -14.225 -54.898 1.00 51.16 596 TYR A C 1
ATOM 4830 O O . TYR A 1 596 ? 44.768 -15.332 -55.331 1.00 51.16 596 TYR A O 1
ATOM 4838 N N . GLU A 1 597 ? 45.430 -13.191 -55.662 1.00 44.84 597 GLU A N 1
ATOM 4839 C CA . GLU A 1 597 ? 45.592 -13.186 -57.127 1.00 44.84 597 GLU A CA 1
ATOM 4840 C C . GLU A 1 597 ? 44.297 -13.161 -57.964 1.00 44.84 597 GLU A C 1
ATOM 4842 O O . GLU A 1 597 ? 44.008 -14.081 -58.721 1.00 44.84 597 GLU A O 1
ATOM 4847 N N . GLU A 1 598 ? 43.578 -12.035 -57.945 1.00 42.94 598 GLU A N 1
ATOM 4848 C CA . GLU A 1 598 ? 42.852 -11.590 -59.144 1.00 42.94 598 GLU A CA 1
ATOM 4849 C C . GLU A 1 598 ? 43.384 -10.226 -59.600 1.00 42.94 598 GLU A C 1
ATOM 4851 O O . GLU A 1 598 ? 43.478 -9.275 -58.819 1.00 42.94 598 GLU A O 1
ATOM 4856 N N . GLU A 1 599 ? 43.774 -10.140 -60.878 1.00 45.03 599 GLU A N 1
ATOM 4857 C CA . GLU A 1 599 ? 44.168 -8.901 -61.553 1.00 45.03 599 GLU A CA 1
ATOM 4858 C C . GLU A 1 599 ? 42.962 -7.958 -61.644 1.00 45.03 599 GLU A C 1
ATOM 4860 O O . GLU A 1 599 ? 42.251 -7.900 -62.647 1.00 45.03 599 GLU A O 1
ATOM 4865 N N . ASN A 1 600 ? 42.724 -7.191 -60.583 1.00 45.41 600 ASN A N 1
ATOM 4866 C CA . ASN A 1 600 ? 41.703 -6.157 -60.602 1.00 45.41 600 ASN A CA 1
ATOM 4867 C C . ASN A 1 600 ? 42.195 -4.973 -61.452 1.00 45.41 600 ASN A C 1
ATOM 4869 O O . ASN A 1 600 ? 43.074 -4.204 -61.052 1.00 45.41 600 ASN A O 1
ATOM 4873 N N . THR A 1 601 ? 41.604 -4.807 -62.638 1.00 48.25 601 THR A N 1
ATOM 4874 C CA . THR A 1 601 ? 41.905 -3.754 -63.628 1.00 48.25 601 THR A CA 1
ATOM 4875 C C . THR A 1 601 ? 41.473 -2.344 -63.200 1.00 48.25 601 THR A C 1
ATOM 4877 O O . THR A 1 601 ? 41.477 -1.423 -64.015 1.00 48.25 601 THR A O 1
ATOM 4880 N N . VAL A 1 602 ? 41.080 -2.148 -61.939 1.00 53.25 602 VAL A N 1
ATOM 4881 C CA . VAL A 1 602 ? 40.616 -0.857 -61.414 1.00 53.25 602 VAL A CA 1
ATOM 4882 C C . VAL A 1 602 ? 41.820 0.068 -61.196 1.00 53.25 602 VAL A C 1
ATOM 4884 O O . VAL A 1 602 ? 42.792 -0.293 -60.522 1.00 53.25 602 VAL A O 1
ATOM 4887 N N . SER A 1 603 ? 41.797 1.258 -61.800 1.00 58.75 603 SER A N 1
ATOM 4888 C CA . SER A 1 603 ? 42.847 2.269 -61.629 1.00 58.75 603 SER A CA 1
ATOM 4889 C C . SER A 1 603 ? 42.823 2.833 -60.207 1.00 58.75 603 SER A C 1
ATOM 4891 O O . SER A 1 603 ? 41.752 3.033 -59.645 1.00 58.75 603 SER A O 1
ATOM 4893 N N . LEU A 1 604 ? 43.990 3.136 -59.625 1.00 59.69 604 LEU A N 1
ATOM 4894 C CA . LEU A 1 604 ? 44.059 3.808 -58.318 1.00 59.69 604 LEU A CA 1
ATOM 4895 C C . LEU A 1 604 ? 43.321 5.161 -58.349 1.00 59.69 604 LEU A C 1
ATOM 4897 O O . LEU A 1 604 ? 42.586 5.473 -57.423 1.00 59.69 604 LEU A O 1
ATOM 4901 N N . ALA A 1 605 ? 43.398 5.875 -59.476 1.00 61.50 605 ALA A N 1
ATOM 4902 C CA . ALA A 1 605 ? 42.666 7.120 -59.700 1.00 61.50 605 ALA A CA 1
ATOM 4903 C C . ALA A 1 605 ? 41.134 6.937 -59.708 1.00 61.50 605 ALA A C 1
ATOM 4905 O O . ALA A 1 605 ? 40.400 7.864 -59.376 1.00 61.50 605 ALA A O 1
ATOM 4906 N N . ASP A 1 606 ? 40.632 5.752 -60.079 1.00 63.41 606 ASP A N 1
ATOM 4907 C CA . ASP A 1 606 ? 39.199 5.448 -59.990 1.00 63.41 606 ASP A CA 1
ATOM 4908 C C . ASP A 1 606 ? 38.784 5.187 -58.539 1.00 63.41 606 ASP A C 1
ATOM 4910 O O . ASP A 1 606 ? 37.724 5.644 -58.123 1.00 63.41 606 ASP A O 1
ATOM 4914 N N . ILE A 1 607 ? 39.643 4.519 -57.760 1.00 59.22 607 ILE A N 1
ATOM 4915 C CA . ILE A 1 607 ? 39.438 4.284 -56.322 1.00 59.22 607 ILE A CA 1
ATOM 4916 C C . ILE A 1 607 ? 39.480 5.610 -55.553 1.00 59.22 607 ILE A C 1
ATOM 4918 O O . ILE A 1 607 ? 38.642 5.836 -54.689 1.00 59.22 607 ILE A O 1
ATOM 4922 N N . GLU A 1 608 ? 40.422 6.497 -55.877 1.00 60.22 608 GLU A N 1
ATOM 4923 C CA . GLU A 1 608 ? 40.546 7.834 -55.283 1.00 60.22 608 GLU A CA 1
ATOM 4924 C C . GLU A 1 608 ? 39.357 8.724 -55.616 1.00 60.22 608 GLU A C 1
ATOM 4926 O O . GLU A 1 608 ? 38.785 9.321 -54.713 1.00 60.22 608 GLU A O 1
ATOM 4931 N N . ARG A 1 609 ? 38.941 8.771 -56.886 1.00 71.12 609 ARG A N 1
ATOM 4932 C CA . ARG A 1 609 ? 37.765 9.537 -57.308 1.00 71.12 609 ARG A CA 1
ATOM 4933 C C . ARG A 1 609 ? 36.500 9.057 -56.604 1.00 71.12 609 ARG A C 1
ATOM 4935 O O . ARG A 1 609 ? 35.756 9.874 -56.079 1.00 71.12 609 ARG A O 1
ATOM 4942 N N . GLU A 1 610 ? 36.272 7.746 -56.555 1.00 60.88 610 GLU A N 1
ATOM 4943 C CA . GLU A 1 610 ? 35.129 7.187 -55.826 1.00 60.88 610 GLU A CA 1
ATOM 4944 C C . GLU A 1 610 ? 35.253 7.411 -54.310 1.00 60.88 610 GLU A C 1
ATOM 4946 O O . GLU A 1 610 ? 34.247 7.609 -53.638 1.00 60.88 610 GLU A O 1
ATOM 4951 N N . PHE A 1 611 ? 36.464 7.412 -53.745 1.00 63.62 611 PHE A N 1
ATOM 4952 C CA . PHE A 1 611 ? 36.673 7.722 -52.330 1.00 63.62 611 PHE A CA 1
ATOM 4953 C C . PHE A 1 611 ? 36.417 9.198 -52.012 1.00 63.62 611 PHE A C 1
ATOM 4955 O O . PHE A 1 611 ? 35.804 9.504 -50.992 1.00 63.62 611 PHE A O 1
ATOM 4962 N N . GLU A 1 612 ? 36.838 10.115 -52.882 1.00 68.94 612 GLU A N 1
ATOM 4963 C CA . GLU A 1 612 ? 36.509 11.537 -52.786 1.00 68.94 612 GLU A CA 1
ATOM 4964 C C . GLU A 1 612 ? 35.002 11.775 -52.943 1.00 68.94 612 GLU A C 1
ATOM 4966 O O . GLU A 1 612 ? 34.444 12.573 -52.192 1.00 68.94 612 GLU A O 1
ATOM 4971 N N . GLU A 1 613 ? 34.323 11.040 -53.831 1.00 69.81 613 GLU A N 1
ATOM 4972 C CA . GLU A 1 613 ? 32.858 11.043 -53.939 1.00 69.81 613 GLU A CA 1
ATOM 4973 C C . GLU A 1 613 ? 32.208 10.577 -52.621 1.00 69.81 613 GLU A C 1
ATOM 4975 O O . GLU A 1 613 ? 31.408 11.321 -52.050 1.00 69.81 613 GLU A O 1
ATOM 4980 N N . LEU A 1 614 ? 32.639 9.440 -52.056 1.00 59.88 614 LEU A N 1
ATOM 4981 C CA . LEU A 1 614 ? 32.155 8.915 -50.766 1.00 59.88 614 LEU A CA 1
ATOM 4982 C C . LEU A 1 614 ? 32.403 9.874 -49.583 1.00 59.88 614 LEU A C 1
ATOM 4984 O O . LEU A 1 614 ? 31.584 9.956 -48.665 1.00 59.88 614 LEU A O 1
ATOM 4988 N N . LEU A 1 615 ? 33.520 10.611 -49.584 1.00 58.69 615 LEU A N 1
ATOM 4989 C CA . LEU A 1 615 ? 33.826 11.639 -48.578 1.00 58.69 615 LEU A CA 1
ATOM 4990 C C . LEU A 1 615 ? 33.012 12.927 -48.793 1.00 58.69 615 LEU A C 1
ATOM 4992 O O . LEU A 1 615 ? 32.634 13.594 -47.827 1.00 58.69 615 LEU A O 1
ATOM 4996 N N . SER A 1 616 ? 32.721 13.287 -50.045 1.00 58.00 616 SER A N 1
ATOM 4997 C CA . SER A 1 616 ? 31.923 14.470 -50.384 1.00 58.00 616 SER A CA 1
ATOM 4998 C C . SER A 1 616 ? 30.445 14.304 -50.005 1.00 58.00 616 SER A C 1
ATOM 5000 O O . SER A 1 616 ? 29.844 15.238 -49.465 1.00 58.00 616 SER A O 1
ATOM 5002 N N . GLU A 1 617 ? 29.885 13.101 -50.174 1.00 55.34 617 GLU A N 1
ATOM 5003 C CA . GLU A 1 617 ? 28.523 12.748 -49.748 1.00 55.34 617 GLU A CA 1
ATOM 5004 C C . GLU A 1 617 ? 28.351 12.863 -48.220 1.00 55.34 617 GLU A C 1
ATOM 5006 O O . GLU A 1 617 ? 27.296 13.273 -47.733 1.00 55.34 617 GLU A O 1
ATOM 5011 N N . GLU A 1 618 ? 29.414 12.618 -47.447 1.00 46.12 618 GLU A N 1
ATOM 5012 C CA . GLU A 1 618 ? 29.423 12.792 -45.991 1.00 46.12 618 GLU A CA 1
ATOM 5013 C C . GLU A 1 618 ? 29.388 14.271 -45.568 1.00 46.12 618 GLU A C 1
ATOM 5015 O O . GLU A 1 618 ? 28.659 14.629 -44.644 1.00 46.12 618 GLU A O 1
ATOM 5020 N N . SER A 1 619 ? 30.100 15.160 -46.269 1.00 44.00 619 SER A N 1
ATOM 5021 C CA . SER A 1 619 ? 30.047 16.604 -45.983 1.00 44.00 619 SER A CA 1
ATOM 5022 C C . SER A 1 619 ? 28.685 17.245 -46.291 1.00 44.00 619 SER A C 1
ATOM 5024 O O . SER A 1 619 ? 28.332 18.254 -45.678 1.00 44.00 619 SER A O 1
ATOM 5026 N N . ALA A 1 620 ? 27.889 16.633 -47.176 1.00 42.72 620 ALA A N 1
ATOM 5027 C CA . ALA A 1 620 ? 26.494 17.004 -47.406 1.00 42.72 620 ALA A CA 1
ATOM 5028 C C . ALA A 1 620 ? 25.539 16.399 -46.352 1.00 42.72 620 ALA A C 1
ATOM 5030 O O . ALA A 1 620 ? 24.620 17.082 -45.904 1.00 42.72 620 ALA A O 1
ATOM 5031 N N . GLY A 1 621 ? 25.777 15.157 -45.906 1.00 41.72 621 GLY A N 1
ATOM 5032 C CA . GLY A 1 621 ? 24.952 14.459 -44.906 1.00 41.72 621 GLY A CA 1
ATOM 5033 C C . GLY A 1 621 ? 25.166 14.902 -43.448 1.00 41.72 621 GLY A C 1
ATOM 5034 O O . GLY A 1 621 ? 24.207 14.971 -42.678 1.00 41.72 621 GLY A O 1
ATOM 5035 N N . GLN A 1 622 ? 26.389 15.282 -43.055 1.00 35.41 622 GLN A N 1
ATOM 5036 C CA . GLN A 1 622 ? 26.690 15.783 -41.701 1.00 35.41 622 GLN A CA 1
ATOM 5037 C C . GLN A 1 622 ? 26.018 17.138 -41.402 1.00 35.41 622 GLN A C 1
ATOM 5039 O O . GLN A 1 622 ? 25.741 17.442 -40.240 1.00 35.41 622 GLN A O 1
ATOM 5044 N N . GLY A 1 623 ? 25.696 17.932 -42.432 1.00 32.84 623 GLY A N 1
ATOM 5045 C CA . GLY A 1 623 ? 24.906 19.160 -42.290 1.00 32.84 623 GLY A CA 1
ATOM 5046 C C . GLY A 1 623 ? 23.458 18.907 -41.848 1.00 32.84 623 GLY A C 1
ATOM 5047 O O . GLY A 1 623 ? 22.919 19.686 -41.066 1.00 32.84 623 GLY A O 1
ATOM 5048 N N . GLU A 1 624 ? 22.856 17.789 -42.272 1.00 35.03 624 GLU A N 1
ATOM 5049 C CA . GLU A 1 624 ? 21.494 17.385 -41.885 1.00 35.03 624 GLU A CA 1
ATOM 5050 C C . GLU A 1 624 ? 21.449 16.559 -40.583 1.00 35.03 624 GLU A C 1
ATOM 5052 O O . GLU A 1 624 ? 20.479 16.653 -39.825 1.00 35.03 624 GLU A O 1
ATOM 5057 N N . GLU A 1 625 ? 22.485 15.770 -40.265 1.00 34.75 625 GLU A N 1
ATOM 5058 C CA . GLU A 1 625 ? 22.551 15.011 -39.001 1.00 34.75 625 GLU A CA 1
ATOM 5059 C C . GLU A 1 625 ? 22.738 15.919 -37.767 1.00 34.75 625 GLU A C 1
ATOM 5061 O O . GLU A 1 625 ? 22.181 15.619 -36.708 1.00 34.75 625 GLU A O 1
ATOM 5066 N N . ILE A 1 626 ? 23.423 17.066 -37.891 1.00 33.28 626 ILE A N 1
ATOM 5067 C CA . ILE A 1 626 ? 23.539 18.057 -36.801 1.00 33.28 626 ILE A CA 1
ATOM 5068 C C . ILE A 1 626 ? 22.194 18.756 -36.532 1.00 33.28 626 ILE A C 1
ATOM 5070 O O . ILE A 1 626 ? 21.871 19.026 -35.375 1.00 33.28 626 ILE A O 1
ATOM 5074 N N . GLU A 1 627 ? 21.359 18.976 -37.555 1.00 30.27 627 GLU A N 1
ATOM 5075 C CA . GLU A 1 627 ? 19.987 19.471 -37.363 1.00 30.27 627 GLU A CA 1
ATOM 5076 C C . GLU A 1 627 ? 19.056 18.397 -36.776 1.00 30.27 627 GLU A C 1
ATOM 5078 O O . GLU A 1 627 ? 18.243 18.712 -35.907 1.00 30.27 627 GLU A O 1
ATOM 5083 N N . LYS A 1 628 ? 19.200 17.115 -37.145 1.00 34.53 628 LYS A N 1
ATOM 5084 C CA . LYS A 1 628 ? 18.396 16.013 -36.573 1.00 34.53 628 LYS A CA 1
ATOM 5085 C C . LYS A 1 628 ? 18.785 15.643 -35.136 1.00 34.53 628 LYS A C 1
ATOM 5087 O O . LYS A 1 628 ? 17.897 15.299 -34.355 1.00 34.53 628 LYS A O 1
ATOM 5092 N N . ALA A 1 629 ? 20.054 15.781 -34.743 1.00 29.72 629 ALA A N 1
ATOM 5093 C CA . ALA A 1 629 ? 20.507 15.552 -33.364 1.00 29.72 629 ALA A CA 1
ATOM 5094 C C . ALA A 1 629 ? 19.864 16.522 -32.347 1.00 29.72 629 ALA A C 1
ATOM 5096 O O . ALA A 1 629 ? 19.728 16.197 -31.164 1.00 29.72 629 ALA A O 1
ATOM 5097 N N . VAL A 1 630 ? 19.405 17.692 -32.807 1.00 31.03 630 VAL A N 1
ATOM 5098 C CA . VAL A 1 630 ? 18.647 18.661 -31.997 1.00 31.03 630 VAL A CA 1
ATOM 5099 C C . VAL A 1 630 ? 17.190 18.213 -31.782 1.00 31.03 630 VAL A C 1
ATOM 5101 O O . VAL A 1 630 ? 16.581 18.588 -30.783 1.00 31.03 630 VAL A O 1
ATOM 5104 N N . TRP A 1 631 ? 16.645 17.349 -32.646 1.00 30.52 631 TRP A N 1
ATOM 5105 C CA . TRP A 1 631 ? 15.269 16.835 -32.549 1.00 30.52 631 TRP A CA 1
ATOM 5106 C C . TRP A 1 631 ? 15.168 15.471 -31.847 1.00 30.52 631 TRP A C 1
ATOM 5108 O O . TRP A 1 631 ? 14.084 15.087 -31.418 1.00 30.52 631 TRP A O 1
ATOM 5118 N N . SER A 1 632 ? 16.280 14.750 -31.668 1.00 28.36 632 SER A N 1
ATOM 5119 C CA . SER A 1 632 ? 16.341 13.468 -30.944 1.00 28.36 632 SER A CA 1
ATOM 5120 C C . SER A 1 632 ? 16.503 13.588 -29.417 1.00 28.36 632 SER A C 1
ATOM 5122 O O . SER A 1 632 ? 16.614 12.569 -28.741 1.00 28.36 632 SER A O 1
ATOM 5124 N N . ASN A 1 633 ? 16.498 14.808 -28.867 1.00 25.86 633 ASN A N 1
ATOM 5125 C CA . ASN A 1 633 ? 16.506 15.087 -27.420 1.00 25.86 633 ASN A CA 1
ATOM 5126 C C . ASN A 1 633 ? 15.165 15.664 -26.903 1.00 25.86 633 ASN A C 1
ATOM 5128 O O . ASN A 1 633 ? 15.153 16.382 -25.902 1.00 25.86 633 ASN A O 1
ATOM 5132 N N . GLY A 1 634 ? 14.051 15.362 -27.581 1.00 26.83 634 GLY A N 1
ATOM 5133 C CA . GLY A 1 634 ? 12.685 15.707 -27.160 1.00 26.83 634 GLY A CA 1
ATOM 5134 C C . GLY A 1 634 ? 11.911 14.512 -26.629 1.00 26.83 634 GLY A C 1
ATOM 5135 O O . GLY A 1 634 ? 11.793 13.532 -27.398 1.00 26.83 634 GLY A O 1
#

Sequence (634 aa):
MRRFDAGDGLYHLVFANEDTYYLDSLLKLNLRQYLYYELKGKGYESVFFLSGEEGNLFLTFGDARSQTVYERYTEQSAGKKLKNWLWGKEEHADCSGRPLPVSDYGSLLGRVLRMMKGEKKLAFVFQIETFYELSAYPELIEDFCRAGQDNYSRGHIILIQAPVVAGGSRRFLTDPKGVFRSSLFPEIRMIFGEHKNVRIYEKLGEVMGQRLSFLNTLERDDICRTLKHFLLEQGPAMKPFWAKVEDYADVLWGWYHSSQYRAEAGPIFPENEKRLMSVIRNGIADKNTFLKMDRETDRLRTMAGGQLSLIRWISQNCLIDSWQRLIYEDNVLLNRLDGMPFPSSWRQTGGSWIRTLGQIREELKKPSTMTQNPGEEAYVFECVEHMSAACARGDRMTMEKSVEALYYGVCGRFSAQQQDREHARQKLYRSIIKVSEKLYEVTRLYEEDGRKISEYRDRMKACIQAVHDYEKENGLTGQDYSRYGLGKASGGISAQMHSLTAKKTEAVSLRDDIRSREQLRAQKEMLMTRCRENIQKMEMAISNIAVGSMENLKENMAYVSRLVEKAAVDDNMLLSELAEASREVRFTMEEASGMYEEENTVSLADIEREFEELLSEESAGQGEEIEKAVWSNG

Radius of gyration: 39.16 Å; chains: 1; bounding box: 97×61×122 Å

Secondary structure (DSSP, 8-state):
---S-GGG-SEEEEE--SS-EE-TT--EE-HHHHHHHHHHHTT-SEEEEEEEETTEEEEEESSHHHHHHHHHTS---HHHHHHHHHH--------TT-EEEES-HHHHHHHHHHHHHH-SSEEEEEEHHHHHGGGG-HHHHHHHHHHHHHGGGT--EEEEEE-SBHHHHHHHHH-TTSGGGSTT-HHHHHHTTS-SS-BHHHHHHHHHGGGEEES----HHHHHHHHHHHHHHTGGGGGGGGGGHHHHHHHHHHHHH-HHHHHHH-S-S---TT--HHHHHHHHHSHHHHHHHHHHHHHHHHHHTTTS-HHHHHHHHS---STT-SSB---HHHHHHHT----HHHHHS--HHHHHHHHHHHHHTS-BTTTT-HHHHHHHHHHHHHHHHHHHHT-HHHHHHHHHHHHHHHHPPP-GGGHHHHHHHHHHHHHHHHHHHHHHHHHHHHHHHHHHHHHHHHHHHHHHHHHHHHHHHTT--TTSHHHHSS----SPPPHHHHHHHHHHHHHHHHHHHHHHHHHHHHHHHHHHHHHHHHHHHHHHHHHHHHH--HHHHHHHHHHHHHHHHHHHHHHHHHHHHHHHHHHHHHHHHHHHTT---------HHHHHHHHHHHHHHHHHHHHHHHHHHTTTT-